Protein AF-A0A2N2YJN5-F1 (afdb_monomer)

Sequence (394 aa):
MKRFQKILDGLTHKSPIPLLLENGYTPSRIKYEIIETFTPYFQNPTNLEKYAINYLVADWINFLRISIKYPGIEADIKTVLSAYSQAKERNHLVTMNVLSTLIPIHLEAGNKFWTFLNLEINKKDLELYEFVKASMDDISNIIEGISKSVYVENVLINKIKRGKVIDLEKTLSNKLGNLIQDLIDNSDYSTLFIVPSESLKLSDWRNISAHHTYRIQDDKIICEVGESNNKFAFEIERTELFERVNYCIRTAEILNIVHKLFSFDNLPEISSRLKKDKINSRPEIGFLMFSSALMSQGFEIQNIEYNNEFASLELADLTNENPKDRAIHSSQLLNQLWLLTNSKNLEIKYFTKDKMLYLTSSIKSDIFEQMTKDESKGIEYFAENVEFKIENGG

Structure (mmCIF, N/CA/C/O backbone):
data_AF-A0A2N2YJN5-F1
#
_entry.id   AF-A0A2N2YJN5-F1
#
loop_
_atom_site.group_PDB
_atom_site.id
_atom_site.type_symbol
_atom_site.label_atom_id
_atom_site.label_alt_id
_atom_site.label_comp_id
_atom_site.label_asym_id
_atom_site.label_entity_id
_atom_site.label_seq_id
_atom_site.pdbx_PDB_ins_code
_atom_site.Cartn_x
_atom_site.Cartn_y
_atom_site.Cartn_z
_atom_site.occupancy
_atom_site.B_iso_or_equiv
_atom_site.auth_seq_id
_atom_site.auth_comp_id
_atom_site.auth_asym_id
_atom_site.auth_atom_id
_atom_site.pdbx_PDB_model_num
ATOM 1 N N . MET A 1 1 ? 14.916 -16.997 -2.752 1.00 61.03 1 MET A N 1
ATOM 2 C CA . MET A 1 1 ? 13.452 -17.261 -2.817 1.00 61.03 1 MET A CA 1
ATOM 3 C C . MET A 1 1 ? 12.664 -17.160 -1.505 1.00 61.03 1 MET A C 1
ATOM 5 O O . MET A 1 1 ? 11.800 -16.296 -1.460 1.00 61.03 1 MET A O 1
ATOM 9 N N . LYS A 1 2 ? 12.902 -17.967 -0.442 1.00 68.62 2 LYS A N 1
ATOM 10 C CA . LYS A 1 2 ? 11.974 -18.086 0.727 1.00 68.62 2 LYS A CA 1
ATOM 11 C C . LYS A 1 2 ? 11.422 -16.763 1.282 1.00 68.62 2 LYS A C 1
ATOM 13 O O . LYS A 1 2 ? 10.248 -16.692 1.623 1.00 68.62 2 LYS A O 1
ATOM 18 N N . ARG A 1 3 ? 12.255 -15.720 1.348 1.00 80.69 3 ARG A N 1
ATOM 19 C CA . ARG A 1 3 ? 11.866 -14.389 1.836 1.00 80.69 3 ARG A CA 1
ATOM 20 C C . ARG A 1 3 ? 10.737 -13.735 1.029 1.00 80.69 3 ARG A C 1
ATOM 22 O O . ARG A 1 3 ? 9.885 -13.084 1.618 1.00 80.69 3 ARG A O 1
ATOM 29 N N . PHE A 1 4 ? 10.742 -13.886 -0.293 1.00 89.38 4 PHE A N 1
ATOM 30 C CA . PHE A 1 4 ? 9.801 -13.214 -1.194 1.00 89.38 4 PHE A CA 1
ATOM 31 C C . PHE A 1 4 ? 8.691 -14.131 -1.707 1.00 89.38 4 PHE A C 1
ATOM 33 O O . PHE A 1 4 ? 7.807 -13.668 -2.420 1.00 89.38 4 PHE A O 1
ATOM 40 N N . GLN A 1 5 ? 8.696 -15.409 -1.315 1.00 87.50 5 GLN A N 1
ATOM 41 C CA . GLN A 1 5 ? 7.744 -16.399 -1.817 1.00 87.50 5 GLN A CA 1
ATOM 42 C C . GLN A 1 5 ? 6.288 -15.968 -1.598 1.00 87.50 5 GLN A C 1
ATOM 44 O O . GLN A 1 5 ? 5.504 -15.995 -2.533 1.00 87.50 5 GLN A O 1
ATOM 49 N N . LYS A 1 6 ? 5.954 -15.438 -0.411 1.00 86.75 6 LYS A N 1
ATOM 50 C CA . LYS A 1 6 ? 4.604 -14.920 -0.116 1.00 86.75 6 LYS A CA 1
ATOM 51 C C . LYS A 1 6 ? 4.152 -13.815 -1.084 1.00 86.75 6 LYS A C 1
ATOM 53 O O . LYS A 1 6 ? 2.959 -13.703 -1.351 1.00 86.75 6 LYS A O 1
ATOM 58 N N . ILE A 1 7 ? 5.081 -12.989 -1.576 1.00 91.00 7 ILE A N 1
ATOM 59 C CA . ILE A 1 7 ? 4.785 -11.927 -2.549 1.00 91.00 7 ILE A CA 1
ATOM 60 C C . ILE A 1 7 ? 4.511 -12.541 -3.916 1.00 91.00 7 ILE A C 1
ATOM 62 O O . ILE A 1 7 ? 3.496 -12.216 -4.524 1.00 91.00 7 ILE A O 1
ATOM 66 N N . LEU A 1 8 ? 5.387 -13.443 -4.364 1.00 91.75 8 LEU A N 1
ATOM 67 C CA . LEU A 1 8 ? 5.250 -14.124 -5.650 1.00 91.75 8 LEU A CA 1
ATOM 68 C C . LEU A 1 8 ? 3.952 -14.939 -5.708 1.00 91.75 8 LEU A C 1
ATOM 70 O O . LEU A 1 8 ? 3.143 -14.708 -6.598 1.00 91.75 8 LEU A O 1
ATOM 74 N N . ASP A 1 9 ? 3.679 -15.766 -4.696 1.00 89.44 9 ASP A N 1
ATOM 75 C CA . ASP A 1 9 ? 2.433 -16.539 -4.593 1.00 89.44 9 ASP A CA 1
ATOM 76 C C . ASP A 1 9 ? 1.200 -15.619 -4.585 1.00 89.44 9 ASP A C 1
ATOM 78 O O . ASP A 1 9 ? 0.169 -15.911 -5.192 1.00 89.44 9 ASP A O 1
ATOM 82 N N . GLY A 1 10 ? 1.298 -14.481 -3.887 1.00 87.62 10 GLY A N 1
ATOM 83 C CA . GLY A 1 10 ? 0.245 -13.473 -3.847 1.00 87.62 10 GLY A CA 1
ATOM 84 C C . GLY A 1 10 ? -0.026 -12.859 -5.218 1.00 87.62 10 GLY A C 1
ATOM 85 O O . GLY A 1 10 ? -1.185 -12.685 -5.584 1.00 87.62 10 GLY A O 1
ATOM 86 N N . LEU A 1 11 ? 1.014 -12.562 -5.991 1.00 88.69 11 LEU A N 1
ATOM 87 C CA . LEU A 1 11 ? 0.870 -12.030 -7.339 1.00 88.69 11 LEU A CA 1
ATOM 88 C C . LEU A 1 11 ? 0.324 -13.086 -8.305 1.00 88.69 11 LEU A C 1
ATOM 90 O O . LEU A 1 11 ? -0.642 -12.803 -9.002 1.00 88.69 11 LEU A O 1
ATOM 94 N N . THR A 1 12 ? 0.841 -14.312 -8.294 1.00 87.56 12 THR A N 1
ATOM 95 C CA . THR A 1 12 ? 0.376 -15.372 -9.203 1.00 87.56 12 THR A CA 1
ATOM 96 C C . THR A 1 12 ? -1.083 -15.765 -8.941 1.00 87.56 12 THR A C 1
ATOM 98 O O . THR A 1 12 ? -1.830 -16.003 -9.885 1.00 87.56 12 THR A O 1
ATOM 101 N N . HIS A 1 13 ? -1.529 -15.803 -7.678 1.00 87.38 13 HIS A N 1
ATOM 102 C CA . HIS A 1 13 ? -2.860 -16.327 -7.331 1.00 87.38 13 HIS A CA 1
ATOM 103 C C . HIS A 1 13 ? -3.907 -15.278 -6.948 1.00 87.38 13 HIS A C 1
ATOM 105 O O . HIS A 1 13 ? -5.094 -15.600 -6.901 1.00 87.38 13 HIS A O 1
ATOM 111 N N . LYS A 1 14 ? -3.501 -14.049 -6.608 1.00 86.19 14 LYS A N 1
ATOM 112 C CA . LYS A 1 14 ? -4.422 -12.992 -6.146 1.00 86.19 14 LYS A CA 1
ATOM 113 C C . LYS A 1 14 ? -4.369 -11.723 -6.994 1.00 86.19 14 LYS A C 1
ATOM 115 O O . LYS A 1 14 ? -5.207 -10.846 -6.784 1.00 86.19 14 LYS A O 1
ATOM 120 N N . SER A 1 15 ? -3.419 -11.598 -7.922 1.00 91.69 15 SER A N 1
ATOM 121 C CA . SER A 1 15 ? -3.437 -10.521 -8.914 1.00 91.69 15 SER A CA 1
ATOM 122 C C . SER A 1 15 ? -4.435 -10.850 -10.027 1.00 91.69 15 SER A C 1
ATOM 124 O O . SER A 1 15 ? -4.468 -11.990 -10.487 1.00 91.69 15 SER A O 1
ATOM 126 N N . PRO A 1 16 ? -5.205 -9.871 -10.531 1.00 93.12 16 PRO A N 1
ATOM 127 C CA . PRO A 1 16 ? -5.997 -10.056 -11.743 1.00 93.12 16 PRO A CA 1
ATOM 128 C C . PRO A 1 16 ? -5.130 -10.119 -13.012 1.00 93.12 16 PRO A C 1
ATOM 130 O O . PRO A 1 16 ? -5.611 -10.562 -14.049 1.00 93.12 16 PRO A O 1
ATOM 133 N N . ILE A 1 17 ? -3.867 -9.675 -12.962 1.00 95.06 17 ILE A N 1
ATOM 134 C CA . ILE A 1 17 ? -3.033 -9.486 -14.159 1.00 95.06 17 ILE A CA 1
ATOM 135 C C . ILE A 1 17 ? -2.802 -10.778 -14.958 1.00 95.06 17 ILE A C 1
ATOM 137 O O . ILE A 1 17 ? -3.027 -10.729 -16.167 1.00 95.06 17 ILE A O 1
ATOM 141 N N . PRO A 1 18 ? -2.404 -11.921 -14.358 1.00 93.00 18 PRO A N 1
ATOM 142 C CA . PRO A 1 18 ? -2.218 -13.156 -15.121 1.00 93.00 18 PRO A CA 1
ATOM 143 C C . PRO A 1 18 ? -3.480 -13.550 -15.895 1.00 93.00 18 PRO A C 1
ATOM 145 O O . PRO A 1 18 ? -3.413 -13.803 -17.095 1.00 93.00 18 PRO A O 1
ATOM 148 N N . LEU A 1 19 ? -4.647 -13.469 -15.246 1.00 92.94 19 LEU A N 1
ATOM 149 C CA . LEU A 1 19 ? -5.934 -13.752 -15.878 1.00 92.94 19 LEU A CA 1
ATOM 150 C C . LEU A 1 19 ? -6.253 -12.760 -17.007 1.00 92.94 19 LEU A C 1
ATOM 152 O O . LEU A 1 19 ? -6.744 -13.165 -18.058 1.00 92.94 19 LEU A O 1
ATOM 156 N N . LEU A 1 20 ? -5.975 -11.465 -16.828 1.00 94.69 20 LEU A N 1
ATOM 157 C CA . LEU A 1 20 ? -6.173 -10.467 -17.885 1.00 94.69 20 LEU A CA 1
ATOM 158 C C . LEU A 1 20 ? -5.314 -10.788 -19.117 1.00 94.69 20 LEU A C 1
ATOM 160 O O . LEU A 1 20 ? -5.825 -10.764 -20.238 1.00 94.69 20 LEU A O 1
ATOM 164 N N . LEU A 1 21 ? -4.038 -11.128 -18.916 1.00 93.88 21 LEU A N 1
ATOM 165 C CA . LEU A 1 21 ? -3.115 -11.506 -19.992 1.00 93.88 21 LEU A CA 1
ATOM 166 C C . LEU A 1 21 ? -3.580 -12.780 -20.716 1.00 93.88 21 LEU A C 1
ATOM 168 O O . LEU A 1 21 ? -3.579 -12.824 -21.946 1.00 93.88 21 LEU A O 1
ATOM 172 N N . GLU A 1 22 ? -4.044 -13.792 -19.976 1.00 91.56 22 GLU A N 1
ATOM 173 C CA . GLU A 1 22 ? -4.643 -15.010 -20.545 1.00 91.56 22 GLU A CA 1
ATOM 174 C C . GLU A 1 22 ? -5.881 -14.714 -21.402 1.00 91.56 22 GLU A C 1
ATOM 176 O O . GLU A 1 22 ? -6.105 -15.373 -22.416 1.00 91.56 22 GLU A O 1
ATOM 181 N N . ASN A 1 23 ? -6.651 -13.685 -21.039 1.00 93.06 23 ASN A N 1
ATOM 182 C CA . ASN A 1 23 ? -7.834 -13.228 -21.772 1.00 93.06 23 ASN A CA 1
ATOM 183 C C . ASN A 1 23 ? -7.515 -12.178 -22.857 1.00 93.06 23 ASN A C 1
ATOM 185 O O . ASN A 1 23 ? -8.415 -11.500 -23.353 1.00 93.06 23 ASN A O 1
ATOM 189 N N . GLY A 1 24 ? -6.246 -12.046 -23.255 1.00 92.38 24 GLY A N 1
ATOM 190 C CA . GLY A 1 24 ? -5.833 -11.236 -24.402 1.00 92.38 24 GLY A CA 1
ATOM 191 C C . GLY A 1 24 ? -5.545 -9.765 -24.100 1.00 92.38 24 GLY A C 1
ATOM 192 O O . GLY A 1 24 ? -5.355 -8.988 -25.038 1.00 92.38 24 GLY A O 1
ATOM 193 N N . TYR A 1 25 ? -5.478 -9.355 -22.828 1.00 95.12 25 TYR A N 1
ATOM 194 C CA . TYR A 1 25 ? -4.948 -8.032 -22.496 1.00 95.12 25 TYR A CA 1
ATOM 195 C C . TYR A 1 25 ? -3.458 -7.972 -22.835 1.00 95.12 25 TYR A C 1
ATOM 197 O O . TYR A 1 25 ? -2.702 -8.906 -22.578 1.00 95.12 25 TYR A O 1
ATOM 205 N N . THR A 1 26 ? -3.026 -6.836 -23.372 1.00 94.56 26 THR A N 1
ATOM 206 C CA . THR A 1 26 ? -1.607 -6.534 -23.573 1.00 94.56 26 THR A CA 1
ATOM 207 C C . THR A 1 26 ? -1.064 -5.719 -22.395 1.00 94.56 26 THR A C 1
ATOM 209 O O . THR A 1 26 ? -1.838 -5.029 -21.719 1.00 94.56 26 THR A O 1
ATOM 212 N N . PRO A 1 27 ? 0.262 -5.699 -22.171 1.00 94.38 27 PRO A N 1
ATOM 213 C CA . PRO A 1 27 ? 0.892 -4.788 -21.212 1.00 94.38 27 PRO A CA 1
ATOM 214 C C . PRO A 1 27 ? 0.463 -3.322 -21.372 1.00 94.38 27 PRO A C 1
ATOM 216 O O . PRO A 1 27 ? 0.180 -2.628 -20.395 1.00 94.38 27 PRO A O 1
ATOM 219 N N . SER A 1 28 ? 0.341 -2.847 -22.615 1.00 95.12 28 SER A N 1
ATOM 220 C CA . SER A 1 28 ? -0.131 -1.490 -22.907 1.00 95.12 28 SER A CA 1
ATOM 221 C C . SER A 1 28 ? -1.585 -1.278 -22.487 1.00 95.12 28 SER A C 1
ATOM 223 O O . SER A 1 28 ? -1.913 -0.209 -21.972 1.00 95.12 28 SER A O 1
ATOM 225 N N . ARG A 1 29 ? -2.453 -2.288 -22.657 1.00 96.75 29 ARG A N 1
ATOM 226 C CA . ARG A 1 29 ? -3.835 -2.213 -22.171 1.00 96.75 29 ARG A CA 1
ATOM 227 C C . ARG A 1 29 ? -3.874 -2.172 -20.647 1.00 96.75 29 ARG A C 1
ATOM 229 O O . ARG A 1 29 ? -4.583 -1.335 -20.111 1.00 96.75 29 ARG A O 1
ATOM 236 N N . ILE A 1 30 ? -3.073 -2.982 -19.952 1.00 97.19 30 ILE A N 1
ATOM 237 C CA . ILE A 1 30 ? -2.976 -2.934 -18.482 1.00 97.19 30 ILE A CA 1
ATOM 238 C C . ILE A 1 30 ? -2.531 -1.542 -18.010 1.00 97.19 30 ILE A C 1
ATOM 240 O O . ILE A 1 30 ? -3.157 -0.973 -17.118 1.00 97.19 30 ILE A O 1
ATOM 244 N N . LYS A 1 31 ? -1.504 -0.948 -18.641 1.00 97.75 31 LYS A N 1
ATOM 245 C CA . LYS A 1 31 ? -1.082 0.434 -18.345 1.00 97.75 31 LYS A CA 1
ATOM 246 C C . LYS A 1 31 ? -2.244 1.419 -18.492 1.00 97.75 31 LYS A C 1
ATOM 248 O O . LYS A 1 31 ? -2.433 2.274 -17.631 1.00 97.75 31 LYS A O 1
ATOM 253 N N . TYR A 1 32 ? -2.996 1.303 -19.586 1.00 98.00 32 TYR A N 1
ATOM 254 C CA . TYR A 1 32 ? -4.145 2.159 -19.861 1.00 98.00 32 TYR A CA 1
ATOM 255 C C . TYR A 1 32 ? -5.226 2.029 -18.780 1.00 98.00 32 TYR A C 1
ATOM 257 O O . TYR A 1 32 ? -5.669 3.050 -18.270 1.00 98.00 32 TYR A O 1
ATOM 265 N N . GLU A 1 33 ? -5.575 0.809 -18.362 1.00 97.88 33 GLU A N 1
ATOM 266 C CA . GLU A 1 33 ? -6.557 0.569 -17.290 1.00 97.88 33 GLU A CA 1
ATOM 267 C C . GLU A 1 33 ? -6.117 1.187 -15.955 1.00 97.88 33 GLU A C 1
ATOM 269 O O . GLU A 1 33 ? -6.930 1.781 -15.249 1.00 97.88 33 GLU A O 1
ATOM 274 N N . ILE A 1 34 ? -4.826 1.097 -15.608 1.00 98.06 34 ILE A N 1
ATOM 275 C CA . ILE A 1 34 ? -4.279 1.732 -14.396 1.00 98.06 34 ILE A CA 1
ATOM 276 C C . ILE A 1 34 ? -4.452 3.254 -14.470 1.00 98.06 34 ILE A C 1
ATOM 278 O O . ILE A 1 34 ? -4.911 3.875 -13.510 1.00 98.06 34 ILE A O 1
ATOM 282 N N . ILE A 1 35 ? -4.096 3.858 -15.609 1.00 98.50 35 ILE A N 1
ATOM 283 C CA . ILE A 1 35 ? -4.232 5.303 -15.825 1.00 98.50 35 ILE A CA 1
ATOM 284 C C . ILE A 1 35 ? -5.704 5.710 -15.774 1.00 98.50 35 ILE A C 1
ATOM 286 O O . ILE A 1 35 ? -6.046 6.655 -15.070 1.00 98.50 35 ILE A O 1
ATOM 290 N N . GLU A 1 36 ? -6.590 5.002 -16.469 1.00 98.25 36 GLU A N 1
ATOM 291 C CA . GLU A 1 36 ? -8.026 5.285 -16.473 1.00 98.25 36 GLU A CA 1
ATOM 292 C C . GLU A 1 36 ? -8.613 5.190 -15.058 1.00 98.25 36 GLU A C 1
ATOM 294 O O . GLU A 1 36 ? -9.272 6.124 -14.599 1.00 98.25 36 GLU A O 1
ATOM 299 N N . THR A 1 37 ? -8.278 4.121 -14.327 1.00 97.38 37 THR A N 1
ATOM 300 C CA . THR A 1 37 ? -8.721 3.896 -12.942 1.00 97.38 37 THR A CA 1
ATOM 301 C C . THR A 1 37 ? -8.305 5.047 -12.029 1.00 97.38 37 THR A C 1
ATOM 303 O O . THR A 1 37 ? -9.104 5.514 -11.217 1.00 97.38 37 THR A O 1
ATOM 306 N N . PHE A 1 38 ? -7.061 5.525 -12.149 1.00 98.19 38 PHE A N 1
ATOM 307 C CA . PHE A 1 38 ? -6.523 6.545 -11.249 1.00 98.19 38 PHE A CA 1
ATOM 308 C C . PHE A 1 38 ? -6.677 7.992 -11.726 1.00 98.19 38 PHE A C 1
ATOM 310 O O . PHE A 1 38 ? -6.496 8.905 -10.921 1.00 98.19 38 PHE A O 1
ATOM 317 N N . THR A 1 39 ? -7.099 8.228 -12.970 1.00 98.06 39 THR A N 1
ATOM 318 C CA . THR A 1 39 ? -7.340 9.577 -13.518 1.00 98.06 39 THR A CA 1
ATOM 319 C C . THR A 1 39 ? -8.219 10.452 -12.609 1.00 98.06 39 THR A C 1
ATOM 321 O O . THR A 1 39 ? -7.853 11.605 -12.384 1.00 98.06 39 THR A O 1
ATOM 324 N N . PRO A 1 40 ? -9.320 9.956 -12.001 1.00 96.94 40 PRO A N 1
ATOM 325 C CA . PRO A 1 40 ? -10.156 10.770 -11.111 1.00 96.94 40 PRO A CA 1
ATOM 326 C C . PRO A 1 40 ? -9.487 11.202 -9.794 1.00 96.94 40 PRO A C 1
ATOM 328 O O . PRO A 1 40 ? -10.092 11.965 -9.041 1.00 96.94 40 PRO A O 1
ATOM 331 N N . TYR A 1 41 ? -8.295 10.685 -9.484 1.00 97.38 41 TYR A N 1
ATOM 332 C CA . TYR A 1 41 ? -7.604 10.857 -8.203 1.00 97.38 41 TYR A CA 1
ATOM 333 C C . TYR A 1 41 ? -6.247 11.569 -8.328 1.00 97.38 41 TYR A C 1
ATOM 335 O O . TYR A 1 41 ? -5.576 11.774 -7.319 1.00 97.38 41 TYR A O 1
ATOM 343 N N . PHE A 1 42 ? -5.836 11.952 -9.538 1.00 97.44 42 PHE A N 1
ATOM 344 C CA . PHE A 1 42 ? -4.594 12.686 -9.791 1.00 97.44 42 PHE A CA 1
ATOM 345 C C . PHE A 1 42 ? -4.902 14.087 -10.321 1.00 97.44 42 PHE A C 1
ATOM 347 O O . PHE A 1 42 ? -5.758 14.254 -11.188 1.00 97.44 42 PHE A O 1
ATOM 354 N N . GLN A 1 43 ? -4.181 15.098 -9.831 1.00 96.12 43 GLN A N 1
ATOM 355 C CA . GLN A 1 43 ? -4.225 16.447 -10.402 1.00 96.12 43 GLN A CA 1
ATOM 356 C C . GLN A 1 43 ? -3.175 16.622 -11.508 1.00 96.12 43 GLN A C 1
ATOM 358 O O . GLN A 1 43 ? -3.361 17.436 -12.411 1.00 96.12 43 GLN A O 1
ATOM 363 N N . ASN A 1 44 ? -2.074 15.866 -11.453 1.00 96.56 44 ASN A N 1
ATOM 364 C CA . ASN A 1 44 ? -0.986 15.896 -12.418 1.00 96.56 44 ASN A CA 1
ATOM 365 C C . ASN A 1 44 ? -0.997 14.626 -13.299 1.00 96.56 44 ASN A C 1
ATOM 367 O O . ASN A 1 44 ? -0.431 13.594 -12.915 1.00 96.56 44 ASN A O 1
ATOM 371 N N . PRO A 1 45 ? -1.584 14.686 -14.512 1.00 96.25 45 PRO A N 1
ATOM 372 C CA . PRO A 1 45 ? -1.663 13.529 -15.405 1.00 96.25 45 PRO A CA 1
ATOM 373 C C . PRO A 1 45 ? -0.283 13.030 -15.857 1.00 96.25 45 PRO A C 1
ATOM 375 O O . PRO A 1 45 ? -0.097 11.831 -16.048 1.00 96.25 45 PRO A O 1
ATOM 378 N N . THR A 1 46 ? 0.712 13.918 -15.951 1.00 97.81 46 THR A N 1
ATOM 379 C CA . THR A 1 46 ? 2.092 13.543 -16.291 1.00 97.81 46 THR A CA 1
ATOM 380 C C . THR A 1 46 ? 2.703 12.643 -15.218 1.00 97.81 46 THR A C 1
ATOM 382 O O . THR A 1 46 ? 3.393 11.676 -15.538 1.00 97.81 46 THR A O 1
ATOM 385 N N . ASN A 1 47 ? 2.440 12.926 -13.938 1.00 97.50 47 ASN A N 1
ATOM 386 C CA . ASN A 1 47 ? 2.909 12.076 -12.844 1.00 97.50 47 ASN A CA 1
ATOM 387 C C . ASN A 1 47 ? 2.193 10.723 -12.845 1.00 97.50 47 ASN A C 1
ATOM 389 O O . ASN A 1 47 ? 2.854 9.696 -12.690 1.00 97.50 47 ASN A O 1
ATOM 393 N N . LEU A 1 48 ? 0.879 10.701 -13.084 1.00 98.00 48 LEU A N 1
ATOM 394 C CA . LEU A 1 48 ? 0.131 9.451 -13.219 1.00 98.00 48 LEU A CA 1
ATOM 395 C C . LEU A 1 48 ? 0.725 8.562 -14.321 1.00 98.00 48 LEU A C 1
ATOM 397 O O . LEU A 1 48 ? 1.050 7.402 -14.071 1.00 98.00 48 LEU A O 1
ATOM 401 N N . GLU A 1 49 ? 0.942 9.111 -15.516 1.00 97.31 49 GLU A N 1
ATOM 402 C CA . GLU A 1 49 ? 1.506 8.350 -16.631 1.00 97.31 49 GLU A CA 1
ATOM 403 C C . GLU A 1 49 ? 2.928 7.848 -16.340 1.00 97.31 49 GLU A C 1
ATOM 405 O O . GLU A 1 49 ? 3.260 6.696 -16.641 1.00 97.31 49 GLU A O 1
ATOM 410 N N . LYS A 1 50 ? 3.755 8.694 -15.715 1.00 96.19 50 LYS A N 1
ATOM 411 C CA . LYS A 1 50 ? 5.134 8.368 -15.335 1.00 96.19 50 LYS A CA 1
ATOM 412 C C . LYS A 1 50 ? 5.209 7.234 -14.309 1.00 96.19 50 LYS A C 1
ATOM 414 O O . LYS A 1 50 ? 6.130 6.419 -14.368 1.00 96.19 50 LYS A O 1
ATOM 419 N N . TYR A 1 51 ? 4.277 7.191 -13.358 1.00 96.31 51 TYR A N 1
ATOM 420 C CA . TYR A 1 51 ? 4.330 6.281 -12.210 1.00 96.31 51 TYR A CA 1
ATOM 421 C C . TYR A 1 51 ? 3.413 5.052 -12.331 1.00 96.31 51 TYR A C 1
ATOM 423 O O . TYR A 1 51 ? 3.554 4.124 -11.531 1.00 96.31 51 TYR A O 1
ATOM 431 N N . ALA A 1 52 ? 2.546 4.997 -13.351 1.00 96.94 52 ALA A N 1
ATOM 432 C CA . ALA A 1 52 ? 1.561 3.932 -13.572 1.00 96.94 52 ALA A CA 1
ATOM 433 C C . ALA A 1 52 ? 2.131 2.510 -13.425 1.00 96.94 52 ALA A C 1
ATOM 435 O O . ALA A 1 52 ? 1.585 1.703 -12.680 1.00 96.94 52 ALA A O 1
ATOM 436 N N . ILE A 1 53 ? 3.250 2.216 -14.095 1.00 95.12 53 ILE A N 1
ATOM 437 C CA . ILE A 1 53 ? 3.842 0.867 -14.103 1.00 95.12 53 ILE A CA 1
ATOM 438 C C . ILE A 1 53 ? 4.787 0.644 -12.924 1.00 95.12 53 ILE A C 1
ATOM 440 O O . ILE A 1 53 ? 4.667 -0.341 -12.203 1.00 95.12 53 ILE A O 1
ATOM 444 N N . ASN A 1 54 ? 5.720 1.565 -12.695 1.00 90.44 54 ASN A N 1
ATOM 445 C CA . ASN A 1 54 ? 6.810 1.324 -11.746 1.00 90.44 54 ASN A CA 1
ATOM 446 C C . ASN A 1 54 ? 6.385 1.447 -10.274 1.00 90.44 54 ASN A C 1
ATOM 448 O O . ASN A 1 54 ? 7.079 0.937 -9.398 1.00 90.44 54 ASN A O 1
ATOM 452 N N . TYR A 1 55 ? 5.273 2.134 -9.993 1.00 92.31 55 TYR A N 1
ATOM 453 C CA . TYR A 1 55 ? 4.868 2.455 -8.623 1.00 92.31 55 TYR A CA 1
ATOM 454 C C . TYR A 1 55 ? 3.416 2.091 -8.310 1.00 92.31 55 TYR A C 1
ATOM 456 O O . TYR A 1 55 ? 3.143 1.640 -7.201 1.00 92.31 55 TYR A O 1
ATOM 464 N N . LEU A 1 56 ? 2.493 2.249 -9.265 1.00 96.62 56 LEU A N 1
ATOM 465 C CA . LEU A 1 56 ? 1.054 2.182 -8.986 1.00 96.62 56 LEU A CA 1
ATOM 466 C C . LEU A 1 56 ? 0.409 0.810 -9.224 1.00 96.62 56 LEU A C 1
ATOM 468 O O . LEU A 1 56 ? -0.736 0.626 -8.827 1.00 96.62 56 LEU A O 1
ATOM 472 N N . VAL A 1 57 ? 1.099 -0.175 -9.811 1.00 96.75 57 VAL A N 1
ATOM 473 C CA . VAL A 1 57 ? 0.487 -1.487 -10.118 1.00 96.75 57 VAL A CA 1
ATOM 474 C C . VAL A 1 57 ? -0.001 -2.202 -8.858 1.00 96.75 57 VAL A C 1
ATOM 476 O O . VAL A 1 57 ? -1.137 -2.668 -8.813 1.00 96.75 57 VAL A O 1
ATOM 479 N N . ALA A 1 58 ? 0.832 -2.278 -7.816 1.00 94.19 58 ALA A N 1
ATOM 480 C CA . ALA A 1 58 ? 0.448 -2.927 -6.562 1.00 94.19 58 ALA A CA 1
ATOM 481 C C . ALA A 1 58 ? -0.748 -2.215 -5.902 1.00 94.19 58 ALA A C 1
ATOM 483 O O . ALA A 1 58 ? -1.641 -2.863 -5.354 1.00 94.19 58 ALA A O 1
ATOM 484 N N . ASP A 1 59 ? -0.784 -0.884 -5.995 1.00 95.19 59 ASP A N 1
ATOM 485 C CA . ASP A 1 59 ? -1.883 -0.071 -5.478 1.00 95.19 59 ASP A CA 1
ATOM 486 C C . ASP A 1 59 ? -3.154 -0.223 -6.313 1.00 95.19 59 ASP A C 1
ATOM 488 O O . ASP A 1 59 ? -4.238 -0.256 -5.742 1.00 95.19 59 ASP A O 1
ATOM 492 N N . TRP A 1 60 ? -3.040 -0.397 -7.630 1.00 96.88 60 TRP A N 1
ATOM 493 C CA . TRP A 1 60 ? -4.160 -0.690 -8.523 1.00 96.88 60 TRP A CA 1
ATOM 494 C C . TRP A 1 60 ? -4.776 -2.058 -8.227 1.00 96.88 60 TRP A C 1
ATOM 496 O O . TRP A 1 60 ? -5.987 -2.159 -8.048 1.00 96.88 60 TRP A O 1
ATOM 506 N N . ILE A 1 61 ? -3.954 -3.100 -8.062 1.00 94.69 61 ILE A N 1
ATOM 507 C CA . ILE A 1 61 ? -4.425 -4.431 -7.643 1.00 94.69 61 ILE A CA 1
ATOM 508 C C . ILE A 1 61 ? -5.163 -4.331 -6.301 1.00 94.69 61 ILE A C 1
ATOM 510 O O . ILE A 1 61 ? -6.243 -4.901 -6.126 1.00 94.69 61 ILE A O 1
ATOM 514 N N . ASN A 1 62 ? -4.593 -3.587 -5.348 1.00 92.38 62 ASN A N 1
ATOM 515 C CA . ASN A 1 62 ? -5.218 -3.368 -4.051 1.00 92.38 62 ASN A CA 1
ATOM 516 C C . ASN A 1 62 ? -6.542 -2.602 -4.177 1.00 92.38 62 ASN A C 1
ATOM 518 O O . ASN A 1 62 ? -7.524 -3.014 -3.568 1.00 92.38 62 ASN A O 1
ATOM 522 N N . PHE A 1 63 ? -6.579 -1.542 -4.988 1.00 95.19 63 PHE A N 1
ATOM 523 C CA . PHE A 1 63 ? -7.766 -0.735 -5.274 1.00 95.19 63 PHE A CA 1
ATOM 524 C C . PHE A 1 63 ? -8.907 -1.593 -5.829 1.00 95.19 63 PHE A C 1
ATOM 526 O O . PHE A 1 63 ? -9.999 -1.599 -5.272 1.00 95.19 63 PHE A O 1
ATOM 533 N N . LEU A 1 64 ? -8.639 -2.401 -6.859 1.00 93.75 64 LEU A N 1
ATOM 534 C CA . LEU A 1 64 ? -9.643 -3.294 -7.437 1.0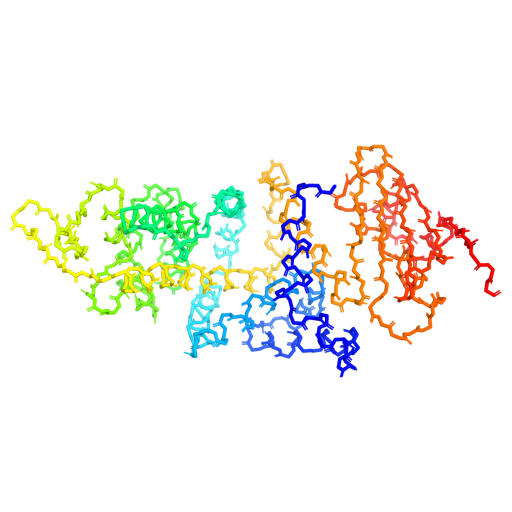0 93.75 64 LEU A CA 1
ATOM 535 C C . LEU A 1 64 ? -10.201 -4.267 -6.393 1.00 93.75 64 LEU A C 1
ATOM 537 O O . LEU A 1 64 ? -11.415 -4.447 -6.290 1.00 93.75 64 LEU A O 1
ATOM 541 N N . ARG A 1 65 ? -9.326 -4.862 -5.570 1.00 91.44 65 ARG A N 1
ATOM 542 C CA . ARG A 1 65 ? -9.743 -5.782 -4.503 1.00 91.44 65 ARG A CA 1
ATOM 543 C C . ARG A 1 65 ? -10.676 -5.104 -3.500 1.00 91.44 65 ARG A C 1
ATOM 545 O O . ARG A 1 65 ? -11.691 -5.693 -3.127 1.00 91.44 65 ARG A O 1
ATOM 552 N N . ILE A 1 66 ? -10.326 -3.905 -3.033 1.00 91.19 66 ILE A N 1
ATOM 553 C CA . ILE A 1 66 ? -11.123 -3.202 -2.021 1.00 91.19 66 ILE A CA 1
ATOM 554 C C . ILE A 1 66 ? -12.437 -2.674 -2.600 1.00 91.19 66 ILE A C 1
ATOM 556 O O . ILE A 1 66 ? -13.447 -2.764 -1.912 1.00 91.19 66 ILE A O 1
ATOM 560 N N . SER A 1 67 ? -12.458 -2.221 -3.856 1.00 92.12 67 SER A N 1
ATOM 561 C CA . SER A 1 67 ? -13.676 -1.779 -4.547 1.00 92.12 67 SER A CA 1
ATOM 562 C C . SER A 1 67 ? -14.681 -2.910 -4.743 1.00 92.12 67 SER A C 1
ATOM 564 O O . SER A 1 67 ? -15.873 -2.723 -4.515 1.00 92.12 67 SER A O 1
ATOM 566 N N . ILE A 1 68 ? -14.210 -4.114 -5.088 1.00 91.25 68 ILE A N 1
ATOM 567 C CA . ILE A 1 68 ? -15.074 -5.302 -5.184 1.00 91.25 68 ILE A CA 1
ATOM 568 C C . ILE A 1 68 ? -15.637 -5.675 -3.808 1.00 91.25 68 ILE A C 1
ATOM 570 O O . ILE A 1 68 ? -16.808 -6.030 -3.686 1.00 91.25 68 ILE A O 1
ATOM 574 N N . LYS A 1 69 ? -14.801 -5.616 -2.765 1.00 90.56 69 LYS A N 1
ATOM 575 C CA . LYS A 1 69 ? -15.188 -6.021 -1.409 1.00 90.56 69 LYS A CA 1
ATOM 576 C C . LYS A 1 69 ? -16.108 -5.005 -0.722 1.00 90.56 69 LYS A C 1
ATOM 578 O O . LYS A 1 69 ? -16.962 -5.406 0.065 1.00 90.56 69 LYS A O 1
ATOM 583 N N . TYR A 1 70 ? -15.926 -3.714 -0.992 1.00 90.75 70 TYR A N 1
ATOM 584 C CA . TYR A 1 70 ? -16.612 -2.615 -0.317 1.00 90.75 70 TYR A CA 1
ATOM 585 C C . TYR A 1 70 ? -17.208 -1.637 -1.342 1.00 90.75 70 TYR A C 1
ATOM 587 O O . TYR A 1 70 ? -16.571 -0.640 -1.690 1.00 90.75 70 TYR A O 1
ATOM 595 N N . PRO A 1 71 ? -18.442 -1.886 -1.815 1.00 88.44 71 PRO A N 1
ATOM 596 C CA . PRO A 1 71 ? -19.112 -0.989 -2.749 1.00 88.44 71 PRO A CA 1
ATOM 597 C C . PRO A 1 71 ? -19.197 0.447 -2.211 1.00 88.44 71 PRO A C 1
ATOM 599 O O . PRO A 1 71 ? -19.617 0.665 -1.074 1.00 88.44 71 PRO A O 1
ATOM 602 N N . GLY A 1 72 ? -18.817 1.427 -3.034 1.00 88.06 72 GLY A N 1
ATOM 603 C CA . GLY A 1 72 ? -18.866 2.852 -2.686 1.00 88.06 72 GLY A CA 1
ATOM 604 C C . GLY A 1 72 ? -17.603 3.400 -2.016 1.00 88.06 72 GLY A C 1
ATOM 605 O O . GLY A 1 72 ? -17.557 4.594 -1.712 1.00 88.06 72 GLY A O 1
ATOM 606 N N . ILE A 1 73 ? -16.562 2.580 -1.831 1.00 93.62 73 ILE A N 1
ATOM 607 C CA . ILE A 1 73 ? -15.275 3.003 -1.254 1.00 93.62 73 ILE A CA 1
ATOM 608 C C . ILE A 1 73 ? -14.620 4.159 -2.025 1.00 93.62 73 ILE A C 1
ATOM 610 O O . ILE A 1 73 ? -13.873 4.956 -1.458 1.00 93.62 73 ILE A O 1
ATOM 614 N N . GLU A 1 74 ? -14.929 4.308 -3.312 1.00 95.06 74 GLU A N 1
ATOM 615 C CA . GLU A 1 74 ? -14.440 5.387 -4.162 1.00 95.06 74 GLU A CA 1
ATOM 616 C C . GLU A 1 74 ? -14.874 6.767 -3.656 1.00 95.06 74 GLU A C 1
ATOM 618 O O . GLU A 1 74 ? -14.119 7.732 -3.798 1.00 95.06 74 GLU A O 1
ATOM 623 N N . ALA A 1 75 ? -16.073 6.873 -3.073 1.00 95.88 75 ALA A N 1
ATOM 624 C CA . ALA A 1 75 ? -16.577 8.119 -2.504 1.00 95.88 75 ALA A CA 1
ATOM 625 C C . ALA A 1 75 ? -15.803 8.502 -1.235 1.00 95.88 75 ALA A C 1
ATOM 627 O O . ALA A 1 75 ? -15.439 9.669 -1.065 1.00 95.88 75 ALA A O 1
ATOM 628 N N . ASP A 1 76 ? -15.475 7.519 -0.392 1.00 96.50 76 ASP A N 1
ATOM 629 C CA . ASP A 1 76 ? -14.641 7.729 0.793 1.00 96.50 76 ASP A CA 1
ATOM 630 C C . ASP A 1 76 ? -13.232 8.180 0.392 1.00 96.50 76 ASP A C 1
ATOM 632 O O . ASP A 1 76 ? -12.737 9.192 0.891 1.00 96.50 76 ASP A O 1
ATOM 636 N N . ILE A 1 77 ? -12.612 7.491 -0.575 1.00 97.56 77 ILE A N 1
ATOM 637 C CA . ILE A 1 77 ? -11.287 7.844 -1.107 1.00 97.56 77 ILE A CA 1
ATOM 638 C C . ILE A 1 77 ? -11.290 9.284 -1.635 1.00 97.56 77 ILE A C 1
ATOM 640 O O . ILE A 1 77 ? -10.403 10.063 -1.285 1.00 97.56 77 ILE A O 1
ATOM 644 N N . LYS A 1 78 ? -12.299 9.677 -2.426 1.00 97.62 78 LYS A N 1
ATOM 645 C CA . LYS A 1 78 ? -12.426 11.054 -2.937 1.00 97.62 78 LYS A CA 1
ATOM 646 C C . LYS A 1 78 ? -12.590 12.080 -1.818 1.00 97.62 78 LYS A C 1
ATOM 648 O O . LYS A 1 78 ? -11.994 13.153 -1.890 1.00 97.62 78 LYS A O 1
ATOM 653 N N . THR A 1 79 ? -13.366 11.757 -0.786 1.00 98.00 79 THR A N 1
ATOM 654 C CA . THR A 1 79 ? -13.617 12.659 0.347 1.00 98.00 79 THR A CA 1
ATOM 655 C C . THR A 1 79 ? -12.335 12.919 1.134 1.00 98.00 79 THR A C 1
ATOM 657 O O . THR A 1 79 ? -11.987 14.074 1.387 1.00 98.00 79 THR A O 1
ATOM 660 N N . VAL A 1 80 ? -11.581 11.864 1.457 1.00 98.44 80 VAL A N 1
ATOM 661 C CA . VAL A 1 80 ? -10.294 12.002 2.153 1.00 98.44 80 VAL A CA 1
ATOM 662 C C . VAL A 1 80 ? -9.283 12.726 1.259 1.00 98.44 80 VAL A C 1
ATOM 664 O O . VAL A 1 80 ? -8.642 13.670 1.714 1.00 98.44 80 VAL A O 1
ATOM 667 N N . LEU A 1 81 ? -9.172 12.362 -0.023 1.00 98.38 81 LEU A N 1
ATOM 668 C CA . LEU A 1 81 ? -8.243 13.000 -0.964 1.00 98.38 81 LEU A CA 1
ATOM 669 C C . LEU A 1 81 ? -8.528 14.500 -1.134 1.00 98.38 81 LEU A C 1
ATOM 671 O O . LEU A 1 81 ? -7.599 15.307 -1.158 1.00 98.38 81 LEU A O 1
ATOM 675 N N . SER A 1 82 ? -9.805 14.897 -1.158 1.00 98.25 82 SER A N 1
ATOM 676 C CA . SER A 1 82 ? -10.202 16.308 -1.196 1.00 98.25 82 SER A CA 1
ATOM 677 C C . SER A 1 82 ? -9.648 17.097 -0.006 1.00 98.25 82 SER A C 1
ATOM 679 O O . SER A 1 82 ? -9.261 18.255 -0.166 1.00 98.25 82 SER A O 1
ATOM 681 N N . ALA A 1 83 ? -9.530 16.485 1.178 1.00 98.56 83 ALA A N 1
ATOM 682 C CA .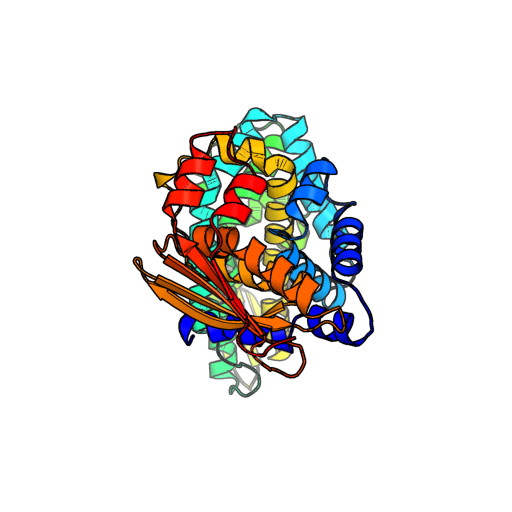 ALA A 1 83 ? -8.925 17.148 2.329 1.00 98.56 83 ALA A CA 1
ATOM 683 C C . ALA A 1 83 ? -7.435 17.463 2.111 1.00 98.56 83 ALA A C 1
ATOM 685 O O . ALA A 1 83 ? -6.984 18.534 2.519 1.00 98.56 83 ALA A O 1
ATOM 686 N N . TYR A 1 84 ? -6.693 16.590 1.420 1.00 98.62 84 TYR A N 1
ATOM 687 C CA . TYR A 1 84 ? -5.294 16.840 1.052 1.00 98.62 84 TYR A CA 1
ATOM 688 C C . TYR A 1 84 ? -5.186 17.968 0.025 1.00 98.62 84 TYR A C 1
ATOM 690 O O . TYR A 1 84 ? -4.380 18.882 0.209 1.00 98.62 84 TYR A O 1
ATOM 698 N N . SER A 1 85 ? -6.025 17.954 -1.017 1.00 98.12 85 SER A N 1
ATOM 699 C CA . SER A 1 85 ? -6.075 19.031 -2.015 1.00 98.12 85 SER A CA 1
ATOM 700 C C . SER A 1 85 ? -6.375 20.385 -1.366 1.00 98.12 85 SER A C 1
ATOM 702 O O . SER A 1 85 ? -5.626 21.337 -1.567 1.00 98.12 85 SER A O 1
ATOM 704 N N . GLN A 1 86 ? -7.390 20.456 -0.502 1.00 98.50 86 GLN A N 1
ATOM 705 C CA . GLN A 1 86 ? -7.753 21.685 0.210 1.00 98.50 86 GLN A CA 1
ATOM 706 C C . GLN A 1 86 ? -6.659 22.142 1.191 1.00 98.50 86 GLN A C 1
ATOM 708 O O . GLN A 1 86 ? -6.411 23.340 1.330 1.00 98.50 86 GLN A O 1
ATOM 713 N N . ALA A 1 87 ? -5.973 21.216 1.869 1.00 98.69 87 ALA A N 1
ATOM 714 C CA . ALA A 1 87 ? -4.831 21.552 2.720 1.00 98.69 87 ALA A CA 1
ATOM 715 C C . ALA A 1 87 ? -3.671 22.143 1.904 1.00 98.69 87 ALA A C 1
ATOM 717 O O . ALA A 1 87 ? -3.114 23.173 2.290 1.00 98.69 87 ALA A O 1
ATOM 718 N N . LYS A 1 88 ? -3.354 21.542 0.751 1.00 98.38 88 LYS A N 1
ATOM 719 C CA . LYS A 1 88 ? -2.328 22.036 -0.175 1.00 98.38 88 LYS A CA 1
ATOM 720 C C . LYS A 1 88 ? -2.681 23.417 -0.728 1.00 98.38 88 LYS A C 1
ATOM 722 O O . LYS A 1 88 ? -1.830 24.299 -0.707 1.00 98.38 88 LYS A O 1
ATOM 727 N N . GLU A 1 89 ? -3.923 23.635 -1.153 1.00 98.19 89 GLU A N 1
ATOM 728 C CA . GLU A 1 89 ? -4.408 24.950 -1.601 1.00 98.19 89 GLU A CA 1
ATOM 729 C C . GLU A 1 89 ? -4.311 26.001 -0.491 1.00 98.19 89 GLU A C 1
ATOM 731 O O . GLU A 1 89 ? -3.903 27.138 -0.728 1.00 98.19 89 GLU A O 1
ATOM 736 N N . ARG A 1 90 ? -4.642 25.618 0.747 1.00 98.25 90 ARG A N 1
ATOM 737 C CA . ARG A 1 90 ? -4.594 26.516 1.902 1.00 98.25 90 ARG A CA 1
ATOM 738 C C . ARG A 1 90 ? -3.168 26.866 2.316 1.00 98.25 90 ARG A C 1
ATOM 740 O O . ARG A 1 90 ? -2.899 28.016 2.663 1.00 98.25 90 ARG A O 1
ATOM 747 N N . ASN A 1 91 ? -2.276 25.880 2.358 1.00 98.19 91 ASN A N 1
ATOM 748 C CA . ASN A 1 91 ? -0.866 26.069 2.673 1.00 98.19 91 ASN A CA 1
ATOM 749 C C . ASN A 1 91 ? -0.009 24.958 2.055 1.00 98.19 91 ASN A C 1
ATOM 751 O O . ASN A 1 91 ? 0.264 23.921 2.672 1.00 98.19 91 ASN A O 1
ATOM 755 N N . HIS A 1 92 ? 0.454 25.220 0.837 1.00 97.69 92 HIS A N 1
ATOM 756 C CA . HIS A 1 92 ? 1.246 24.287 0.041 1.00 97.69 92 HIS A CA 1
ATOM 757 C C . HIS A 1 92 ? 2.529 23.857 0.755 1.00 97.69 92 HIS A C 1
ATOM 759 O O . HIS A 1 92 ? 2.778 22.665 0.929 1.00 97.69 92 HIS A O 1
ATOM 765 N N . LEU A 1 93 ? 3.316 24.825 1.239 1.00 96.88 93 LEU A N 1
ATOM 766 C CA . LEU A 1 93 ? 4.610 24.562 1.870 1.00 96.88 93 LEU A CA 1
ATOM 767 C C . LEU A 1 93 ? 4.466 23.688 3.119 1.00 96.88 93 LEU A C 1
ATOM 769 O O . LEU A 1 93 ? 5.194 22.709 3.272 1.00 96.88 93 LEU A O 1
ATOM 773 N N . VAL A 1 94 ? 3.525 24.026 4.003 1.00 97.38 94 VAL A N 1
ATOM 774 C CA . VAL A 1 94 ? 3.308 23.264 5.239 1.00 97.38 94 VAL A CA 1
ATOM 775 C C . VAL A 1 94 ? 2.794 21.859 4.927 1.00 97.38 94 VAL A C 1
ATOM 777 O O . VAL A 1 94 ? 3.259 20.905 5.546 1.00 97.38 94 VAL A O 1
ATOM 780 N N . THR A 1 95 ? 1.915 21.709 3.934 1.00 98.06 95 THR A N 1
ATOM 781 C CA . THR A 1 95 ? 1.409 20.395 3.506 1.00 98.06 95 THR A CA 1
ATOM 782 C C . THR A 1 95 ? 2.540 19.503 2.997 1.00 98.06 95 THR A C 1
ATOM 784 O O . THR A 1 95 ? 2.715 18.395 3.499 1.00 98.06 95 THR A O 1
ATOM 787 N N . MET A 1 96 ? 3.370 19.998 2.073 1.00 97.19 96 MET A N 1
ATOM 788 C CA . MET A 1 96 ? 4.511 19.234 1.553 1.00 97.19 96 MET A CA 1
ATOM 789 C C . MET A 1 96 ? 5.514 18.874 2.655 1.00 97.19 96 MET A C 1
ATOM 791 O O . MET A 1 96 ? 6.027 17.757 2.671 1.00 97.19 96 MET A O 1
ATOM 795 N N . ASN A 1 97 ? 5.756 19.787 3.604 1.00 95.44 97 ASN A N 1
ATOM 796 C CA . ASN A 1 97 ? 6.653 19.541 4.732 1.00 95.44 97 ASN A CA 1
ATOM 797 C C . ASN A 1 97 ? 6.126 18.454 5.680 1.00 95.44 97 ASN A C 1
ATOM 799 O O . ASN A 1 97 ? 6.923 17.658 6.180 1.00 95.44 97 ASN A O 1
ATOM 803 N N . VAL A 1 98 ? 4.812 18.397 5.933 1.00 96.56 98 VAL A N 1
ATOM 804 C CA . VAL A 1 98 ? 4.202 17.318 6.729 1.00 96.56 98 VAL A CA 1
ATOM 805 C C . VAL A 1 98 ? 4.448 15.972 6.057 1.00 96.56 98 VAL A C 1
ATOM 807 O O . VAL A 1 98 ? 5.032 15.090 6.685 1.00 96.56 98 VAL A O 1
ATOM 810 N N . LEU A 1 99 ? 4.097 15.850 4.775 1.00 95.94 99 LEU A N 1
ATOM 811 C CA . LEU A 1 99 ? 4.243 14.600 4.026 1.00 95.94 99 LEU A CA 1
ATOM 812 C C . LEU A 1 99 ? 5.704 14.142 3.981 1.00 95.94 99 LEU A C 1
ATOM 814 O O . LEU A 1 99 ? 6.013 13.007 4.335 1.00 95.94 99 LEU A O 1
ATOM 818 N N . SER A 1 100 ? 6.637 15.039 3.641 1.00 94.62 100 SER A N 1
ATOM 819 C CA . SER A 1 100 ? 8.059 14.684 3.588 1.00 94.62 100 SER A CA 1
ATOM 820 C C . SER A 1 100 ? 8.618 14.280 4.954 1.00 94.62 100 SER A C 1
ATOM 822 O O . SER A 1 100 ? 9.469 13.398 5.037 1.00 94.62 100 SER A O 1
ATOM 824 N N . THR A 1 101 ? 8.158 14.908 6.040 1.00 93.62 101 THR A N 1
ATOM 825 C CA . THR A 1 101 ? 8.673 14.610 7.386 1.00 93.62 101 THR A CA 1
ATOM 826 C C . THR A 1 101 ? 8.128 13.293 7.935 1.00 93.62 101 THR A C 1
ATOM 828 O O . THR A 1 101 ? 8.831 12.611 8.681 1.00 93.62 101 THR A O 1
ATOM 831 N N . LEU A 1 102 ? 6.904 12.910 7.560 1.00 95.00 102 LEU A N 1
ATOM 832 C CA . LEU A 1 102 ? 6.267 11.682 8.036 1.00 95.00 102 LEU A CA 1
ATOM 833 C C . LEU A 1 102 ? 6.696 10.420 7.274 1.00 95.00 102 LEU A C 1
ATOM 835 O O . LEU A 1 102 ? 6.506 9.324 7.798 1.00 95.00 102 LEU A O 1
ATOM 839 N N . ILE A 1 103 ? 7.329 10.528 6.100 1.00 93.75 103 ILE A N 1
ATOM 840 C CA . ILE A 1 103 ? 7.756 9.361 5.301 1.00 93.75 103 ILE A CA 1
ATOM 841 C C . ILE A 1 103 ? 8.524 8.299 6.105 1.00 93.75 103 ILE A C 1
ATOM 843 O O . ILE A 1 103 ? 8.125 7.137 6.042 1.00 93.75 103 ILE A O 1
ATOM 847 N N . PRO A 1 104 ? 9.562 8.623 6.906 1.00 92.44 104 PRO A N 1
ATOM 848 C CA . PRO A 1 104 ? 10.251 7.612 7.713 1.00 92.44 104 PRO A CA 1
ATOM 849 C C . PRO A 1 104 ? 9.320 6.867 8.682 1.00 92.44 104 PRO A C 1
ATOM 851 O O . PRO A 1 104 ? 9.500 5.679 8.936 1.00 92.44 104 PRO A O 1
ATOM 854 N N . ILE A 1 105 ? 8.292 7.548 9.193 1.00 93.25 105 ILE A N 1
ATOM 855 C CA . ILE A 1 105 ? 7.302 6.981 10.115 1.00 93.25 105 ILE A CA 1
ATOM 856 C C . ILE A 1 105 ? 6.333 6.060 9.361 1.00 93.25 105 ILE A C 1
ATOM 858 O O . ILE A 1 105 ? 5.988 4.989 9.862 1.00 93.25 105 ILE A O 1
ATOM 862 N N . HIS A 1 106 ? 5.929 6.428 8.142 1.00 94.56 106 HIS A N 1
ATOM 863 C CA . HIS A 1 106 ? 5.131 5.558 7.273 1.00 94.56 106 HIS A CA 1
ATOM 864 C C . HIS A 1 106 ? 5.908 4.322 6.816 1.00 94.56 106 HIS A C 1
ATOM 866 O O . HIS A 1 106 ? 5.352 3.225 6.809 1.00 94.56 106 HIS A O 1
ATOM 872 N N . LEU A 1 107 ? 7.199 4.461 6.504 1.00 92.81 107 LEU A N 1
ATOM 873 C CA . LEU A 1 107 ? 8.061 3.323 6.177 1.00 92.81 107 LEU A CA 1
ATOM 874 C C . LEU A 1 107 ? 8.169 2.350 7.350 1.00 92.81 107 LEU A C 1
ATOM 876 O O . LEU A 1 107 ? 8.046 1.144 7.153 1.00 92.81 107 LEU A O 1
ATOM 880 N N . GLU A 1 108 ? 8.309 2.857 8.574 1.00 93.12 108 GLU A N 1
ATOM 881 C CA . GLU A 1 108 ? 8.327 2.008 9.764 1.00 93.12 108 GLU A CA 1
ATOM 882 C C . GLU A 1 108 ? 6.980 1.307 10.009 1.00 93.12 108 GLU A C 1
ATOM 884 O O . GLU A 1 108 ? 6.945 0.126 10.362 1.00 93.12 108 GLU A O 1
ATOM 889 N N . ALA A 1 109 ? 5.855 1.979 9.751 1.00 93.88 109 ALA A N 1
ATOM 890 C CA . ALA A 1 109 ? 4.544 1.328 9.754 1.00 93.88 109 ALA A CA 1
ATOM 891 C C . ALA A 1 109 ? 4.454 0.218 8.686 1.00 93.88 109 ALA A C 1
ATOM 893 O O . ALA A 1 109 ? 3.953 -0.872 8.967 1.00 93.88 109 ALA A O 1
ATOM 894 N N . GLY A 1 110 ? 5.014 0.445 7.494 1.00 93.44 110 GLY A N 1
ATOM 895 C CA . GLY A 1 110 ? 5.153 -0.571 6.448 1.00 93.44 110 GLY A CA 1
ATOM 896 C C . GLY A 1 110 ? 6.035 -1.753 6.871 1.00 93.44 110 GLY A C 1
ATOM 897 O O . GLY A 1 110 ? 5.701 -2.908 6.603 1.00 93.44 110 GLY A O 1
ATOM 898 N N . ASN A 1 111 ? 7.128 -1.500 7.595 1.00 93.81 111 ASN A N 1
ATOM 899 C CA . ASN A 1 111 ? 7.995 -2.551 8.132 1.00 93.81 111 ASN A CA 1
ATOM 900 C C . ASN A 1 111 ? 7.237 -3.452 9.119 1.00 93.81 111 ASN A C 1
ATOM 902 O O . ASN A 1 111 ? 7.362 -4.681 9.058 1.00 93.81 111 ASN A O 1
ATOM 906 N N . LYS A 1 112 ? 6.423 -2.847 9.994 1.00 93.56 112 LYS A N 1
ATOM 907 C CA . LYS A 1 112 ? 5.552 -3.559 10.942 1.00 93.56 112 LYS A CA 1
ATOM 908 C C . LYS A 1 112 ? 4.459 -4.346 10.235 1.00 93.56 112 LYS A C 1
ATOM 910 O O . LYS A 1 112 ? 4.256 -5.507 10.577 1.00 93.56 112 LYS A O 1
ATOM 915 N N . PHE A 1 113 ? 3.829 -3.767 9.212 1.00 92.69 113 PHE A N 1
ATOM 916 C CA . PHE A 1 113 ? 2.858 -4.471 8.374 1.00 92.69 113 PHE A CA 1
ATOM 917 C C . PHE A 1 113 ? 3.432 -5.786 7.832 1.00 92.69 113 PHE A C 1
ATOM 919 O O . PHE A 1 113 ? 2.799 -6.828 7.966 1.00 92.69 113 PHE A O 1
ATOM 926 N N . TRP A 1 114 ? 4.662 -5.776 7.306 1.00 91.56 114 TRP A N 1
ATOM 927 C CA . TRP A 1 114 ? 5.309 -7.003 6.829 1.00 91.56 114 TRP A CA 1
ATOM 928 C C . TRP A 1 114 ? 5.598 -8.011 7.937 1.00 91.56 114 TRP A C 1
ATOM 930 O O . TRP A 1 114 ? 5.537 -9.213 7.693 1.00 91.56 114 TRP A O 1
ATOM 940 N N . THR A 1 115 ? 5.917 -7.561 9.150 1.00 91.38 115 THR A N 1
ATOM 941 C CA . THR A 1 115 ? 6.041 -8.468 10.299 1.00 91.38 115 THR A CA 1
ATOM 942 C C . THR A 1 115 ? 4.701 -9.132 10.604 1.00 91.38 115 THR A C 1
ATOM 944 O O . THR A 1 115 ? 4.650 -10.355 10.697 1.00 91.38 115 THR A O 1
ATOM 947 N N . PHE A 1 116 ? 3.618 -8.357 10.677 1.00 90.00 116 PHE A N 1
ATOM 948 C CA . PHE A 1 116 ? 2.281 -8.884 10.947 1.00 90.00 116 PHE A CA 1
ATOM 949 C C . PHE A 1 116 ? 1.810 -9.840 9.849 1.00 90.00 116 PHE A C 1
ATOM 951 O O . PHE A 1 116 ? 1.449 -10.971 10.144 1.00 90.00 116 PHE A O 1
ATOM 958 N N . LEU A 1 117 ? 1.945 -9.463 8.576 1.00 88.44 117 LEU A N 1
ATOM 959 C CA . LEU A 1 117 ? 1.601 -10.324 7.441 1.00 88.44 117 LEU A CA 1
ATOM 960 C C . LEU A 1 117 ? 2.418 -11.628 7.416 1.00 88.44 117 LEU A C 1
ATOM 962 O O . LEU A 1 117 ? 1.940 -12.682 6.989 1.00 88.44 117 LEU A O 1
ATOM 966 N N . ASN A 1 118 ? 3.676 -11.578 7.857 1.00 87.38 118 ASN A N 1
ATOM 967 C CA . ASN A 1 118 ? 4.512 -12.769 7.910 1.00 87.38 118 ASN A CA 1
ATOM 968 C C . ASN A 1 118 ? 4.114 -13.731 9.033 1.00 87.38 118 ASN A C 1
ATOM 970 O O . ASN A 1 118 ? 4.286 -14.936 8.841 1.00 87.38 118 ASN A O 1
ATOM 974 N N . LEU A 1 119 ? 3.570 -13.211 10.133 1.00 89.56 119 LEU A N 1
ATOM 975 C CA . LEU A 1 119 ? 3.103 -13.970 11.296 1.00 89.56 119 LEU A CA 1
ATOM 976 C C . LEU A 1 119 ? 1.612 -14.331 11.235 1.00 89.56 119 LEU A C 1
ATOM 978 O O . LEU A 1 119 ? 1.143 -15.090 12.077 1.00 89.56 119 LEU A O 1
ATOM 982 N N . GLU A 1 120 ? 0.885 -13.805 10.250 1.00 88.62 120 GLU A N 1
ATOM 983 C CA . GLU A 1 120 ? -0.550 -14.017 10.100 1.00 88.62 120 GLU A CA 1
ATOM 984 C C . GLU A 1 120 ? -0.902 -15.500 9.925 1.00 88.62 120 GLU A C 1
ATOM 986 O O . GLU A 1 120 ? -0.301 -16.215 9.114 1.00 88.62 120 GLU A O 1
ATOM 991 N N . ILE A 1 121 ? -1.911 -15.942 10.677 1.00 89.06 121 ILE A N 1
ATOM 992 C CA . ILE A 1 121 ? -2.432 -17.312 10.668 1.00 89.06 121 ILE A CA 1
ATOM 993 C C . ILE A 1 121 ? -3.788 -17.374 9.967 1.00 89.06 121 ILE A C 1
ATOM 995 O O . ILE A 1 121 ? -4.571 -16.427 10.008 1.00 89.06 121 ILE A O 1
ATOM 999 N N . ASN A 1 122 ? -4.106 -18.513 9.349 1.00 89.38 122 ASN A N 1
ATOM 1000 C CA . ASN A 1 122 ? -5.441 -18.724 8.798 1.00 89.38 122 ASN A CA 1
ATOM 1001 C C . ASN A 1 122 ? -6.463 -18.869 9.938 1.00 89.38 122 ASN A C 1
ATOM 1003 O O . ASN A 1 122 ? -6.457 -19.862 10.660 1.00 89.38 122 ASN A O 1
ATOM 1007 N N . LYS A 1 123 ? -7.357 -17.884 10.067 1.00 92.69 123 LYS A N 1
ATOM 1008 C CA . LYS A 1 123 ? -8.373 -17.826 11.127 1.00 92.69 123 LYS A CA 1
ATOM 1009 C C . LYS A 1 123 ? -9.611 -18.692 10.866 1.00 92.69 123 LYS A C 1
ATOM 1011 O O . LYS A 1 123 ? -10.439 -18.838 11.762 1.00 92.69 123 LYS A O 1
ATOM 1016 N N . LYS A 1 124 ? -9.771 -19.248 9.657 1.00 89.94 124 LYS A N 1
ATOM 1017 C CA . LYS A 1 124 ? -10.993 -19.961 9.244 1.00 89.94 124 LYS A CA 1
ATOM 1018 C C . LYS A 1 124 ? -11.319 -21.133 10.170 1.00 89.94 124 LYS A C 1
ATOM 1020 O O . LYS A 1 124 ? -12.459 -21.246 10.610 1.00 89.94 124 LYS A O 1
ATOM 1025 N N . ASP A 1 125 ? -10.302 -21.915 10.510 1.00 91.06 125 ASP A N 1
ATOM 1026 C CA . ASP A 1 125 ? -10.451 -23.198 11.202 1.00 91.06 125 ASP A CA 1
ATOM 1027 C C . ASP A 1 125 ? -10.047 -23.122 12.688 1.00 91.06 125 ASP A C 1
ATOM 1029 O O . ASP A 1 125 ? -9.865 -24.144 13.338 1.00 91.06 125 ASP A O 1
ATOM 1033 N N . LEU A 1 126 ? -9.876 -21.909 13.233 1.00 95.44 126 LEU A N 1
ATOM 1034 C CA . LEU A 1 126 ? -9.571 -21.720 14.653 1.00 95.44 126 LEU A CA 1
ATOM 1035 C C . LEU A 1 126 ? -10.809 -21.950 15.522 1.00 95.44 126 LEU A C 1
ATOM 1037 O O . LEU A 1 126 ? -11.889 -21.452 15.193 1.00 95.44 126 LEU A O 1
ATOM 1041 N N . GLU A 1 127 ? -10.628 -22.596 16.669 1.00 95.75 127 GLU A N 1
ATOM 1042 C CA . GLU A 1 127 ? -11.618 -22.638 17.750 1.00 95.75 127 GLU A CA 1
ATOM 1043 C C . GLU A 1 127 ? -11.935 -21.223 18.272 1.00 95.75 127 GLU A C 1
ATOM 1045 O O . GLU A 1 127 ? -11.206 -20.263 18.001 1.00 95.75 127 GLU A O 1
ATOM 1050 N N . LEU A 1 128 ? -13.068 -21.048 18.964 1.00 96.44 128 LEU A N 1
ATOM 1051 C CA . LEU A 1 128 ? -13.585 -19.713 19.304 1.00 96.44 128 LEU A CA 1
ATOM 1052 C C . LEU A 1 128 ? -12.595 -18.876 20.135 1.00 96.44 128 LEU A C 1
ATOM 1054 O O . LEU A 1 128 ? -12.428 -17.690 19.859 1.00 96.44 128 LEU A O 1
ATOM 1058 N N . TYR A 1 129 ? -11.909 -19.477 21.110 1.00 96.50 129 TYR A N 1
ATOM 1059 C CA . TYR A 1 129 ? -10.950 -18.774 21.971 1.00 96.50 129 TYR A CA 1
ATOM 1060 C C . TYR A 1 129 ? -9.739 -18.256 21.185 1.00 96.50 129 TYR A C 1
ATOM 1062 O O . TYR A 1 129 ? -9.395 -17.073 21.274 1.00 96.50 129 TYR A O 1
ATOM 1070 N N . GLU A 1 130 ? -9.127 -19.113 20.371 1.00 96.62 130 GLU A N 1
ATOM 1071 C CA . GLU A 1 130 ? -7.996 -18.784 19.505 1.00 96.62 130 GLU A CA 1
ATOM 1072 C C . GLU A 1 130 ? -8.400 -17.766 18.439 1.00 96.62 130 GLU A C 1
ATOM 1074 O O . GLU A 1 130 ? -7.653 -16.822 18.174 1.00 96.62 130 GLU A O 1
ATOM 1079 N N . PHE A 1 131 ? -9.596 -17.919 17.863 1.00 97.31 131 PHE A N 1
ATOM 1080 C CA . PHE A 1 131 ? -10.157 -16.972 16.909 1.00 97.31 131 PHE A CA 1
ATOM 1081 C C . PHE A 1 131 ? -10.303 -15.582 17.530 1.00 97.31 131 PHE A C 1
ATOM 1083 O O . PHE A 1 131 ? -9.794 -14.613 16.970 1.00 97.31 131 PHE A O 1
ATOM 1090 N N . VAL A 1 132 ? -10.943 -15.475 18.700 1.00 97.44 132 VAL A N 1
ATOM 1091 C CA . VAL A 1 132 ? -11.148 -14.188 19.381 1.00 97.44 132 VAL A CA 1
ATOM 1092 C C . VAL A 1 132 ? -9.813 -13.540 19.712 1.00 97.44 132 VAL A C 1
ATOM 1094 O O . VAL A 1 132 ? -9.623 -12.358 19.425 1.00 97.44 132 VAL A O 1
ATOM 1097 N N . LYS A 1 133 ? -8.863 -14.306 20.260 1.00 96.44 133 LYS A N 1
ATOM 1098 C CA . LYS A 1 133 ? -7.532 -13.788 20.584 1.00 96.44 133 LYS A CA 1
ATOM 1099 C C . LYS A 1 133 ? -6.815 -13.266 19.337 1.00 96.44 133 LYS A C 1
ATOM 1101 O O . LYS A 1 133 ? -6.343 -12.131 19.348 1.00 96.44 133 LYS A O 1
ATOM 1106 N N . ALA A 1 134 ? -6.782 -14.053 18.261 1.00 96.56 134 ALA A N 1
ATOM 1107 C CA . ALA A 1 134 ? -6.125 -13.670 17.015 1.00 96.56 134 ALA A CA 1
ATOM 1108 C C . ALA A 1 134 ? -6.796 -12.452 16.355 1.00 96.56 134 ALA A C 1
ATOM 1110 O O . ALA A 1 134 ? -6.112 -11.535 15.914 1.00 96.56 134 ALA A O 1
ATOM 1111 N N . SER A 1 135 ? -8.129 -12.397 16.320 1.00 97.19 135 SER A N 1
ATOM 1112 C CA . SER A 1 135 ? -8.877 -11.261 15.767 1.00 97.19 135 SER A CA 1
ATOM 1113 C C . SER A 1 135 ? -8.719 -9.982 16.590 1.00 97.19 135 SER A C 1
ATOM 1115 O O . SER A 1 135 ? -8.611 -8.897 16.021 1.00 97.19 135 SER A O 1
ATOM 1117 N N . MET A 1 136 ? -8.668 -10.076 17.920 1.00 97.25 136 MET A N 1
ATOM 1118 C CA . MET A 1 136 ? -8.398 -8.914 18.768 1.00 97.25 136 MET A CA 1
ATOM 1119 C C . MET A 1 136 ? -6.968 -8.402 18.561 1.00 97.25 136 MET A C 1
ATOM 1121 O O . MET A 1 136 ? -6.759 -7.189 18.464 1.00 97.25 136 MET A O 1
ATOM 1125 N N . ASP A 1 137 ? -5.986 -9.297 18.439 1.00 95.50 137 ASP A N 1
ATOM 1126 C CA . ASP A 1 137 ? -4.601 -8.910 18.155 1.00 95.50 137 ASP A CA 1
ATOM 1127 C C . ASP A 1 137 ? -4.481 -8.203 16.797 1.00 95.50 137 ASP A C 1
ATOM 1129 O O . ASP A 1 137 ? -3.837 -7.155 16.715 1.00 95.50 137 ASP A O 1
ATOM 1133 N N . ASP A 1 138 ? -5.171 -8.696 15.763 1.00 95.94 138 ASP A N 1
ATOM 1134 C CA . ASP A 1 138 ? -5.283 -8.008 14.473 1.00 95.94 138 ASP A CA 1
ATOM 1135 C C . ASP A 1 138 ? -5.834 -6.589 14.634 1.00 95.94 138 ASP A C 1
ATOM 1137 O O . ASP A 1 138 ? -5.219 -5.642 14.147 1.00 95.94 138 ASP A O 1
ATOM 1141 N N . ILE A 1 139 ? -6.961 -6.416 15.337 1.00 96.81 139 ILE A N 1
ATOM 1142 C CA . ILE A 1 139 ? -7.583 -5.100 15.563 1.00 96.81 139 ILE A CA 1
ATOM 1143 C C . ILE A 1 139 ? -6.574 -4.126 16.185 1.00 96.81 139 ILE A C 1
ATOM 1145 O O . ILE A 1 139 ? -6.401 -3.009 15.691 1.00 96.81 139 ILE A O 1
ATOM 1149 N N . SER A 1 140 ? -5.863 -4.546 17.233 1.00 95.75 140 SER A N 1
ATOM 1150 C CA . SER A 1 140 ? -4.859 -3.704 17.897 1.00 95.75 140 SER A CA 1
ATOM 1151 C C . SER A 1 140 ? -3.698 -3.351 16.958 1.00 95.75 140 SER A C 1
ATOM 1153 O O . SER A 1 140 ? -3.335 -2.177 16.810 1.00 95.75 140 SER A O 1
ATOM 1155 N N . ASN A 1 141 ? -3.161 -4.349 16.252 1.00 95.38 141 ASN A N 1
ATOM 1156 C CA . ASN A 1 141 ? -2.039 -4.184 15.331 1.00 95.38 141 ASN A CA 1
ATOM 1157 C C . ASN A 1 141 ? -2.396 -3.310 14.121 1.00 95.38 141 ASN A C 1
ATOM 1159 O O . ASN A 1 141 ? -1.592 -2.472 13.713 1.00 95.38 141 ASN A O 1
ATOM 1163 N N . ILE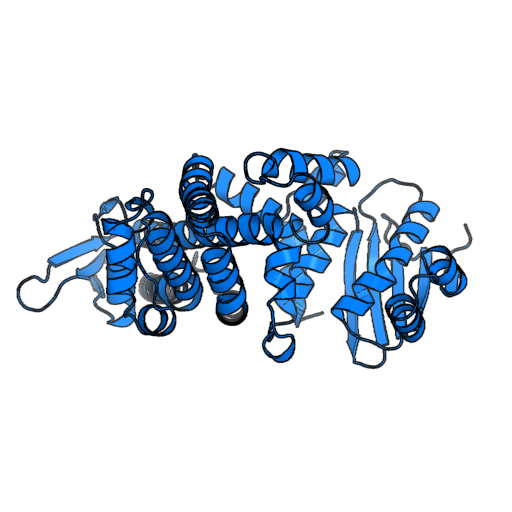 A 1 142 ? -3.597 -3.453 13.564 1.00 96.50 142 ILE A N 1
ATOM 1164 C CA . ILE A 1 142 ? -4.075 -2.645 12.439 1.00 96.50 142 ILE A CA 1
ATOM 1165 C C . ILE A 1 142 ? -4.268 -1.199 12.881 1.00 96.50 142 ILE A C 1
ATOM 1167 O O . ILE A 1 142 ? -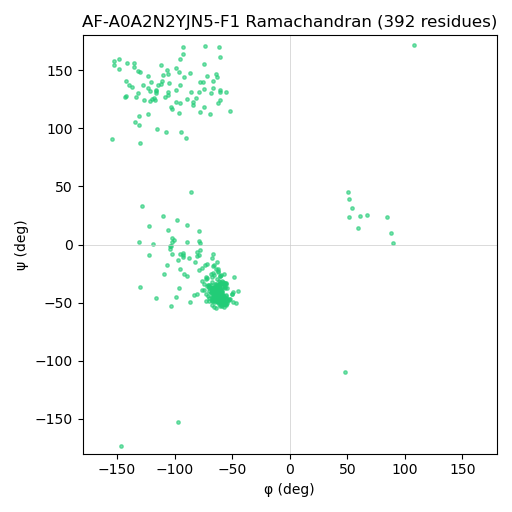3.728 -0.290 12.247 1.00 96.50 142 ILE A O 1
ATOM 1171 N N . ILE A 1 143 ? -5.011 -0.967 13.965 1.00 97.31 143 ILE A N 1
ATOM 1172 C CA . ILE A 1 143 ? -5.386 0.388 14.373 1.00 97.31 143 ILE A CA 1
ATOM 1173 C C . ILE A 1 143 ? -4.167 1.157 14.886 1.00 97.31 143 ILE A C 1
ATOM 1175 O O . ILE A 1 143 ? -3.934 2.289 14.463 1.00 97.31 143 ILE A O 1
ATOM 1179 N N . GLU A 1 144 ? -3.374 0.576 15.785 1.00 94.25 144 GLU A N 1
ATOM 1180 C CA . GLU A 1 144 ? -2.249 1.289 16.390 1.00 94.25 144 GLU A CA 1
ATOM 1181 C C . GLU A 1 144 ? -0.905 0.962 15.744 1.00 94.25 144 GLU A C 1
ATOM 1183 O O . GLU A 1 144 ? -0.117 1.872 15.479 1.00 94.25 144 GLU A O 1
ATOM 1188 N N . GLY A 1 145 ? -0.638 -0.319 15.490 1.00 91.38 145 GLY A N 1
ATOM 1189 C CA . GLY A 1 145 ? 0.650 -0.773 14.965 1.00 91.38 145 GLY A CA 1
ATOM 1190 C C . GLY A 1 145 ? 0.937 -0.275 13.546 1.00 91.38 145 GLY A C 1
ATOM 1191 O O . GLY A 1 145 ? 2.067 0.128 13.265 1.00 91.38 145 GLY A O 1
ATOM 1192 N N . ILE A 1 146 ? -0.081 -0.278 12.680 1.00 94.00 146 ILE A N 1
ATOM 1193 C CA . ILE A 1 146 ? 0.015 0.110 11.266 1.00 94.00 146 ILE A CA 1
ATOM 1194 C C . ILE A 1 146 ? -0.555 1.517 11.039 1.00 94.00 146 ILE A C 1
ATOM 1196 O O . ILE A 1 146 ? 0.121 2.377 10.477 1.00 94.00 146 ILE A O 1
ATOM 1200 N N . SER A 1 147 ? -1.787 1.781 11.484 1.00 97.00 147 SER A N 1
ATOM 1201 C CA . SER A 1 147 ? -2.556 2.941 10.998 1.00 97.00 147 SER A CA 1
ATOM 1202 C C . SER A 1 147 ? -2.321 4.242 11.767 1.00 97.00 147 SER A C 1
ATOM 1204 O O . SER A 1 147 ? -2.696 5.317 11.301 1.00 97.00 147 SER A O 1
ATOM 1206 N N . LYS A 1 148 ? -1.662 4.205 12.932 1.00 96.62 148 LYS A N 1
ATOM 1207 C CA . LYS A 1 148 ? -1.460 5.417 13.745 1.00 96.62 148 LYS A CA 1
ATOM 1208 C C . LYS A 1 148 ? -0.711 6.525 12.996 1.00 96.62 148 LYS A C 1
ATOM 1210 O O . LYS A 1 148 ? -1.036 7.697 13.179 1.00 96.62 148 LYS A O 1
ATOM 1215 N N . SER A 1 149 ? 0.257 6.173 12.147 1.00 96.12 149 SER A N 1
ATOM 1216 C CA . SER A 1 149 ? 1.012 7.148 11.346 1.00 96.12 149 SER A CA 1
ATOM 1217 C C . SER A 1 149 ? 0.103 7.911 10.378 1.00 96.12 149 SER A C 1
ATOM 1219 O O . SER A 1 149 ? 0.160 9.138 10.325 1.00 96.12 149 SER A O 1
ATOM 1221 N N . VAL A 1 150 ? -0.800 7.212 9.684 1.00 97.19 150 VAL A N 1
ATOM 1222 C CA . VAL A 1 150 ? -1.765 7.842 8.771 1.00 97.19 150 VAL A CA 1
ATOM 1223 C C . VAL A 1 150 ? -2.856 8.610 9.519 1.00 97.19 150 VAL A C 1
ATOM 1225 O O . VAL A 1 150 ? -3.321 9.626 9.012 1.00 97.19 150 VAL A O 1
ATOM 1228 N N . TYR A 1 151 ? -3.221 8.228 10.748 1.00 98.44 151 TYR A N 1
ATOM 1229 C CA . TYR A 1 151 ? -4.105 9.057 11.582 1.00 98.44 151 TYR A CA 1
ATOM 1230 C C . TYR A 1 151 ? -3.447 10.385 11.967 1.00 98.44 151 TYR A C 1
ATOM 1232 O O . TYR A 1 151 ? -4.084 11.431 11.870 1.00 98.44 151 TYR A O 1
ATOM 1240 N N . VAL A 1 152 ? -2.166 10.366 12.360 1.00 98.50 152 VAL A N 1
ATOM 1241 C CA . VAL A 1 152 ? -1.397 11.593 12.633 1.00 98.50 152 VAL A CA 1
ATOM 1242 C C . VAL A 1 152 ? -1.347 12.487 11.397 1.00 98.50 152 VAL A C 1
ATOM 1244 O O . VAL A 1 152 ? -1.640 13.679 11.507 1.00 98.50 152 VAL A O 1
ATOM 1247 N N . GLU A 1 153 ? -1.020 11.919 10.233 1.00 98.50 153 GLU A N 1
ATOM 1248 C CA . GLU A 1 153 ? -1.005 12.656 8.967 1.00 98.50 153 GLU A CA 1
ATOM 1249 C C . GLU A 1 153 ? -2.359 13.325 8.708 1.00 98.50 153 GLU A C 1
ATOM 1251 O O . GLU A 1 153 ? -2.429 14.541 8.544 1.00 98.50 153 GLU A O 1
ATOM 1256 N N . ASN A 1 154 ? -3.454 12.568 8.787 1.00 98.56 154 ASN A N 1
ATOM 1257 C CA . ASN A 1 154 ? -4.795 13.088 8.532 1.00 98.56 154 ASN A CA 1
ATOM 1258 C C . ASN A 1 154 ? -5.231 14.165 9.545 1.00 98.56 154 ASN A C 1
ATOM 1260 O O . ASN A 1 154 ? -5.918 15.113 9.163 1.00 98.56 154 ASN A O 1
ATOM 1264 N N . VAL A 1 155 ? -4.817 14.087 10.816 1.00 98.69 155 VAL A N 1
ATOM 1265 C CA . VAL A 1 155 ? -5.064 15.165 11.796 1.00 98.69 155 VAL A CA 1
ATOM 1266 C C . VAL A 1 155 ? -4.349 16.448 11.370 1.00 98.69 155 VAL A C 1
ATOM 1268 O O . VAL A 1 155 ? -4.929 17.535 11.420 1.00 98.69 155 VAL A O 1
ATOM 1271 N N . LEU A 1 156 ? -3.092 16.344 10.935 1.00 98.69 156 LEU A N 1
ATOM 1272 C CA . LEU A 1 156 ? -2.308 17.495 10.483 1.00 98.69 156 LEU A CA 1
ATOM 1273 C C . LEU A 1 156 ? -2.891 18.094 9.200 1.00 98.69 156 LEU A C 1
ATOM 1275 O O . LEU A 1 156 ? -3.078 19.308 9.139 1.00 98.69 156 LEU A O 1
ATOM 1279 N N . ILE A 1 157 ? -3.254 17.258 8.226 1.00 98.56 157 ILE A N 1
ATOM 1280 C CA . ILE A 1 157 ? -3.908 17.677 6.981 1.00 98.56 157 ILE A CA 1
ATOM 1281 C C . ILE A 1 157 ? -5.218 18.418 7.274 1.00 98.56 157 ILE A C 1
ATOM 1283 O O . ILE A 1 157 ? -5.404 19.538 6.795 1.00 98.56 157 ILE A O 1
ATOM 1287 N N . ASN A 1 158 ? -6.089 17.882 8.139 1.00 98.31 158 ASN A N 1
ATOM 1288 C CA . ASN A 1 158 ? -7.332 18.568 8.513 1.00 98.31 158 ASN A CA 1
ATOM 1289 C C . ASN A 1 158 ? -7.083 19.896 9.242 1.00 98.31 158 ASN A C 1
ATOM 1291 O O . ASN A 1 158 ? -7.791 20.877 9.002 1.00 98.31 158 ASN A O 1
ATOM 1295 N N . LYS A 1 159 ? -6.063 19.976 10.106 1.00 98.44 159 LYS A N 1
ATOM 1296 C CA . LYS A 1 159 ? -5.675 21.241 10.753 1.00 98.44 159 LYS A CA 1
ATOM 1297 C C . LYS A 1 159 ? -5.226 22.282 9.730 1.00 98.44 159 LYS A C 1
ATOM 1299 O O . LYS A 1 159 ? -5.692 23.420 9.806 1.00 98.44 159 LYS A O 1
ATOM 1304 N N . ILE A 1 160 ? -4.395 21.899 8.758 1.00 98.62 160 ILE A N 1
ATOM 1305 C CA . ILE A 1 160 ? -3.940 22.797 7.687 1.00 98.62 160 ILE A CA 1
ATOM 1306 C C . ILE A 1 160 ? -5.125 23.275 6.850 1.00 98.62 160 ILE A C 1
ATOM 1308 O O . ILE A 1 160 ? -5.291 24.483 6.686 1.00 98.62 160 ILE A O 1
ATOM 1312 N N . LYS A 1 161 ? -5.986 22.355 6.391 1.00 98.31 161 LYS A N 1
ATOM 1313 C CA . LYS A 1 161 ? -7.222 22.664 5.651 1.00 98.31 161 LYS A CA 1
ATOM 1314 C C . LYS A 1 161 ? -8.071 23.716 6.374 1.00 98.31 161 LYS A C 1
ATOM 1316 O O . LYS A 1 161 ? -8.544 24.669 5.764 1.00 98.31 161 LYS A O 1
ATOM 1321 N N . ARG A 1 162 ? -8.206 23.600 7.698 1.00 97.56 162 ARG A N 1
ATOM 1322 C CA . ARG A 1 162 ? -8.956 24.540 8.554 1.00 97.56 162 ARG A CA 1
ATOM 1323 C C . ARG A 1 162 ? -8.200 25.833 8.889 1.00 97.56 162 ARG A C 1
ATOM 1325 O O . ARG A 1 162 ? -8.689 26.639 9.681 1.00 97.56 162 ARG A O 1
ATOM 1332 N N . GLY A 1 163 ? -6.999 26.034 8.348 1.00 97.38 163 GLY A N 1
ATOM 1333 C CA . GLY A 1 163 ? -6.154 27.195 8.623 1.00 97.38 163 GLY A CA 1
ATOM 1334 C C . GLY A 1 163 ? -5.628 27.257 10.059 1.00 97.38 163 GLY A C 1
ATOM 1335 O O . GLY A 1 163 ? -5.361 28.348 10.561 1.00 97.38 163 GLY A O 1
ATOM 1336 N N . LYS A 1 164 ? -5.518 26.116 10.745 1.00 97.31 164 LYS A N 1
ATOM 1337 C CA . LYS A 1 164 ? -4.952 26.028 12.094 1.00 97.31 164 LYS A CA 1
ATOM 1338 C C . LYS A 1 164 ? -3.437 25.859 12.025 1.00 97.31 164 LYS A C 1
ATOM 1340 O O . LYS A 1 164 ? -2.906 25.220 11.121 1.00 97.31 164 LYS A O 1
ATOM 1345 N N . VAL A 1 165 ? -2.750 26.408 13.025 1.00 94.56 165 VAL A N 1
ATOM 1346 C CA . VAL A 1 165 ? -1.320 26.156 13.230 1.00 94.56 165 VAL A CA 1
ATOM 1347 C C . VAL A 1 165 ? -1.133 24.688 13.603 1.00 94.56 165 VAL A C 1
ATOM 1349 O O . VAL A 1 165 ? -1.879 24.153 14.429 1.00 94.56 165 VAL A O 1
ATOM 1352 N N . ILE A 1 166 ? -0.147 24.044 12.985 1.00 97.00 166 ILE A N 1
ATOM 1353 C CA . ILE A 1 166 ? 0.214 22.663 13.286 1.00 97.00 166 ILE A CA 1
ATOM 1354 C C . ILE A 1 166 ? 1.418 22.597 14.218 1.00 97.00 166 ILE A C 1
ATOM 1356 O O . ILE A 1 166 ? 2.291 23.459 14.195 1.00 97.00 166 ILE A O 1
ATOM 1360 N N . ASP A 1 167 ? 1.465 21.524 14.995 1.00 95.44 167 ASP A N 1
ATOM 1361 C CA . ASP A 1 167 ? 2.615 21.128 15.796 1.00 95.44 167 ASP A CA 1
ATOM 1362 C C . ASP A 1 167 ? 2.807 19.624 15.583 1.00 95.44 167 ASP A C 1
ATOM 1364 O O . ASP A 1 167 ? 1.990 18.805 16.023 1.00 95.44 167 ASP A O 1
ATOM 1368 N N . LEU A 1 168 ? 3.835 19.280 14.808 1.00 93.75 168 LEU A N 1
ATOM 1369 C CA . LEU A 1 168 ? 4.100 17.910 14.386 1.00 93.75 168 LEU A CA 1
ATOM 1370 C C . LEU A 1 168 ? 4.506 17.030 15.573 1.00 93.75 168 LEU A C 1
ATOM 1372 O O . LEU A 1 168 ? 3.947 15.948 15.742 1.00 93.75 168 LEU A O 1
ATOM 1376 N N . GLU A 1 169 ? 5.430 17.498 16.413 1.00 93.56 169 GLU A N 1
ATOM 1377 C CA . GLU A 1 169 ? 5.951 16.735 17.555 1.00 93.56 169 GLU A CA 1
ATOM 1378 C C . GLU A 1 169 ? 4.860 16.491 18.601 1.00 93.56 169 GLU A C 1
ATOM 1380 O O . GLU A 1 169 ? 4.669 15.366 19.082 1.00 93.56 169 GLU A O 1
ATOM 1385 N N . LYS A 1 170 ? 4.056 17.519 18.889 1.00 96.06 170 LYS A N 1
ATOM 1386 C CA . LYS A 1 170 ? 2.895 17.372 19.766 1.00 96.06 170 LYS A CA 1
ATOM 1387 C C . LYS A 1 170 ? 1.861 16.414 19.182 1.00 96.06 170 LYS A C 1
ATOM 1389 O O . LYS A 1 170 ? 1.293 15.609 19.912 1.00 96.06 170 LYS A O 1
ATOM 1394 N N . THR A 1 171 ? 1.608 16.464 17.874 1.00 96.94 171 THR A N 1
ATOM 1395 C CA . THR A 1 171 ? 0.616 15.565 17.263 1.00 96.94 171 THR A CA 1
ATOM 1396 C C . THR A 1 171 ? 1.106 14.115 17.244 1.00 96.94 171 THR A C 1
ATOM 1398 O O . THR A 1 171 ? 0.320 13.213 17.522 1.00 96.94 171 THR A O 1
ATOM 1401 N N . LEU A 1 172 ? 2.399 13.877 17.012 1.00 94.00 172 LEU A N 1
ATOM 1402 C CA . LEU A 1 172 ? 3.011 12.545 17.079 1.00 94.00 172 LEU A CA 1
ATOM 1403 C C . LEU A 1 172 ? 2.952 11.922 18.482 1.00 94.00 172 LEU A C 1
ATOM 1405 O O . LEU A 1 172 ? 2.777 10.709 18.608 1.00 94.00 172 LEU A O 1
ATOM 1409 N N . SER A 1 173 ? 3.070 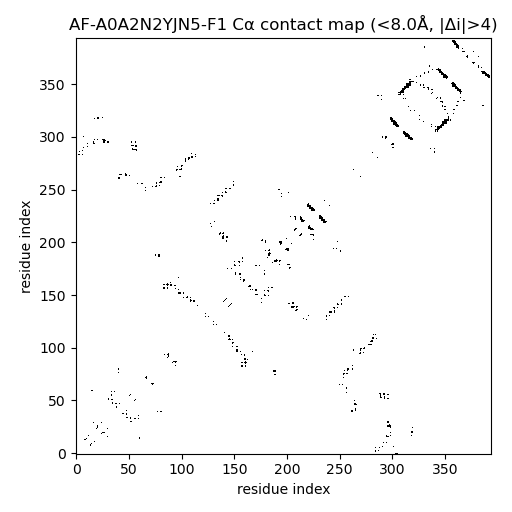12.738 19.533 1.00 94.44 173 SER A N 1
ATOM 1410 C CA . SER A 1 173 ? 3.004 12.279 20.929 1.00 94.44 173 SER A CA 1
ATOM 1411 C C . SER A 1 173 ? 1.577 12.070 21.454 1.00 94.44 173 SER A C 1
ATOM 1413 O O . SER A 1 173 ? 1.398 11.529 22.548 1.00 94.44 173 SER A O 1
ATOM 1415 N N . ASN A 1 174 ? 0.543 12.428 20.684 1.00 96.31 174 ASN A N 1
ATOM 1416 C CA . ASN A 1 174 ? -0.840 12.224 21.101 1.00 96.31 174 ASN A CA 1
ATOM 1417 C C . ASN A 1 174 ? -1.187 10.735 21.281 1.00 96.31 174 ASN A C 1
ATOM 1419 O O . ASN A 1 174 ? -0.780 9.844 20.523 1.00 96.31 174 ASN A O 1
ATOM 1423 N N . LYS A 1 175 ? -2.033 10.473 22.285 1.00 95.81 175 LYS A N 1
ATOM 1424 C CA . LYS A 1 175 ? -2.687 9.173 22.467 1.00 95.81 175 LYS A CA 1
ATOM 1425 C C . LYS A 1 175 ? -3.619 8.890 21.285 1.00 95.81 175 LYS A C 1
ATOM 1427 O O . LYS A 1 175 ? -4.251 9.808 20.767 1.00 95.81 175 LYS A O 1
ATOM 1432 N N . LEU A 1 176 ? -3.751 7.614 20.913 1.00 96.38 176 LEU A N 1
ATOM 1433 C CA . LEU A 1 176 ? -4.599 7.178 19.797 1.00 96.38 176 LEU A CA 1
ATOM 1434 C C . LEU A 1 176 ? -6.038 7.706 19.915 1.00 96.38 176 LEU A C 1
ATOM 1436 O O . LEU A 1 176 ? -6.551 8.259 18.950 1.00 96.38 176 LEU A O 1
ATOM 1440 N N . GLY A 1 177 ? -6.654 7.599 21.097 1.00 96.38 177 GLY A N 1
ATOM 1441 C CA . GLY A 1 177 ? -8.014 8.102 21.329 1.00 96.38 177 GLY A CA 1
ATOM 1442 C C . GLY A 1 177 ? -8.176 9.589 21.001 1.00 96.38 177 GLY A C 1
ATOM 1443 O O . GLY A 1 177 ? -9.170 9.969 20.395 1.00 96.38 177 GLY A O 1
ATOM 1444 N N . ASN A 1 178 ? -7.167 10.417 21.294 1.00 97.69 178 ASN A N 1
ATOM 1445 C CA . ASN A 1 178 ? -7.203 11.848 20.980 1.00 97.69 178 ASN A CA 1
ATOM 1446 C C . ASN A 1 178 ? -7.097 12.106 19.471 1.00 97.69 178 ASN A C 1
ATOM 1448 O O . ASN A 1 178 ? -7.735 13.024 18.968 1.00 97.69 178 ASN A O 1
ATOM 1452 N N . LEU A 1 179 ? -6.296 11.312 18.752 1.00 98.31 179 LEU A N 1
ATOM 1453 C CA . LEU A 1 179 ? -6.180 11.415 17.293 1.00 98.31 179 LEU A CA 1
ATOM 1454 C C . LEU A 1 179 ? -7.499 11.038 16.615 1.00 98.31 179 LEU A C 1
ATOM 1456 O O . LEU A 1 179 ? -7.983 11.776 15.764 1.00 98.31 179 LEU A O 1
ATOM 1460 N N . ILE A 1 180 ? -8.090 9.915 17.029 1.00 98.31 180 ILE A N 1
ATOM 1461 C CA . ILE A 1 180 ? -9.371 9.438 16.502 1.00 98.31 180 ILE A CA 1
ATOM 1462 C C . ILE A 1 180 ? -10.491 10.438 16.807 1.00 98.31 180 ILE A C 1
ATOM 1464 O O . ILE A 1 180 ? -11.276 10.754 15.920 1.00 98.31 180 ILE A O 1
ATOM 1468 N N . GLN A 1 181 ? -10.529 10.996 18.020 1.00 98.25 181 GLN A N 1
ATOM 1469 C CA . GLN A 1 181 ? -11.513 12.016 18.377 1.00 98.25 181 GLN A CA 1
ATOM 1470 C C . GLN A 1 181 ? -11.364 13.296 17.538 1.00 98.25 181 GLN A C 1
ATOM 1472 O O . GLN A 1 181 ? -12.360 13.796 17.030 1.00 98.25 181 GLN A O 1
ATOM 1477 N N . ASP A 1 182 ? -10.138 13.800 17.335 1.00 98.31 182 ASP A N 1
ATOM 1478 C CA . ASP A 1 182 ? -9.891 14.986 16.492 1.00 98.31 182 ASP A CA 1
ATOM 1479 C C . ASP A 1 182 ? -10.404 14.750 15.060 1.00 98.31 182 ASP A C 1
ATOM 1481 O O . ASP A 1 182 ? -11.100 15.603 14.509 1.00 98.31 182 ASP A O 1
ATOM 1485 N N . LEU A 1 183 ? -10.154 13.564 14.494 1.00 98.44 183 LEU A N 1
ATOM 1486 C CA . LEU A 1 183 ? -10.646 13.192 13.165 1.00 98.44 183 LEU A CA 1
ATOM 1487 C C . LEU A 1 183 ? -12.175 13.098 13.106 1.00 98.44 183 LEU A C 1
ATOM 1489 O O . LEU A 1 183 ? -12.767 13.578 12.142 1.00 98.44 183 LEU A O 1
ATOM 1493 N N . ILE A 1 184 ? -12.823 12.532 14.125 1.00 98.38 184 ILE A N 1
ATOM 1494 C CA . ILE A 1 184 ? -14.290 12.468 14.193 1.00 98.38 184 ILE A CA 1
ATOM 1495 C C . ILE A 1 184 ? -14.897 13.874 14.256 1.00 98.38 184 ILE A C 1
ATOM 1497 O O . ILE A 1 184 ? -15.840 14.168 13.529 1.00 98.38 184 ILE A O 1
ATOM 1501 N N . ASP A 1 185 ? -14.338 14.750 15.087 1.00 98.12 185 ASP A N 1
ATOM 1502 C CA . ASP A 1 185 ? -14.925 16.066 15.348 1.00 98.12 185 ASP A CA 1
ATOM 1503 C C . ASP A 1 185 ? -14.645 17.086 14.239 1.00 98.12 185 ASP A C 1
ATOM 1505 O O . ASP A 1 185 ? -15.336 18.101 14.143 1.00 98.12 185 ASP A O 1
ATOM 1509 N N . ASN A 1 186 ? -13.595 16.876 13.437 1.00 97.69 186 ASN A N 1
ATOM 1510 C CA . ASN A 1 186 ? -13.062 17.927 12.570 1.00 97.69 186 ASN A CA 1
ATOM 1511 C C . ASN A 1 186 ? -12.825 17.534 11.105 1.00 97.69 186 ASN A C 1
ATOM 1513 O O . ASN A 1 186 ? -12.313 18.376 10.360 1.00 97.69 186 ASN A O 1
ATOM 1517 N N . SER A 1 187 ? -13.142 16.305 10.690 1.00 97.44 187 SER A N 1
ATOM 1518 C CA . SER A 1 187 ? -13.005 15.867 9.294 1.00 97.44 187 SER A CA 1
ATOM 1519 C C . SER A 1 187 ? -14.360 15.615 8.630 1.00 97.44 187 SER A C 1
ATOM 1521 O O . SER A 1 187 ? -15.331 15.254 9.291 1.00 97.44 187 SER A O 1
ATOM 1523 N N . ASP A 1 188 ? -14.402 15.734 7.301 1.00 96.88 188 ASP A N 1
ATOM 1524 C CA . ASP A 1 188 ? -15.604 15.441 6.496 1.00 96.88 188 ASP A CA 1
ATOM 1525 C C . ASP A 1 188 ? -15.827 13.929 6.291 1.00 96.88 188 ASP A C 1
ATOM 1527 O O . ASP A 1 188 ? -16.751 13.512 5.603 1.00 96.88 188 ASP A O 1
ATOM 1531 N N . TYR A 1 189 ? -14.960 13.101 6.871 1.00 97.06 189 TYR A N 1
ATOM 1532 C CA . TYR A 1 189 ? -14.941 11.643 6.752 1.00 97.06 189 TYR A CA 1
ATOM 1533 C C . TYR A 1 189 ? -14.910 10.984 8.138 1.00 97.06 189 TYR A C 1
ATOM 1535 O O . TYR A 1 189 ? -14.320 9.922 8.340 1.00 97.06 189 TYR A O 1
ATOM 1543 N N . SER A 1 190 ? -15.565 11.628 9.109 1.00 96.81 190 SER A N 1
ATOM 1544 C CA . SER A 1 190 ? -15.659 11.190 10.505 1.00 96.81 190 SER A CA 1
ATOM 1545 C C . SER A 1 190 ? -16.224 9.775 10.661 1.00 96.81 190 SER A C 1
ATOM 1547 O O . SER A 1 190 ? -15.792 9.023 11.537 1.00 96.81 190 SER A O 1
ATOM 1549 N N . THR A 1 191 ? -17.133 9.378 9.769 1.00 95.44 191 THR A N 1
ATOM 1550 C CA . THR A 1 191 ? -17.773 8.056 9.749 1.00 95.44 191 THR A CA 1
ATOM 1551 C C . THR A 1 191 ? -16.776 6.910 9.575 1.00 95.44 191 THR A C 1
ATOM 1553 O O . THR A 1 191 ? -17.008 5.828 10.106 1.00 95.44 191 THR A O 1
ATOM 1556 N N . LEU A 1 192 ? -15.621 7.136 8.934 1.00 96.50 192 LEU A N 1
ATOM 1557 C CA . LEU A 1 192 ? -14.574 6.114 8.779 1.00 96.50 192 LEU A CA 1
ATOM 1558 C C . LEU A 1 192 ? -13.984 5.645 10.116 1.00 96.50 192 LEU A C 1
ATOM 1560 O O . LEU A 1 192 ? -13.404 4.559 10.194 1.00 96.50 192 LEU A O 1
ATOM 1564 N N . PHE A 1 193 ? -14.121 6.454 11.166 1.00 97.69 193 PHE A N 1
ATOM 1565 C CA . PHE A 1 193 ? -13.521 6.211 12.476 1.00 97.69 193 PHE A CA 1
ATOM 1566 C C . PHE A 1 193 ? -14.509 5.668 13.515 1.00 97.69 193 PHE A C 1
ATOM 1568 O O . PHE A 1 193 ? -14.121 5.456 14.667 1.00 97.69 193 PHE A O 1
ATOM 1575 N N . ILE A 1 194 ? -15.760 5.431 13.110 1.00 96.69 194 ILE A N 1
ATOM 1576 C CA . ILE A 1 194 ? -16.840 4.907 13.947 1.00 96.69 194 ILE A CA 1
ATOM 1577 C C . ILE A 1 194 ? -17.346 3.614 13.307 1.00 96.69 194 ILE A C 1
ATOM 1579 O O . ILE A 1 194 ? -17.746 3.612 12.147 1.00 96.69 194 ILE A O 1
ATOM 1583 N N . VAL A 1 195 ? -17.321 2.511 14.053 1.00 93.69 195 VAL A N 1
ATOM 1584 C CA . VAL A 1 195 ? -17.907 1.233 13.637 1.00 93.69 195 VAL A CA 1
ATOM 1585 C C . VAL A 1 195 ? -19.432 1.354 13.743 1.00 93.69 195 VAL A C 1
ATOM 1587 O O . VAL A 1 195 ? -19.923 1.602 14.847 1.00 93.69 195 VAL A O 1
ATOM 1590 N N . PRO A 1 196 ? -20.192 1.212 12.638 1.00 86.25 196 PRO A N 1
ATOM 1591 C CA . PRO A 1 196 ? -21.610 1.575 12.620 1.00 86.25 196 PRO A CA 1
ATOM 1592 C C . PRO A 1 196 ? -22.490 0.773 13.585 1.00 86.25 196 PRO A C 1
ATOM 1594 O O . PRO A 1 196 ? -23.344 1.364 14.239 1.00 86.25 196 PRO A O 1
ATOM 1597 N N . SER A 1 197 ? -22.280 -0.544 13.690 1.00 86.31 197 SER A N 1
ATOM 1598 C CA . SER A 1 197 ? -23.188 -1.449 14.410 1.00 86.31 197 SER A CA 1
ATOM 1599 C C . SER A 1 197 ? -23.320 -1.100 15.896 1.00 86.31 197 SER A C 1
ATOM 1601 O O . SER A 1 197 ? -24.429 -1.047 16.418 1.00 86.31 197 SER A O 1
ATOM 1603 N N . GLU A 1 198 ? -22.207 -0.795 16.565 1.00 89.06 198 GLU A N 1
ATOM 1604 C CA . GLU A 1 198 ? -22.178 -0.417 17.984 1.00 89.06 198 GLU A CA 1
ATOM 1605 C C . GLU A 1 198 ? -21.985 1.088 18.204 1.00 89.06 198 GLU A C 1
ATOM 1607 O O . GLU A 1 198 ? -21.982 1.552 19.342 1.00 89.06 198 GLU A O 1
ATOM 1612 N N . SER A 1 199 ? -21.783 1.863 17.131 1.00 91.75 199 SER A N 1
ATOM 1613 C CA . SER A 1 199 ? -21.391 3.280 17.199 1.00 91.75 199 SER A CA 1
ATOM 1614 C C . SER A 1 199 ? -20.128 3.524 18.044 1.00 91.75 199 SER A C 1
ATOM 1616 O O . SER A 1 199 ? -19.964 4.575 18.666 1.00 91.75 199 SER A O 1
ATOM 1618 N N . LEU A 1 200 ? -19.214 2.549 18.055 1.00 94.94 200 LEU A N 1
ATOM 1619 C CA . LEU A 1 200 ? -17.947 2.597 18.786 1.00 94.94 200 LEU A CA 1
ATOM 1620 C C . LEU A 1 200 ? -16.820 3.155 17.925 1.00 94.94 200 LEU A C 1
ATOM 1622 O O . LEU A 1 200 ? -16.723 2.857 16.735 1.00 94.94 200 LEU A O 1
ATOM 1626 N N . LYS A 1 201 ? -15.908 3.919 18.526 1.00 96.50 201 LYS A N 1
ATOM 1627 C CA . LYS A 1 201 ? -14.750 4.458 17.805 1.00 96.50 201 LYS A CA 1
ATOM 1628 C C . LYS A 1 201 ? -13.735 3.351 17.552 1.00 96.50 201 LYS A C 1
ATOM 1630 O O . LYS A 1 201 ? -13.604 2.419 18.346 1.00 96.50 201 LYS A O 1
ATOM 1635 N N . LEU A 1 202 ? -12.903 3.501 16.522 1.00 96.94 202 LEU A N 1
ATOM 1636 C CA . LEU A 1 202 ? -11.757 2.601 16.318 1.00 96.94 202 LEU A CA 1
ATOM 1637 C C . LEU A 1 202 ? -10.849 2.533 17.561 1.00 96.94 202 LEU A C 1
ATOM 1639 O O . LEU A 1 202 ? -10.364 1.467 17.933 1.00 96.94 202 LEU A O 1
ATOM 1643 N N . SER A 1 203 ? -10.655 3.652 18.264 1.00 96.56 203 SER A N 1
ATOM 1644 C CA . SER A 1 203 ? -9.886 3.654 19.512 1.00 96.56 203 SER A CA 1
ATOM 1645 C C . SER A 1 203 ? -10.501 2.780 20.607 1.00 96.56 203 SER A C 1
ATOM 1647 O O . SER A 1 203 ? -9.750 2.224 21.404 1.00 96.56 203 SER A O 1
ATOM 1649 N N . ASP A 1 204 ? -11.827 2.636 20.641 1.00 96.12 204 ASP A N 1
ATOM 1650 C CA . ASP A 1 204 ? -12.523 1.822 21.641 1.00 96.12 204 ASP A CA 1
ATOM 1651 C C . ASP A 1 204 ? -12.299 0.333 21.360 1.00 96.12 204 ASP A C 1
ATOM 1653 O O . ASP A 1 204 ? -11.927 -0.411 22.263 1.00 96.12 204 ASP A O 1
ATOM 1657 N N . TRP A 1 205 ? -12.374 -0.081 20.092 1.00 96.81 205 TRP A N 1
ATOM 1658 C CA . TRP A 1 205 ? -12.015 -1.438 19.658 1.00 96.81 205 TRP A CA 1
ATOM 1659 C C . TRP A 1 205 ? -10.558 -1.792 19.951 1.00 96.81 205 TRP A C 1
ATOM 1661 O O . TRP A 1 205 ? -10.259 -2.867 20.476 1.00 96.81 205 TRP A O 1
ATOM 1671 N N . ARG A 1 206 ? -9.637 -0.858 19.688 1.00 96.31 206 ARG A N 1
ATOM 1672 C CA . ARG A 1 206 ? -8.235 -1.017 20.088 1.00 96.31 206 ARG A CA 1
ATOM 1673 C C . ARG A 1 206 ? -8.109 -1.165 21.606 1.00 96.31 206 ARG A C 1
ATOM 1675 O O . ARG A 1 206 ? -7.323 -1.992 22.058 1.00 96.31 206 ARG A O 1
ATOM 1682 N N . ASN A 1 207 ? -8.855 -0.390 22.395 1.00 95.56 207 ASN A N 1
ATOM 1683 C CA . ASN A 1 207 ? -8.819 -0.475 23.857 1.00 95.56 207 ASN A CA 1
ATOM 1684 C C . ASN A 1 207 ? -9.364 -1.812 24.374 1.00 95.56 207 ASN A C 1
ATOM 1686 O O . ASN A 1 207 ? -8.740 -2.378 25.269 1.00 95.56 207 ASN A O 1
ATOM 1690 N N . ILE A 1 208 ? -10.448 -2.341 23.787 1.00 96.00 208 ILE A N 1
ATOM 1691 C CA . ILE A 1 208 ? -10.980 -3.671 24.131 1.00 96.00 208 ILE A CA 1
ATOM 1692 C C . ILE A 1 208 ? -9.891 -4.732 23.991 1.00 96.00 208 ILE A C 1
ATOM 1694 O O . ILE A 1 208 ? -9.641 -5.511 24.913 1.00 96.00 208 ILE A O 1
ATOM 1698 N N . SER A 1 209 ? -9.209 -4.728 22.845 1.00 96.00 209 SER A N 1
ATOM 1699 C CA . SER A 1 209 ? -8.131 -5.670 22.563 1.00 96.00 209 SER A CA 1
ATOM 1700 C C . SER A 1 209 ? -6.941 -5.488 23.512 1.00 96.00 209 SER A C 1
ATOM 1702 O O . SER A 1 209 ? -6.549 -6.430 24.202 1.00 96.00 209 SER A O 1
ATOM 1704 N N . ALA A 1 210 ? -6.398 -4.269 23.604 1.00 93.00 210 ALA A N 1
ATOM 1705 C CA . ALA A 1 210 ? -5.168 -3.985 24.345 1.00 93.00 210 ALA A CA 1
ATOM 1706 C C . ALA A 1 210 ? -5.307 -4.143 25.869 1.00 93.00 210 ALA A C 1
ATOM 1708 O O . ALA A 1 210 ? -4.321 -4.424 26.549 1.00 93.00 210 ALA A O 1
ATOM 1709 N N . HIS A 1 211 ? -6.511 -3.951 26.413 1.00 93.50 211 HIS A N 1
ATOM 1710 C CA . HIS A 1 211 ? -6.795 -4.121 27.839 1.00 93.50 211 HIS A CA 1
ATOM 1711 C C . HIS A 1 211 ? -7.467 -5.457 28.165 1.00 93.50 211 HIS A C 1
ATOM 1713 O O . HIS A 1 211 ? -7.801 -5.689 29.325 1.00 93.50 211 HIS A O 1
ATOM 1719 N N . HIS A 1 212 ? -7.645 -6.333 27.169 1.00 94.50 212 HIS A N 1
ATOM 1720 C CA . HIS A 1 212 ? -8.313 -7.626 27.316 1.00 94.50 212 HIS A CA 1
ATOM 1721 C C . HIS A 1 212 ? -9.690 -7.518 27.989 1.00 94.50 212 HIS A C 1
ATOM 1723 O O . HIS A 1 212 ? -10.066 -8.368 28.793 1.00 94.50 212 HIS A O 1
ATOM 1729 N N . THR A 1 213 ? -10.462 -6.475 27.666 1.00 95.50 213 THR A N 1
ATOM 1730 C CA . THR A 1 213 ? -11.814 -6.276 28.216 1.00 95.50 213 THR A CA 1
ATOM 1731 C C . THR A 1 213 ? -12.860 -7.029 27.396 1.00 95.50 213 THR A C 1
ATOM 1733 O O . THR A 1 213 ? -13.912 -6.502 27.042 1.00 95.50 213 THR A O 1
ATOM 1736 N N . TYR A 1 214 ? -12.550 -8.283 27.068 1.00 96.25 214 TYR A N 1
ATOM 1737 C CA . TYR A 1 214 ? -13.444 -9.224 26.409 1.00 96.25 214 TYR A CA 1
ATOM 1738 C C . TYR A 1 214 ? -13.372 -10.590 27.092 1.00 96.25 214 TYR A C 1
ATOM 1740 O O . TYR A 1 214 ? -12.349 -10.961 27.669 1.00 96.25 214 TYR A O 1
ATOM 1748 N N . ARG A 1 215 ? -14.454 -11.362 27.014 1.00 96.19 215 ARG A N 1
ATOM 1749 C CA . ARG A 1 215 ? -14.528 -12.737 27.524 1.00 96.19 215 ARG A CA 1
ATOM 1750 C C . ARG A 1 215 ? -15.466 -13.579 26.670 1.00 96.19 215 ARG A C 1
ATOM 1752 O O . ARG A 1 215 ? -16.318 -13.036 25.976 1.00 96.19 215 ARG A O 1
ATOM 1759 N N . ILE A 1 216 ? -15.315 -14.895 26.749 1.00 97.06 216 ILE A N 1
ATOM 1760 C CA . ILE A 1 216 ? -16.226 -15.847 26.107 1.00 97.06 216 ILE A CA 1
ATOM 1761 C C . ILE A 1 216 ? -17.100 -16.471 27.188 1.00 97.06 216 ILE A C 1
ATOM 1763 O O . ILE A 1 216 ? -16.583 -16.950 28.200 1.00 97.06 216 ILE A O 1
ATOM 1767 N N . GLN A 1 217 ? -18.411 -16.438 26.976 1.00 94.38 217 GLN A N 1
ATOM 1768 C CA . GLN A 1 217 ? -19.405 -17.033 27.859 1.00 94.38 217 GLN A CA 1
ATOM 1769 C C . GLN A 1 217 ? -20.514 -17.635 26.993 1.00 94.38 217 GLN A C 1
ATOM 1771 O O . GLN A 1 217 ? -21.036 -16.940 26.131 1.00 94.38 217 GLN A O 1
ATOM 1776 N N . ASP A 1 218 ? -20.851 -18.909 27.208 1.00 89.88 218 ASP A N 1
ATOM 1777 C CA . ASP A 1 218 ? -21.926 -19.610 26.485 1.00 89.88 218 ASP A CA 1
ATOM 1778 C C . ASP A 1 218 ? -21.817 -19.476 24.946 1.00 89.88 218 ASP A C 1
ATOM 1780 O O . ASP A 1 218 ? -22.786 -19.157 24.261 1.00 89.88 218 ASP A O 1
ATOM 1784 N N . ASP A 1 219 ? -20.601 -19.656 24.409 1.00 89.31 219 ASP A N 1
ATOM 1785 C CA . ASP A 1 219 ? -20.239 -19.478 22.988 1.00 89.31 219 ASP A CA 1
ATOM 1786 C C . ASP A 1 219 ? -20.483 -18.069 22.407 1.00 89.31 219 ASP A C 1
ATOM 1788 O O . ASP A 1 219 ? -20.414 -17.855 21.193 1.00 89.31 219 ASP A O 1
ATOM 1792 N N . LYS A 1 220 ? -20.707 -17.073 23.270 1.00 93.44 220 LYS A N 1
ATOM 1793 C CA . LYS A 1 220 ? -20.825 -15.655 22.916 1.00 93.44 220 LYS A CA 1
ATOM 1794 C C . LYS A 1 220 ? -19.582 -14.879 23.325 1.00 93.44 220 LYS A C 1
ATOM 1796 O O . LYS A 1 220 ? -18.944 -15.169 24.340 1.00 93.44 220 LYS A O 1
ATOM 1801 N N . ILE A 1 221 ? -19.242 -13.866 22.532 1.00 97.56 221 ILE A N 1
ATOM 1802 C CA . ILE A 1 221 ? -18.125 -12.963 22.803 1.00 97.56 221 ILE A CA 1
ATOM 1803 C C . ILE A 1 221 ? -18.703 -11.729 23.490 1.00 97.56 221 ILE A C 1
ATOM 1805 O O . ILE A 1 221 ? -19.453 -10.970 22.884 1.00 97.56 221 ILE A O 1
ATOM 1809 N N . ILE A 1 222 ? -18.358 -11.525 24.756 1.00 97.12 222 ILE A N 1
ATOM 1810 C CA . ILE A 1 222 ? -18.780 -10.362 25.536 1.00 97.12 222 ILE A CA 1
ATOM 1811 C C . ILE A 1 222 ? -17.640 -9.350 25.528 1.00 97.12 222 ILE A C 1
ATOM 1813 O O . ILE A 1 222 ? -16.539 -9.666 25.980 1.00 97.12 222 ILE A O 1
ATOM 1817 N N . CYS A 1 223 ? -17.902 -8.135 25.057 1.00 96.94 223 CYS A N 1
ATOM 1818 C CA . CYS A 1 223 ? -16.961 -7.018 25.067 1.00 96.94 223 CYS A CA 1
ATOM 1819 C C . CYS A 1 223 ? -17.417 -5.941 26.055 1.00 96.94 223 CYS A C 1
ATOM 1821 O O . CYS A 1 223 ? -18.602 -5.629 26.135 1.00 96.94 223 CYS A O 1
ATOM 1823 N N . GLU A 1 224 ? -16.475 -5.345 26.785 1.00 94.94 224 GLU A N 1
ATOM 1824 C CA . GLU A 1 224 ? -16.718 -4.238 27.712 1.00 94.94 224 GLU A CA 1
ATOM 1825 C C . GLU A 1 224 ? -15.988 -2.972 27.258 1.00 94.94 224 GLU A C 1
ATOM 1827 O O . GLU A 1 224 ? -14.785 -3.001 26.972 1.00 94.94 224 GLU A O 1
ATOM 1832 N N . VAL A 1 225 ? -16.701 -1.843 27.263 1.00 91.44 225 VAL A N 1
ATOM 1833 C CA . VAL A 1 225 ? -16.173 -0.513 26.923 1.00 91.44 225 VAL A CA 1
ATOM 1834 C C . VAL A 1 225 ? -16.558 0.492 28.002 1.00 91.44 225 VAL A C 1
ATOM 1836 O O . VAL A 1 225 ? -17.616 0.390 28.618 1.00 91.44 225 VAL A O 1
ATOM 1839 N N . GLY A 1 226 ? -15.697 1.486 28.215 1.00 84.44 226 GLY A N 1
ATOM 1840 C CA . GLY A 1 226 ? -15.908 2.573 29.168 1.00 84.44 226 GLY A CA 1
ATOM 1841 C C . GLY A 1 226 ? -15.014 2.472 30.401 1.00 84.44 226 GLY A C 1
ATOM 1842 O O . GLY A 1 226 ? -14.300 1.492 30.618 1.00 84.44 226 GLY A O 1
ATOM 1843 N N . GLU A 1 227 ? -15.047 3.524 31.214 1.00 79.62 227 GLU A N 1
ATOM 1844 C CA . GLU A 1 227 ? -14.259 3.633 32.441 1.00 79.62 227 GLU A CA 1
ATOM 1845 C C . GLU A 1 227 ? -15.171 3.599 33.670 1.00 79.62 227 GLU A C 1
ATOM 1847 O O . GLU A 1 227 ? -16.222 4.246 33.707 1.00 79.62 227 GLU A O 1
ATOM 1852 N N . SER A 1 228 ? -14.734 2.871 34.700 1.00 76.00 228 SER A N 1
ATOM 1853 C CA . SER A 1 228 ? -15.341 2.854 36.036 1.00 76.00 228 SER A CA 1
ATOM 1854 C C . SER A 1 228 ? -16.871 2.682 36.012 1.00 76.00 228 SER A C 1
ATOM 1856 O O . SER A 1 228 ? -17.360 1.610 35.663 1.00 76.00 228 SER A O 1
ATOM 1858 N N . ASN A 1 229 ? -17.625 3.730 36.365 1.00 71.81 229 ASN A N 1
ATOM 1859 C CA . ASN A 1 229 ? -19.079 3.691 36.540 1.00 71.81 229 ASN A CA 1
ATOM 1860 C C . ASN A 1 229 ? -19.876 3.742 35.224 1.00 71.81 229 ASN A C 1
ATOM 1862 O O . ASN A 1 229 ? -21.083 3.534 35.259 1.00 71.81 229 ASN A O 1
ATOM 1866 N N . ASN A 1 230 ? -19.227 4.006 34.083 1.00 77.75 230 ASN A N 1
ATOM 1867 C CA . ASN A 1 230 ? -19.869 4.085 32.763 1.00 77.75 230 ASN A CA 1
ATOM 1868 C C . ASN A 1 230 ? -19.475 2.909 31.859 1.00 77.75 230 ASN A C 1
ATOM 1870 O O . ASN A 1 230 ? -19.489 3.031 30.633 1.00 77.75 230 ASN A O 1
ATOM 1874 N N . LYS A 1 231 ? -19.075 1.781 32.455 1.00 85.88 231 LYS A N 1
ATOM 1875 C CA . LYS A 1 231 ? -18.838 0.556 31.700 1.00 85.88 231 LYS A CA 1
ATOM 1876 C C . LYS A 1 231 ? -20.153 0.012 31.157 1.00 85.88 231 LYS A C 1
ATOM 1878 O O . LYS A 1 231 ? -21.104 -0.170 31.915 1.00 85.88 231 LYS A O 1
ATOM 1883 N N . PHE A 1 232 ? -20.176 -0.304 29.871 1.00 89.94 232 PHE A N 1
ATOM 1884 C CA . PHE A 1 232 ? -21.245 -1.088 29.271 1.00 89.94 232 PHE A CA 1
ATOM 1885 C C . PHE A 1 232 ? -20.655 -2.323 28.592 1.00 89.94 232 PHE A C 1
ATOM 1887 O O . PHE A 1 232 ? -19.541 -2.286 28.064 1.00 89.94 232 PHE A O 1
ATOM 1894 N N . ALA A 1 233 ? -21.405 -3.419 28.650 1.00 92.88 233 ALA A N 1
ATOM 1895 C CA . ALA A 1 233 ? -21.064 -4.672 28.000 1.00 92.88 233 ALA A CA 1
ATOM 1896 C C . ALA A 1 233 ? -22.029 -4.925 26.843 1.00 92.88 233 ALA A C 1
ATOM 1898 O O . ALA A 1 233 ? -23.208 -4.579 26.933 1.00 92.88 233 ALA A O 1
ATOM 1899 N N . PHE A 1 234 ? -21.529 -5.531 25.777 1.00 94.69 234 PHE A N 1
ATOM 1900 C CA . PHE A 1 234 ? -22.331 -5.962 24.640 1.00 94.69 234 PHE A CA 1
ATOM 1901 C C . PHE A 1 234 ? -21.822 -7.304 24.123 1.00 94.69 234 PHE A C 1
ATOM 1903 O O . PHE A 1 234 ? -20.671 -7.685 24.354 1.00 94.69 234 PHE A O 1
ATOM 1910 N N . GLU A 1 235 ? -22.708 -8.026 23.453 1.00 95.62 235 GLU A N 1
ATOM 1911 C CA . GLU A 1 235 ? -22.436 -9.350 22.909 1.00 95.62 235 GLU A CA 1
ATOM 1912 C C . GLU A 1 235 ? -22.255 -9.260 21.402 1.00 95.62 235 GLU A C 1
ATOM 1914 O O . GLU A 1 235 ? -22.995 -8.540 20.732 1.00 95.62 235 GLU A O 1
ATOM 1919 N N . ILE A 1 236 ? -21.281 -10.006 20.888 1.00 95.81 236 ILE A N 1
ATOM 1920 C CA . ILE A 1 236 ? -21.069 -10.204 19.457 1.00 95.81 236 ILE A CA 1
ATOM 1921 C C . ILE A 1 236 ? -20.803 -11.678 19.153 1.00 95.81 236 ILE A C 1
ATOM 1923 O O . ILE A 1 236 ? -20.335 -12.455 19.994 1.00 95.81 236 ILE A O 1
ATOM 1927 N N . GLU A 1 237 ? -21.077 -12.062 17.917 1.00 95.38 237 GLU A N 1
ATOM 1928 C CA . GLU A 1 237 ? -20.762 -13.377 17.375 1.00 95.38 237 GLU A CA 1
ATOM 1929 C C . GLU A 1 237 ? -19.403 -13.410 16.663 1.00 95.38 237 GLU A C 1
ATOM 1931 O O . GLU A 1 237 ? -18.758 -12.394 16.387 1.00 95.38 237 GLU A O 1
ATOM 1936 N N . ARG A 1 238 ? -18.953 -14.622 16.324 1.00 95.38 238 ARG A N 1
ATOM 1937 C CA . ARG A 1 238 ? -17.700 -14.853 15.590 1.00 95.38 238 ARG A CA 1
ATOM 1938 C C . ARG A 1 238 ? -17.644 -14.066 14.274 1.00 95.38 238 ARG A C 1
ATOM 1940 O O . ARG A 1 238 ? -16.624 -13.453 13.957 1.00 95.38 238 ARG A O 1
ATOM 1947 N N . THR A 1 239 ? -18.725 -14.108 13.498 1.00 94.75 239 THR A N 1
ATOM 1948 C CA . THR A 1 239 ? -18.856 -13.411 12.208 1.00 94.75 239 THR A CA 1
ATOM 1949 C C . THR A 1 239 ? -18.785 -11.902 12.392 1.00 94.75 239 THR A C 1
ATOM 1951 O O . THR A 1 239 ? -18.058 -11.226 11.670 1.00 94.75 239 THR A O 1
ATOM 1954 N N . GLU A 1 240 ? -19.450 -11.392 13.421 1.00 95.88 240 GLU A N 1
ATOM 1955 C CA . GLU A 1 240 ? -19.455 -9.982 13.779 1.00 95.88 240 GLU A CA 1
ATOM 1956 C C . GLU A 1 240 ? -18.069 -9.479 14.189 1.00 95.88 240 GLU A C 1
ATOM 1958 O O . GLU A 1 240 ? -17.611 -8.457 13.682 1.00 95.88 240 GLU A O 1
ATOM 1963 N N . LEU A 1 241 ? -17.328 -10.220 15.019 1.00 96.62 241 LEU A N 1
ATOM 1964 C CA . LEU A 1 241 ? -15.942 -9.856 15.331 1.00 96.62 241 LEU A CA 1
ATOM 1965 C C . LEU A 1 241 ? -15.074 -9.812 14.061 1.00 96.62 241 LEU A C 1
ATOM 1967 O O . LEU A 1 241 ? -14.247 -8.911 13.898 1.00 96.62 241 LEU A O 1
ATOM 1971 N N . PHE A 1 242 ? -15.285 -10.736 13.120 1.00 95.31 242 PHE A N 1
ATOM 1972 C CA . PHE A 1 242 ? -14.573 -10.708 11.842 1.00 95.31 242 PHE A CA 1
ATOM 1973 C C . PHE A 1 242 ? -14.933 -9.483 10.989 1.00 95.31 242 PHE A C 1
ATOM 1975 O O . PHE A 1 242 ? -14.067 -8.899 10.336 1.00 95.31 242 PHE A O 1
ATOM 1982 N N . GLU A 1 243 ? -16.192 -9.050 10.994 1.00 95.06 243 GLU A N 1
ATOM 1983 C CA . GLU A 1 243 ? -16.612 -7.808 10.335 1.00 95.06 243 GLU A CA 1
ATOM 1984 C C . GLU A 1 243 ? -15.912 -6.585 10.933 1.00 95.06 243 GLU A C 1
ATOM 1986 O O . GLU A 1 243 ? -15.502 -5.693 10.191 1.00 95.06 243 GLU A O 1
ATOM 1991 N N . ARG A 1 244 ? -15.694 -6.562 12.253 1.00 96.06 244 ARG A N 1
ATOM 1992 C CA . ARG A 1 244 ? -14.999 -5.470 12.952 1.00 96.06 244 ARG A CA 1
ATOM 1993 C C . ARG A 1 244 ? -13.519 -5.435 12.559 1.00 96.06 244 ARG A C 1
ATOM 1995 O O . ARG A 1 244 ? -12.997 -4.361 12.256 1.00 96.06 244 ARG A O 1
ATOM 2002 N N . VAL A 1 245 ? -12.865 -6.599 12.445 1.00 95.31 245 VAL A N 1
ATOM 2003 C CA . VAL A 1 245 ? -11.513 -6.714 11.857 1.00 95.31 245 VAL A CA 1
ATOM 2004 C C . VAL A 1 245 ? -11.501 -6.136 10.437 1.00 95.31 245 VAL A C 1
ATOM 2006 O O . VAL A 1 245 ? -10.687 -5.268 10.124 1.00 95.31 245 VAL A O 1
ATOM 2009 N N . ASN A 1 246 ? -12.437 -6.561 9.582 1.00 94.38 246 ASN A N 1
ATOM 2010 C CA . ASN A 1 246 ? -12.533 -6.087 8.199 1.00 94.38 246 ASN A CA 1
ATOM 2011 C C . ASN A 1 246 ? -12.781 -4.576 8.103 1.00 94.38 246 ASN A C 1
ATOM 2013 O O . ASN A 1 246 ? -12.215 -3.931 7.221 1.00 94.38 246 ASN A O 1
ATOM 2017 N N . TYR A 1 247 ? -13.570 -4.006 9.014 1.00 95.50 247 TYR A N 1
ATOM 2018 C CA . TYR A 1 247 ? -13.796 -2.565 9.092 1.00 95.50 247 TYR A CA 1
ATOM 2019 C C . TYR A 1 247 ? -12.498 -1.813 9.408 1.00 95.50 247 TYR A C 1
ATOM 2021 O O . TYR A 1 247 ? -12.167 -0.839 8.734 1.00 95.50 247 TYR A O 1
ATOM 2029 N N . CYS A 1 248 ? -11.712 -2.308 10.369 1.00 95.88 248 CYS A N 1
ATOM 2030 C CA . CYS A 1 248 ? -10.409 -1.731 10.704 1.00 95.88 248 CYS A CA 1
ATOM 2031 C C . CYS A 1 248 ? -9.443 -1.782 9.511 1.00 95.88 248 CYS A C 1
ATOM 2033 O O . CYS A 1 248 ? -8.775 -0.790 9.217 1.00 95.88 248 CYS A O 1
ATOM 2035 N N . ILE A 1 249 ? -9.402 -2.918 8.798 1.00 94.44 249 ILE A N 1
ATOM 2036 C CA . ILE A 1 249 ? -8.607 -3.078 7.571 1.00 94.44 249 ILE A CA 1
ATOM 2037 C C . ILE A 1 249 ? -9.065 -2.077 6.509 1.00 94.44 249 ILE A C 1
ATOM 2039 O O . ILE A 1 249 ? -8.233 -1.362 5.959 1.00 94.44 249 ILE A O 1
ATOM 2043 N N . ARG A 1 250 ? -10.377 -1.975 6.258 1.00 95.12 250 ARG A N 1
ATOM 2044 C CA . ARG A 1 250 ? -10.949 -1.056 5.265 1.00 95.12 250 ARG A CA 1
ATOM 2045 C C . ARG A 1 250 ? -10.538 0.388 5.541 1.00 95.12 250 ARG A C 1
ATOM 2047 O O . ARG A 1 250 ? -10.073 1.065 4.628 1.00 95.12 250 ARG A O 1
ATOM 2054 N N . THR A 1 251 ? -10.687 0.865 6.777 1.00 96.00 251 THR A N 1
ATOM 2055 C CA . THR A 1 251 ? -10.302 2.241 7.122 1.00 96.00 251 THR A CA 1
ATOM 2056 C C . THR A 1 251 ? -8.807 2.470 6.892 1.00 96.00 251 THR A C 1
ATOM 2058 O O . THR A 1 251 ? -8.427 3.483 6.306 1.00 96.00 251 THR A O 1
ATOM 2061 N N . ALA A 1 252 ? -7.956 1.516 7.281 1.00 95.00 252 ALA A N 1
ATOM 2062 C CA . ALA A 1 252 ? -6.519 1.589 7.025 1.00 95.00 252 ALA A CA 1
ATOM 2063 C C . ALA A 1 252 ? -6.194 1.626 5.519 1.00 95.00 252 ALA A C 1
ATOM 2065 O O . ALA A 1 252 ? -5.365 2.426 5.085 1.00 95.00 252 ALA A O 1
ATOM 2066 N N . GLU A 1 253 ? -6.865 0.796 4.715 1.00 94.38 253 GLU A N 1
ATOM 2067 C CA . GLU A 1 253 ? -6.697 0.730 3.261 1.00 94.38 253 GLU A CA 1
ATOM 2068 C C . GLU A 1 253 ? -7.090 2.047 2.575 1.00 94.38 253 GLU A C 1
ATOM 2070 O O . GLU A 1 253 ? -6.319 2.532 1.748 1.00 94.38 253 GLU A O 1
ATOM 2075 N N . ILE A 1 254 ? -8.222 2.659 2.955 1.00 96.69 254 ILE A N 1
ATOM 2076 C CA . ILE A 1 254 ? -8.681 3.954 2.414 1.00 96.69 254 ILE A CA 1
ATOM 2077 C C . ILE A 1 254 ? -7.652 5.053 2.690 1.00 96.69 254 ILE A C 1
ATOM 2079 O O . ILE A 1 254 ? -7.247 5.780 1.784 1.00 96.69 254 ILE A O 1
ATOM 2083 N N . LEU A 1 255 ? -7.200 5.187 3.939 1.00 97.38 255 LEU A N 1
ATOM 2084 C CA . LEU A 1 255 ? -6.256 6.250 4.287 1.00 97.38 255 LEU A CA 1
ATOM 2085 C C . LEU A 1 255 ? -4.894 6.036 3.621 1.00 97.38 255 LEU A C 1
ATOM 2087 O O . LEU A 1 255 ? -4.283 6.993 3.149 1.00 97.38 255 LEU A O 1
ATOM 2091 N N . ASN A 1 256 ? -4.431 4.786 3.548 1.00 95.56 256 ASN A N 1
ATOM 2092 C CA . ASN A 1 256 ? -3.153 4.453 2.932 1.00 95.56 256 ASN A CA 1
ATOM 2093 C C . ASN A 1 256 ? -3.170 4.665 1.411 1.00 95.56 256 ASN A C 1
ATOM 2095 O O . ASN A 1 256 ? -2.203 5.189 0.865 1.00 95.56 256 ASN A O 1
ATOM 2099 N N . ILE A 1 257 ? -4.253 4.298 0.715 1.00 96.06 257 ILE A N 1
ATOM 2100 C CA . ILE A 1 257 ? -4.330 4.531 -0.731 1.00 96.06 257 ILE A CA 1
ATOM 2101 C C . ILE A 1 257 ? -4.382 6.024 -1.044 1.00 96.06 257 ILE A C 1
ATOM 2103 O O . ILE A 1 257 ? -3.680 6.476 -1.941 1.00 96.06 257 ILE A O 1
ATOM 2107 N N . VAL A 1 258 ? -5.112 6.815 -0.254 1.00 97.69 258 VAL A N 1
ATOM 2108 C CA . VAL A 1 258 ? -5.160 8.274 -0.421 1.00 97.69 258 VAL A CA 1
ATOM 2109 C C . VAL A 1 258 ? -3.789 8.908 -0.191 1.00 97.69 258 VAL A C 1
ATOM 2111 O O . VAL A 1 258 ? -3.347 9.700 -1.024 1.00 97.69 258 VAL A O 1
ATOM 2114 N N . HIS A 1 259 ? -3.087 8.512 0.878 1.00 96.94 259 HIS A N 1
ATOM 2115 C CA . HIS A 1 259 ? -1.710 8.941 1.143 1.00 96.94 259 HIS A CA 1
ATOM 2116 C C . HIS A 1 259 ? -0.797 8.683 -0.063 1.00 96.94 259 HIS A C 1
ATOM 2118 O O . HIS A 1 259 ? -0.062 9.574 -0.493 1.00 96.94 259 HIS A O 1
ATOM 2124 N N . LYS A 1 260 ? -0.859 7.476 -0.640 1.00 96.12 260 LYS A N 1
ATOM 2125 C CA . LYS A 1 260 ? -0.036 7.091 -1.791 1.00 96.12 260 LYS A CA 1
ATOM 2126 C C . LYS A 1 260 ? -0.407 7.848 -3.059 1.00 96.12 260 LYS A C 1
ATOM 2128 O O . LYS A 1 260 ? 0.488 8.392 -3.694 1.00 96.12 260 LYS A O 1
ATOM 2133 N N . LEU A 1 261 ? -1.692 7.918 -3.412 1.00 97.50 261 LEU A N 1
ATOM 2134 C CA . LEU A 1 261 ? -2.159 8.633 -4.606 1.00 97.50 261 LEU A CA 1
ATOM 2135 C C . LEU A 1 261 ? -1.721 10.100 -4.556 1.00 97.50 261 LEU A C 1
ATOM 2137 O O . LEU A 1 261 ? -1.067 10.579 -5.480 1.00 97.50 261 LEU A O 1
ATOM 2141 N N . PHE A 1 262 ? -1.965 10.780 -3.431 1.00 98.19 262 PHE A N 1
ATOM 2142 C CA . PHE A 1 262 ? -1.545 12.168 -3.257 1.00 98.19 262 PHE A CA 1
ATOM 2143 C C . PHE A 1 262 ? -0.017 12.319 -3.275 1.00 98.19 262 PHE A C 1
ATOM 2145 O O . PHE A 1 262 ? 0.516 13.265 -3.860 1.00 98.19 262 PHE A O 1
ATOM 2152 N N . SER A 1 263 ? 0.708 11.383 -2.659 1.00 96.56 263 SER A N 1
ATOM 2153 C CA . SER A 1 263 ? 2.171 11.404 -2.629 1.00 96.56 263 SER A CA 1
ATOM 2154 C C . SER A 1 263 ? 2.785 11.169 -4.011 1.00 96.56 263 SER A C 1
ATOM 2156 O O . SER A 1 263 ? 3.736 11.862 -4.357 1.00 96.56 263 SER A O 1
ATOM 2158 N N . PHE A 1 264 ? 2.243 10.266 -4.834 1.00 96.94 264 PHE A N 1
ATOM 2159 C CA . PHE A 1 264 ? 2.699 10.053 -6.213 1.00 96.94 264 PHE A CA 1
ATOM 2160 C C . PHE A 1 264 ? 2.367 11.234 -7.125 1.00 96.94 264 PHE A C 1
ATOM 2162 O O . PHE A 1 264 ? 3.198 11.626 -7.945 1.00 96.94 264 PHE A O 1
ATOM 2169 N N . ASP A 1 265 ? 1.213 11.868 -6.923 1.00 97.56 265 ASP A N 1
ATOM 2170 C CA . ASP A 1 265 ? 0.830 13.091 -7.630 1.00 97.56 265 ASP A CA 1
ATOM 2171 C C . ASP A 1 265 ? 1.785 14.268 -7.333 1.00 97.56 265 ASP A C 1
ATOM 2173 O O . ASP A 1 265 ? 1.953 15.168 -8.156 1.00 97.56 265 ASP A O 1
ATOM 2177 N N . ASN A 1 266 ? 2.488 14.231 -6.193 1.00 97.31 266 ASN A N 1
ATOM 2178 C CA . ASN A 1 266 ? 3.403 15.280 -5.722 1.00 97.31 266 ASN A CA 1
ATOM 2179 C C . ASN A 1 266 ? 4.847 14.782 -5.488 1.00 97.31 266 ASN A C 1
ATOM 2181 O O . ASN A 1 266 ? 5.653 15.465 -4.847 1.00 97.31 266 ASN A O 1
ATOM 2185 N N . LEU A 1 267 ? 5.208 13.606 -6.017 1.00 95.12 267 LEU A N 1
ATOM 2186 C CA . LEU A 1 267 ? 6.445 12.909 -5.650 1.00 95.12 267 LEU A CA 1
ATOM 2187 C C . LEU A 1 267 ? 7.729 13.715 -5.904 1.00 95.12 267 LEU A C 1
ATOM 2189 O O . LEU A 1 267 ? 8.594 13.702 -5.023 1.00 95.12 267 LEU A O 1
ATOM 2193 N N . PRO A 1 268 ? 7.902 14.433 -7.037 1.00 94.44 268 PRO A N 1
ATOM 2194 C CA . PRO A 1 268 ? 9.115 15.223 -7.272 1.00 94.44 268 PRO A CA 1
ATOM 2195 C C . PRO A 1 268 ? 9.374 16.250 -6.166 1.00 94.44 268 PRO A C 1
ATOM 2197 O O . PRO A 1 268 ? 10.510 16.489 -5.764 1.00 94.44 268 PRO A O 1
ATOM 2200 N N . GLU A 1 269 ? 8.302 16.832 -5.637 1.00 94.94 269 GLU A N 1
ATOM 2201 C CA . GLU A 1 269 ? 8.377 17.862 -4.620 1.00 94.94 269 GLU A CA 1
ATOM 2202 C C . GLU A 1 269 ? 8.596 17.276 -3.216 1.00 94.94 269 GLU A C 1
ATOM 2204 O O . GLU A 1 269 ? 9.421 17.772 -2.446 1.00 94.94 269 GLU A O 1
ATOM 2209 N N . ILE A 1 270 ? 7.893 16.195 -2.883 1.00 94.00 270 ILE A N 1
ATOM 2210 C CA . ILE A 1 270 ? 8.055 15.513 -1.594 1.00 94.00 270 ILE A CA 1
ATOM 2211 C C . ILE A 1 270 ? 9.464 14.914 -1.486 1.00 94.00 270 ILE A C 1
ATOM 2213 O O . ILE A 1 270 ? 10.139 15.081 -0.469 1.00 94.00 270 ILE A O 1
ATOM 2217 N N . SER A 1 271 ? 9.938 14.261 -2.551 1.00 90.12 271 SER A N 1
ATOM 2218 C CA . SER A 1 271 ? 11.239 13.587 -2.568 1.00 90.12 271 SER A CA 1
ATOM 2219 C C . SER A 1 271 ? 12.430 14.540 -2.482 1.00 90.12 271 SER A C 1
ATOM 2221 O O . SER A 1 271 ? 13.419 14.197 -1.837 1.00 90.12 271 SER A O 1
ATOM 2223 N N . SER A 1 272 ? 12.337 15.757 -3.029 1.00 91.75 272 SER A N 1
ATOM 2224 C CA . SER A 1 272 ? 13.416 16.755 -2.931 1.00 91.75 272 SER A CA 1
ATOM 2225 C C . SER A 1 272 ? 13.652 17.270 -1.505 1.00 91.75 272 SER A C 1
ATOM 2227 O O . SER A 1 272 ? 14.725 17.792 -1.207 1.00 91.75 272 SER A O 1
ATOM 2229 N N . ARG A 1 273 ? 12.678 17.087 -0.602 1.00 90.75 273 ARG A N 1
ATOM 2230 C CA . ARG A 1 273 ? 12.768 17.451 0.825 1.00 90.75 273 ARG A CA 1
ATOM 2231 C C . ARG A 1 273 ? 13.247 16.308 1.717 1.00 90.75 273 ARG A C 1
ATOM 2233 O O . ARG A 1 273 ? 13.524 16.529 2.898 1.00 90.75 273 ARG A O 1
ATOM 2240 N N . LEU A 1 274 ? 13.324 15.086 1.191 1.00 85.06 274 LEU A N 1
ATOM 2241 C CA . LEU A 1 274 ? 13.715 13.916 1.967 1.00 85.06 274 LEU A CA 1
ATOM 2242 C C . LEU A 1 274 ? 15.223 13.857 2.159 1.00 85.06 274 LEU A C 1
ATOM 2244 O O . LEU A 1 274 ? 16.005 13.914 1.211 1.00 85.06 274 LEU A O 1
ATOM 2248 N N . LYS A 1 275 ? 15.634 13.641 3.408 1.00 77.38 275 LYS A N 1
ATOM 2249 C CA . LYS A 1 275 ? 17.018 13.287 3.710 1.00 77.38 275 LYS A CA 1
ATOM 2250 C C . LYS A 1 275 ? 17.196 11.776 3.522 1.00 77.38 275 LYS A C 1
ATOM 2252 O O . LYS A 1 275 ? 16.498 10.986 4.160 1.00 77.38 275 LYS A O 1
ATOM 2257 N N . LYS A 1 276 ? 18.093 11.379 2.610 1.00 70.00 276 LYS A N 1
ATOM 2258 C CA . LYS A 1 276 ? 18.286 9.975 2.183 1.00 70.00 276 LYS A CA 1
ATOM 2259 C C . LYS A 1 276 ? 18.708 9.037 3.324 1.00 70.00 276 LYS A C 1
ATOM 2261 O O . LYS A 1 276 ? 18.383 7.858 3.288 1.00 70.00 276 LYS A O 1
ATOM 2266 N N . ASP A 1 277 ? 19.374 9.561 4.347 1.00 67.12 277 ASP A N 1
ATOM 2267 C CA . ASP A 1 277 ? 19.837 8.846 5.545 1.00 67.12 277 ASP A CA 1
ATOM 2268 C C . ASP A 1 277 ? 18.702 8.348 6.458 1.00 67.12 277 ASP A C 1
ATOM 2270 O O . ASP A 1 277 ? 18.943 7.545 7.356 1.00 67.12 277 ASP A O 1
ATOM 2274 N N . LYS A 1 278 ? 17.458 8.792 6.233 1.00 65.62 278 LYS A N 1
ATOM 2275 C CA . LYS A 1 278 ? 16.293 8.425 7.055 1.00 65.62 278 LYS A CA 1
ATOM 2276 C C . LYS A 1 278 ? 15.377 7.370 6.430 1.00 65.62 278 LYS A C 1
ATOM 2278 O O . LYS A 1 278 ? 14.313 7.088 6.980 1.00 65.62 278 LYS A O 1
ATOM 2283 N N . ILE A 1 279 ? 15.756 6.796 5.291 1.00 76.62 279 ILE A N 1
ATOM 2284 C CA . ILE A 1 279 ? 14.946 5.807 4.574 1.00 76.62 279 ILE A CA 1
ATOM 2285 C C . ILE A 1 279 ? 15.397 4.407 5.000 1.00 76.62 279 ILE A C 1
ATOM 2287 O O . ILE A 1 279 ? 16.369 3.871 4.478 1.00 76.62 279 ILE A O 1
ATOM 2291 N N . ASN A 1 280 ? 14.681 3.810 5.955 1.00 83.50 280 ASN A N 1
ATOM 2292 C CA . ASN A 1 280 ? 14.863 2.410 6.335 1.00 83.50 280 ASN A CA 1
ATOM 2293 C C . ASN A 1 280 ? 13.592 1.621 6.009 1.00 83.50 280 ASN A C 1
ATOM 2295 O O . ASN A 1 280 ? 12.609 1.660 6.749 1.00 83.50 280 ASN A O 1
ATOM 2299 N N . SER A 1 281 ? 13.611 0.923 4.877 1.00 86.81 281 SER A N 1
ATOM 2300 C CA . SER A 1 281 ? 12.484 0.120 4.413 1.00 86.81 281 SER A CA 1
ATOM 2301 C C . SER A 1 281 ? 12.896 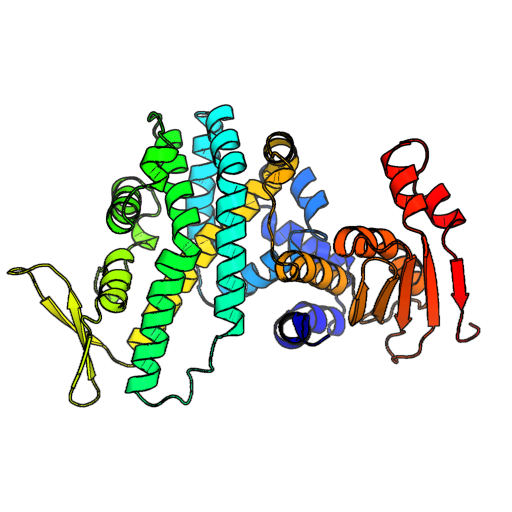-1.334 4.268 1.00 86.81 281 SER A C 1
ATOM 2303 O O . SER A 1 281 ? 13.991 -1.642 3.791 1.00 86.81 281 SER A O 1
ATOM 2305 N N . ARG A 1 282 ? 12.007 -2.239 4.668 1.00 89.88 282 ARG A N 1
ATOM 2306 C CA . ARG A 1 282 ? 12.164 -3.666 4.417 1.00 89.88 282 ARG A CA 1
ATOM 2307 C C . ARG A 1 282 ? 12.213 -3.928 2.903 1.00 89.88 282 ARG A C 1
ATOM 2309 O O . ARG A 1 282 ? 11.317 -3.469 2.196 1.00 89.88 282 ARG A O 1
ATOM 2316 N N . PRO A 1 283 ? 13.193 -4.706 2.407 1.00 89.00 283 PRO A N 1
ATOM 2317 C CA . PRO A 1 283 ? 13.287 -5.108 1.001 1.00 89.00 283 PRO A CA 1
ATOM 2318 C C . PRO A 1 283 ? 12.001 -5.670 0.386 1.00 89.00 283 PRO A C 1
ATOM 2320 O O . PRO A 1 283 ? 11.788 -5.520 -0.809 1.00 89.00 283 PRO A O 1
ATOM 2323 N N . GLU A 1 284 ? 11.119 -6.272 1.186 1.00 91.81 284 GLU A N 1
ATOM 2324 C CA . GLU A 1 284 ? 9.796 -6.739 0.763 1.00 91.81 284 GLU A CA 1
ATOM 2325 C C . GLU A 1 284 ? 8.932 -5.624 0.143 1.00 91.81 284 GLU A C 1
ATOM 2327 O O . GLU A 1 284 ? 8.192 -5.888 -0.801 1.00 91.81 284 GLU A O 1
ATOM 2332 N N . ILE A 1 285 ? 9.055 -4.376 0.616 1.00 89.94 285 ILE A N 1
ATOM 2333 C CA . ILE A 1 285 ? 8.320 -3.220 0.074 1.00 89.94 285 ILE A CA 1
ATOM 2334 C C . ILE A 1 285 ? 8.774 -2.936 -1.363 1.00 89.94 285 ILE A C 1
ATOM 2336 O O . ILE A 1 285 ? 7.950 -2.904 -2.276 1.00 89.94 285 ILE A O 1
ATOM 2340 N N . GLY A 1 286 ? 10.086 -2.780 -1.569 1.00 90.06 286 GLY A N 1
ATOM 2341 C CA . GLY A 1 286 ? 10.656 -2.545 -2.897 1.00 90.06 286 GLY A CA 1
ATOM 2342 C C . GLY A 1 286 ? 10.431 -3.728 -3.838 1.00 90.06 286 GLY A C 1
ATOM 2343 O O . GLY A 1 286 ? 10.073 -3.538 -4.998 1.00 90.06 286 GLY A O 1
ATOM 2344 N N . PHE A 1 287 ? 10.548 -4.956 -3.323 1.00 93.50 287 PHE A N 1
ATOM 2345 C CA . PHE A 1 287 ? 10.311 -6.162 -4.108 1.00 93.50 287 PHE A CA 1
ATOM 2346 C C . PHE A 1 287 ? 8.856 -6.289 -4.570 1.00 93.50 287 PHE A C 1
ATOM 2348 O O . PHE A 1 287 ? 8.624 -6.677 -5.711 1.00 93.50 287 PHE A O 1
ATOM 2355 N N . LEU A 1 288 ? 7.868 -5.943 -3.734 1.00 93.62 288 LEU A N 1
ATOM 2356 C CA . LEU A 1 288 ? 6.457 -5.944 -4.138 1.00 93.62 288 LEU A CA 1
ATOM 2357 C C . LEU A 1 288 ? 6.207 -4.980 -5.304 1.00 93.62 288 LEU A C 1
ATOM 2359 O O . LEU A 1 288 ? 5.524 -5.345 -6.259 1.00 93.62 288 LEU A O 1
ATOM 2363 N N . MET A 1 289 ? 6.773 -3.773 -5.248 1.00 91.62 289 MET A N 1
ATOM 2364 C CA . MET A 1 289 ? 6.643 -2.793 -6.332 1.00 91.62 289 MET A CA 1
ATOM 2365 C C . MET A 1 289 ? 7.309 -3.294 -7.615 1.00 91.62 289 MET A C 1
ATOM 2367 O O . MET A 1 289 ? 6.678 -3.306 -8.669 1.00 91.62 289 MET A O 1
ATOM 2371 N N . PHE A 1 290 ? 8.545 -3.785 -7.503 1.00 93.94 290 PHE A N 1
ATOM 2372 C CA . PHE A 1 290 ? 9.307 -4.351 -8.613 1.00 93.94 290 PHE A CA 1
ATOM 2373 C C . PHE A 1 290 ? 8.573 -5.521 -9.282 1.00 93.94 290 PHE A C 1
ATOM 2375 O O . PHE A 1 290 ? 8.310 -5.492 -10.480 1.00 93.94 290 PHE A O 1
ATOM 2382 N N . SER A 1 291 ? 8.177 -6.527 -8.504 1.00 95.44 291 SER A N 1
ATOM 2383 C CA . SER A 1 291 ? 7.492 -7.721 -9.016 1.00 95.44 291 SER A CA 1
ATOM 2384 C C . SER A 1 291 ? 6.123 -7.411 -9.624 1.00 95.44 291 SER A C 1
ATOM 2386 O O . SER A 1 291 ? 5.788 -7.958 -10.673 1.00 95.44 291 SER A O 1
ATOM 2388 N N . SER A 1 292 ? 5.362 -6.481 -9.039 1.00 95.50 292 SER A N 1
ATOM 2389 C CA . SER A 1 292 ? 4.088 -6.032 -9.616 1.00 95.50 292 SER A CA 1
ATOM 2390 C C . SER A 1 292 ? 4.302 -5.315 -10.953 1.00 95.50 292 SER A C 1
ATOM 2392 O O . SER A 1 292 ? 3.594 -5.594 -11.921 1.00 95.50 292 SER A O 1
ATOM 2394 N N . ALA A 1 293 ? 5.306 -4.434 -11.038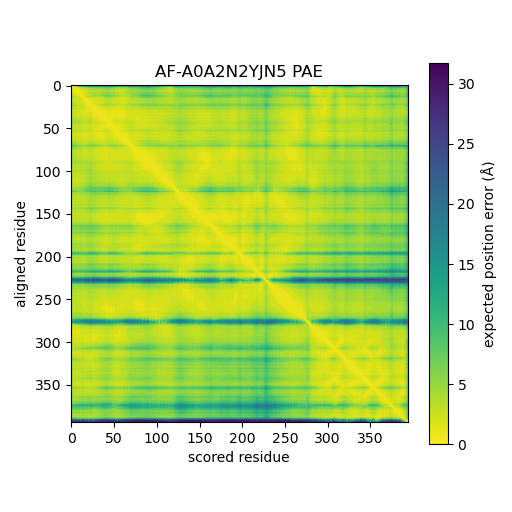 1.00 95.31 293 ALA A N 1
ATOM 2395 C CA . ALA A 1 293 ? 5.658 -3.735 -12.272 1.00 95.31 293 ALA A CA 1
ATOM 2396 C C . ALA A 1 293 ? 6.053 -4.714 -13.389 1.00 95.31 293 ALA A C 1
ATOM 2398 O O . ALA A 1 293 ? 5.593 -4.573 -14.523 1.00 95.31 293 ALA A O 1
ATOM 2399 N N . LEU A 1 294 ? 6.847 -5.741 -13.077 1.00 96.31 294 LEU A N 1
ATOM 2400 C CA . LEU A 1 294 ? 7.205 -6.792 -14.033 1.00 96.31 294 LEU A CA 1
ATOM 2401 C C . LEU A 1 294 ? 5.991 -7.596 -14.502 1.00 96.31 294 LEU A C 1
ATOM 2403 O O . LEU A 1 294 ? 5.803 -7.781 -15.705 1.00 96.31 294 LEU A O 1
ATOM 2407 N N . MET A 1 295 ? 5.120 -7.988 -13.572 1.00 96.06 295 MET A N 1
ATOM 2408 C CA . MET A 1 295 ? 3.905 -8.731 -13.899 1.00 96.06 295 MET A CA 1
ATOM 2409 C C . MET A 1 295 ? 2.980 -7.933 -14.823 1.00 96.06 295 MET A C 1
ATOM 2411 O O . MET A 1 295 ? 2.483 -8.482 -15.804 1.00 96.06 295 MET A O 1
ATOM 2415 N N . SER A 1 296 ? 2.809 -6.626 -14.588 1.00 95.81 296 SER A N 1
ATOM 2416 C CA . SER A 1 296 ? 2.029 -5.754 -15.487 1.00 95.81 296 SER A CA 1
ATOM 2417 C C . SER A 1 296 ? 2.611 -5.641 -16.897 1.00 95.81 296 SER A C 1
ATOM 2419 O O . SER A 1 296 ? 1.886 -5.354 -17.847 1.00 95.81 296 SER A O 1
ATOM 2421 N N . GLN A 1 297 ? 3.912 -5.902 -17.040 1.00 95.44 297 GLN A N 1
ATOM 2422 C CA . GLN A 1 297 ? 4.612 -5.931 -18.320 1.00 95.44 297 GLN A CA 1
ATOM 2423 C C . GLN A 1 297 ? 4.584 -7.313 -18.985 1.00 95.44 297 GLN A C 1
ATOM 2425 O O . GLN A 1 297 ? 5.132 -7.480 -20.076 1.00 95.44 297 GLN A O 1
ATOM 2430 N N . GLY A 1 298 ? 3.920 -8.295 -18.371 1.00 95.88 298 GLY A N 1
ATOM 2431 C CA . GLY A 1 298 ? 3.793 -9.654 -18.887 1.00 95.88 298 GLY A CA 1
ATOM 2432 C C . GLY A 1 298 ? 4.967 -10.567 -18.540 1.00 95.88 298 GLY A C 1
ATOM 2433 O O . GLY A 1 298 ? 5.197 -11.528 -19.266 1.00 95.88 298 GLY A O 1
ATOM 2434 N N . PHE A 1 299 ? 5.712 -10.275 -17.470 1.00 96.56 299 PHE A N 1
ATOM 2435 C CA . PHE A 1 299 ? 6.790 -11.135 -16.980 1.00 96.56 299 PHE A CA 1
ATOM 2436 C C . PHE A 1 299 ? 6.489 -11.669 -15.576 1.00 96.56 299 PHE A C 1
ATOM 2438 O O . PHE A 1 299 ? 6.181 -10.906 -14.661 1.00 96.56 299 PHE A O 1
ATOM 2445 N N . GLU A 1 300 ? 6.633 -12.975 -15.383 1.00 95.25 300 GLU A N 1
ATOM 2446 C CA . GLU A 1 300 ? 6.587 -13.630 -14.076 1.00 95.25 300 GLU A CA 1
ATOM 2447 C C . GLU A 1 300 ? 8.007 -13.891 -13.565 1.00 95.25 300 GLU A C 1
ATOM 2449 O O . GLU A 1 300 ? 8.849 -14.419 -14.289 1.00 95.25 300 GLU A O 1
ATOM 2454 N N . ILE A 1 301 ? 8.279 -13.551 -12.304 1.00 95.88 301 ILE A N 1
ATOM 2455 C CA . ILE A 1 301 ? 9.555 -13.886 -11.662 1.00 95.88 301 ILE A CA 1
ATOM 2456 C C . ILE A 1 301 ? 9.524 -15.358 -11.245 1.00 95.88 301 ILE A C 1
ATOM 2458 O O . ILE A 1 301 ? 8.791 -15.721 -10.326 1.00 95.88 301 ILE A O 1
ATOM 2462 N N . GLN A 1 302 ? 10.364 -16.186 -11.865 1.00 93.44 302 GLN A N 1
ATOM 2463 C CA . GLN A 1 302 ? 10.542 -17.591 -11.486 1.00 93.44 302 GLN A CA 1
ATOM 2464 C C . GLN A 1 302 ? 11.528 -17.743 -10.326 1.00 93.44 302 GLN A C 1
ATOM 2466 O O . GLN A 1 302 ? 11.273 -18.480 -9.372 1.00 93.44 302 GLN A O 1
ATOM 2471 N N . ASN A 1 303 ? 12.643 -17.014 -10.388 1.00 93.38 303 ASN A N 1
ATOM 2472 C CA . ASN A 1 303 ? 13.667 -17.011 -9.353 1.00 93.38 303 ASN A CA 1
ATOM 2473 C C . ASN A 1 303 ? 14.342 -15.637 -9.264 1.00 93.38 303 ASN A C 1
ATOM 2475 O O . ASN A 1 303 ? 14.449 -14.903 -10.246 1.00 93.38 303 ASN A O 1
ATOM 2479 N N . ILE A 1 304 ? 14.807 -15.302 -8.064 1.00 94.06 304 ILE A N 1
ATOM 2480 C CA . ILE A 1 304 ? 15.685 -14.165 -7.816 1.00 94.06 304 ILE A CA 1
ATOM 2481 C C . ILE A 1 304 ? 16.694 -14.534 -6.729 1.00 94.06 304 ILE A C 1
ATOM 2483 O O . ILE A 1 304 ? 16.337 -14.954 -5.616 1.00 94.06 304 ILE A O 1
ATOM 2487 N N . GLU A 1 305 ? 17.963 -14.329 -7.053 1.00 93.25 305 GLU A N 1
ATOM 2488 C CA . GLU A 1 305 ? 19.096 -14.554 -6.167 1.00 93.25 305 GLU A CA 1
ATOM 2489 C C . GLU A 1 305 ? 20.020 -13.355 -6.244 1.00 93.25 305 GLU A C 1
ATOM 2491 O O . GLU A 1 305 ? 20.407 -12.943 -7.333 1.00 93.25 305 GLU A O 1
ATOM 2496 N N . TYR A 1 306 ? 20.365 -12.770 -5.096 1.00 93.62 306 TYR A N 1
ATOM 2497 C CA . TYR A 1 306 ? 21.293 -11.651 -5.085 1.00 93.62 306 TYR A CA 1
ATOM 2498 C C . TYR A 1 306 ? 22.078 -11.517 -3.784 1.00 93.62 306 TYR A C 1
ATOM 2500 O O . TYR A 1 306 ? 21.644 -11.926 -2.704 1.00 93.62 306 TYR A O 1
ATOM 2508 N N . ASN A 1 307 ? 23.241 -10.894 -3.917 1.00 92.44 307 ASN A N 1
ATOM 2509 C CA . ASN A 1 307 ? 24.089 -10.363 -2.859 1.00 92.44 307 ASN A CA 1
ATOM 2510 C C . ASN A 1 307 ? 24.790 -9.094 -3.384 1.00 92.44 307 ASN A C 1
ATOM 2512 O O . ASN A 1 307 ? 24.511 -8.643 -4.489 1.00 92.44 307 ASN A O 1
ATOM 2516 N N . ASN A 1 308 ? 25.716 -8.507 -2.627 1.00 91.88 308 ASN A N 1
ATOM 2517 C CA . ASN A 1 308 ? 26.379 -7.265 -3.048 1.00 91.88 308 ASN A CA 1
ATOM 2518 C C . ASN A 1 308 ? 27.238 -7.412 -4.326 1.00 91.88 308 ASN A C 1
ATOM 2520 O O . ASN A 1 308 ? 27.522 -6.421 -4.990 1.00 91.88 308 ASN A O 1
ATOM 2524 N N . GLU A 1 309 ? 27.657 -8.625 -4.691 1.00 96.44 309 GLU A N 1
ATOM 2525 C CA . GLU A 1 309 ? 28.514 -8.880 -5.855 1.00 96.44 309 GLU A CA 1
ATOM 2526 C C . GLU A 1 309 ? 27.722 -9.282 -7.101 1.00 96.44 309 GLU A C 1
ATOM 2528 O O . GLU A 1 309 ? 28.084 -8.873 -8.204 1.00 96.44 309 GLU A O 1
ATOM 2533 N N . PHE A 1 310 ? 26.654 -10.063 -6.946 1.00 97.06 310 PHE A N 1
ATOM 2534 C CA . PHE A 1 310 ? 25.905 -10.636 -8.062 1.00 97.06 310 PHE A CA 1
ATOM 2535 C C . PHE A 1 310 ? 24.402 -10.665 -7.786 1.00 97.06 310 PHE A C 1
ATOM 2537 O O . PHE A 1 310 ? 23.994 -10.997 -6.673 1.00 97.06 310 PHE A O 1
ATOM 2544 N N . ALA A 1 311 ? 23.602 -10.369 -8.809 1.00 97.31 311 ALA A N 1
ATOM 2545 C CA . ALA A 1 311 ? 22.160 -10.575 -8.845 1.00 97.31 311 ALA A CA 1
ATOM 2546 C C . ALA A 1 311 ? 21.752 -11.270 -10.148 1.00 97.31 311 ALA A C 1
ATOM 2548 O O . ALA A 1 311 ? 22.104 -10.803 -11.229 1.00 97.31 311 ALA A O 1
ATOM 2549 N N . SER A 1 312 ? 20.964 -12.338 -10.038 1.00 97.38 312 SER A N 1
ATOM 2550 C CA . SER A 1 312 ? 20.342 -13.041 -11.162 1.00 97.38 312 SER A CA 1
ATOM 2551 C C . SER A 1 312 ? 18.831 -13.079 -10.982 1.00 97.38 312 SER A C 1
ATOM 2553 O O . SER A 1 312 ? 18.321 -13.342 -9.885 1.00 97.38 312 SER A O 1
ATOM 2555 N N . LEU A 1 313 ? 18.125 -12.787 -12.067 1.00 97.69 313 LEU A N 1
ATOM 2556 C CA . LEU A 1 313 ? 16.674 -12.764 -12.143 1.00 97.69 313 LEU A CA 1
ATOM 2557 C C . LEU A 1 313 ? 16.208 -13.649 -13.298 1.00 97.69 313 LEU A C 1
ATOM 2559 O O . LEU A 1 313 ? 16.589 -13.439 -14.446 1.00 97.69 313 LEU A O 1
ATOM 2563 N N . GLU A 1 314 ? 15.343 -14.608 -12.995 1.00 97.50 314 GLU A N 1
ATOM 2564 C CA . GLU A 1 314 ? 14.743 -15.501 -13.984 1.00 97.50 314 GLU A CA 1
ATOM 2565 C C . GLU A 1 314 ? 13.309 -15.047 -14.259 1.00 97.50 314 GLU A C 1
ATOM 2567 O O . GLU A 1 314 ? 12.481 -15.005 -13.344 1.00 97.50 314 GLU A O 1
ATOM 2572 N N . LEU A 1 315 ? 13.030 -14.674 -15.510 1.00 97.69 315 LEU A N 1
ATOM 2573 C CA . LEU A 1 315 ? 11.744 -14.138 -15.954 1.00 97.69 315 LEU A CA 1
ATOM 2574 C C . LEU A 1 315 ? 11.097 -15.066 -16.974 1.00 97.69 315 LEU A C 1
ATOM 2576 O O . LEU A 1 315 ? 11.686 -15.322 -18.019 1.00 97.69 315 LEU A O 1
ATOM 2580 N N . ALA A 1 316 ? 9.871 -15.505 -16.708 1.00 96.69 316 ALA A N 1
ATOM 2581 C CA . ALA A 1 316 ? 9.032 -16.183 -17.687 1.00 96.69 316 ALA A CA 1
ATOM 2582 C C . ALA A 1 316 ? 8.082 -15.204 -18.371 1.00 96.69 316 ALA A C 1
ATOM 2584 O O . ALA A 1 316 ? 7.469 -14.358 -17.719 1.00 96.69 316 ALA A O 1
ATOM 2585 N N . ASP A 1 317 ? 7.938 -15.336 -19.685 1.00 96.31 317 ASP A N 1
ATOM 2586 C CA . ASP A 1 317 ? 6.936 -14.593 -20.436 1.00 96.31 317 ASP A CA 1
ATOM 2587 C C . ASP A 1 317 ? 5.531 -15.146 -20.198 1.00 96.31 317 ASP A C 1
ATOM 2589 O O . ASP A 1 317 ? 5.293 -16.350 -20.282 1.00 96.31 317 ASP A O 1
ATOM 2593 N N . LEU A 1 318 ? 4.582 -14.251 -19.957 1.00 94.88 318 LEU A N 1
ATOM 2594 C CA . LEU A 1 318 ? 3.161 -14.582 -19.864 1.00 94.88 318 LEU A CA 1
ATOM 2595 C C . LEU A 1 318 ? 2.425 -14.318 -21.192 1.00 94.88 318 LEU A C 1
ATOM 2597 O O . LEU A 1 318 ? 1.296 -14.779 -21.394 1.00 94.88 318 LEU A O 1
ATOM 2601 N N . THR A 1 319 ? 3.059 -13.596 -22.118 1.00 93.12 319 THR A N 1
ATOM 2602 C CA . THR A 1 319 ? 2.467 -13.149 -23.384 1.00 93.12 319 THR A CA 1
ATOM 2603 C C . THR A 1 319 ? 2.731 -14.127 -24.536 1.00 93.12 319 THR A C 1
ATOM 2605 O O . THR A 1 319 ? 3.602 -14.989 -24.460 1.00 93.12 319 THR A O 1
ATOM 2608 N N . ASN A 1 320 ? 1.965 -13.991 -25.624 1.00 89.31 320 ASN A N 1
ATOM 2609 C CA . ASN A 1 320 ? 2.195 -14.708 -26.890 1.00 89.31 320 ASN A CA 1
ATOM 2610 C C . ASN A 1 320 ? 2.964 -13.838 -27.911 1.00 89.31 320 ASN A C 1
ATOM 2612 O O . ASN A 1 320 ? 2.837 -14.039 -29.118 1.00 89.31 320 ASN A O 1
ATOM 2616 N N . GLU A 1 321 ? 3.676 -12.808 -27.445 1.00 90.56 321 GLU A N 1
ATOM 2617 C CA . GLU A 1 321 ? 4.439 -11.893 -28.299 1.00 90.56 321 GLU A CA 1
ATOM 2618 C C . GLU A 1 321 ? 5.721 -12.561 -28.838 1.00 90.56 321 GLU A C 1
ATOM 2620 O O . GLU A 1 321 ? 6.091 -13.666 -28.440 1.00 90.56 321 GLU A O 1
ATOM 2625 N N . ASN A 1 322 ? 6.406 -11.900 -29.778 1.00 93.25 322 ASN A N 1
ATOM 2626 C CA . ASN A 1 322 ? 7.620 -12.435 -30.392 1.00 93.25 322 ASN A CA 1
ATOM 2627 C C . ASN A 1 322 ? 8.738 -12.640 -29.339 1.00 93.25 322 ASN A C 1
ATOM 2629 O O . ASN A 1 322 ? 9.175 -11.654 -28.740 1.00 93.25 322 ASN A O 1
ATOM 2633 N N . PRO A 1 323 ? 9.276 -13.865 -29.159 1.00 93.06 323 PRO A N 1
ATOM 2634 C CA . PRO A 1 323 ? 10.291 -14.145 -28.140 1.00 93.06 323 PRO A CA 1
ATOM 2635 C C . PRO A 1 323 ? 11.543 -13.272 -28.218 1.00 93.06 323 PRO A C 1
ATOM 2637 O O . PRO A 1 323 ? 12.112 -12.927 -27.188 1.00 93.06 323 PRO A O 1
ATOM 2640 N N . LYS A 1 324 ? 11.978 -12.879 -29.421 1.00 94.19 324 LYS A N 1
ATOM 2641 C CA . LYS A 1 324 ? 13.155 -12.023 -29.605 1.00 94.19 324 LYS A CA 1
ATOM 2642 C C . LYS A 1 324 ? 12.911 -10.622 -29.053 1.00 94.19 324 LYS A C 1
ATOM 2644 O O . LYS A 1 324 ? 13.740 -10.117 -28.299 1.00 94.19 324 LYS A O 1
ATOM 2649 N N . ASP A 1 325 ? 11.782 -10.015 -29.405 1.00 94.56 325 ASP A N 1
ATOM 2650 C CA . ASP A 1 325 ? 11.438 -8.661 -28.960 1.00 94.56 325 ASP A CA 1
ATOM 2651 C C . ASP A 1 325 ? 11.223 -8.631 -27.444 1.00 94.56 325 ASP A C 1
ATOM 2653 O O . ASP A 1 325 ? 11.690 -7.726 -26.752 1.00 94.56 325 ASP A O 1
ATOM 2657 N N . ARG A 1 326 ? 10.590 -9.678 -26.909 1.00 95.62 326 ARG A N 1
ATOM 2658 C CA . ARG A 1 326 ? 10.391 -9.871 -25.471 1.00 95.62 326 ARG A CA 1
ATOM 2659 C C . ARG A 1 326 ? 11.691 -10.083 -24.712 1.00 95.62 326 ARG A C 1
ATOM 2661 O O . ARG A 1 326 ? 11.868 -9.497 -23.646 1.00 95.62 326 ARG A O 1
ATOM 2668 N N . ALA A 1 327 ? 12.623 -10.847 -25.273 1.00 95.44 327 ALA A N 1
ATOM 2669 C CA . ALA A 1 327 ? 13.948 -11.033 -24.702 1.00 95.44 327 ALA A CA 1
ATOM 2670 C C . ALA A 1 327 ? 14.720 -9.703 -24.626 1.00 95.44 327 ALA A C 1
ATOM 2672 O O . ALA A 1 327 ? 15.274 -9.375 -23.577 1.00 95.44 327 ALA A O 1
ATOM 2673 N N . ILE A 1 328 ? 14.679 -8.892 -25.691 1.00 94.25 328 ILE A N 1
ATOM 2674 C CA . ILE A 1 328 ? 15.269 -7.541 -25.709 1.00 94.25 328 ILE A CA 1
ATOM 2675 C C . ILE A 1 328 ? 14.576 -6.626 -24.692 1.00 94.25 328 ILE A C 1
ATOM 2677 O O . ILE A 1 328 ? 15.236 -5.881 -23.974 1.00 94.25 328 ILE A O 1
ATOM 2681 N N . HIS A 1 329 ? 13.248 -6.681 -24.585 1.00 94.81 329 HIS A N 1
ATOM 2682 C CA . HIS A 1 329 ? 12.525 -5.916 -23.572 1.00 94.81 329 HIS A CA 1
ATOM 2683 C C . HIS A 1 329 ? 12.956 -6.328 -22.156 1.00 94.81 329 HIS A C 1
ATOM 2685 O O . HIS A 1 329 ? 13.236 -5.471 -21.319 1.00 94.81 329 HIS A O 1
ATOM 2691 N N . SER A 1 330 ? 13.100 -7.630 -21.899 1.00 96.50 330 SER A N 1
ATOM 2692 C CA . SER A 1 330 ? 13.517 -8.128 -20.589 1.00 96.50 330 SER A CA 1
ATOM 2693 C C . SER A 1 330 ? 14.906 -7.627 -20.177 1.00 96.50 330 SER A C 1
ATOM 2695 O O . SER A 1 330 ? 15.111 -7.304 -19.009 1.00 96.50 330 SER A O 1
ATOM 2697 N N . SER A 1 331 ? 15.842 -7.454 -21.121 1.00 95.56 331 SER A N 1
ATOM 2698 C CA . SER A 1 331 ? 17.187 -6.962 -20.802 1.00 95.56 331 SER A CA 1
ATOM 2699 C C . SER A 1 331 ? 17.189 -5.503 -20.345 1.00 95.56 331 SER A C 1
ATOM 2701 O O . SER A 1 331 ? 18.051 -5.097 -19.570 1.00 95.56 331 SER A O 1
ATOM 2703 N N . GLN A 1 332 ? 16.202 -4.699 -20.751 1.00 93.38 332 GLN A N 1
ATOM 2704 C CA . GLN A 1 332 ? 16.057 -3.309 -20.295 1.00 93.38 332 GLN A CA 1
ATOM 2705 C C . GLN A 1 332 ? 15.743 -3.218 -18.791 1.00 93.38 332 GLN A C 1
ATOM 2707 O O . GLN A 1 332 ? 15.952 -2.178 -18.163 1.00 93.38 332 GLN A O 1
ATOM 2712 N N . LEU A 1 333 ? 15.297 -4.320 -18.182 1.00 95.00 333 LEU A N 1
ATOM 2713 C CA . LEU A 1 333 ? 14.996 -4.407 -16.756 1.00 95.00 333 LEU A CA 1
ATOM 2714 C C . LEU A 1 333 ? 16.256 -4.558 -15.884 1.00 95.00 333 LEU A C 1
ATOM 2716 O O . LEU A 1 333 ? 16.141 -4.494 -14.659 1.00 95.00 333 LEU A O 1
ATOM 2720 N N . LEU A 1 334 ? 17.455 -4.690 -16.473 1.00 95.81 334 LEU A N 1
ATOM 2721 C CA . LEU A 1 334 ? 18.724 -4.756 -15.731 1.00 95.81 334 LEU A CA 1
ATOM 2722 C C . LEU A 1 334 ? 18.924 -3.538 -14.813 1.00 95.81 334 LEU A C 1
ATOM 2724 O O . LEU A 1 334 ? 19.396 -3.688 -13.688 1.00 95.81 334 LEU A O 1
ATOM 2728 N N . ASN A 1 335 ? 18.490 -2.346 -15.242 1.00 92.75 335 ASN A N 1
ATOM 2729 C CA . ASN A 1 335 ? 18.523 -1.146 -14.399 1.00 92.75 335 ASN A CA 1
ATOM 2730 C C . ASN A 1 335 ? 17.603 -1.283 -13.173 1.00 92.75 335 ASN A C 1
ATOM 2732 O O . ASN A 1 335 ? 17.976 -0.936 -12.058 1.00 92.75 335 ASN A O 1
ATOM 2736 N N . GLN A 1 336 ? 16.400 -1.831 -13.352 1.00 92.06 336 GLN A N 1
ATOM 2737 C CA . GLN A 1 336 ? 15.467 -2.031 -12.238 1.00 92.06 336 GLN A CA 1
ATOM 2738 C C . GLN A 1 336 ? 15.990 -3.086 -11.253 1.00 92.06 336 GLN A C 1
ATOM 2740 O O . GLN A 1 336 ? 15.868 -2.912 -10.040 1.00 92.06 336 GLN A O 1
ATOM 2745 N N . LEU A 1 337 ? 16.635 -4.142 -11.761 1.00 94.94 337 LEU A N 1
ATOM 2746 C CA . LEU A 1 337 ? 17.321 -5.126 -10.926 1.00 94.94 337 LEU A CA 1
ATOM 2747 C C . LEU A 1 337 ? 18.472 -4.486 -10.134 1.00 94.94 337 LEU A C 1
ATOM 2749 O O . LEU A 1 337 ? 18.632 -4.781 -8.947 1.00 94.94 337 LEU A O 1
ATOM 2753 N N . TRP A 1 338 ? 19.233 -3.573 -10.746 1.00 94.81 338 TRP A N 1
ATOM 2754 C CA . TRP A 1 338 ? 20.281 -2.820 -10.057 1.00 94.81 338 TRP A CA 1
ATOM 2755 C C . TRP A 1 338 ? 19.716 -1.948 -8.938 1.00 94.81 338 TRP A C 1
ATOM 2757 O O . TRP A 1 338 ? 20.176 -2.047 -7.805 1.00 94.81 338 TRP A O 1
ATOM 2767 N N . LEU A 1 339 ? 18.670 -1.164 -9.218 1.00 89.88 339 LEU A N 1
ATOM 2768 C CA . LEU A 1 339 ? 18.020 -0.300 -8.227 1.00 89.88 339 LEU A CA 1
ATOM 2769 C C . LEU A 1 339 ? 17.474 -1.085 -7.022 1.00 89.88 339 LEU A C 1
ATOM 2771 O O . LEU A 1 339 ? 17.453 -0.567 -5.905 1.00 89.88 339 LEU A O 1
ATOM 2775 N N . LEU A 1 340 ? 17.043 -2.331 -7.233 1.00 90.56 340 LEU A N 1
ATOM 2776 C CA . LEU A 1 340 ? 16.556 -3.210 -6.171 1.00 90.56 340 LEU A CA 1
ATOM 2777 C C . LEU A 1 340 ? 17.690 -3.810 -5.321 1.00 90.56 340 LEU A C 1
ATOM 2779 O O . LEU A 1 340 ? 17.528 -3.976 -4.110 1.00 90.56 340 LEU A O 1
ATOM 2783 N N . THR A 1 341 ? 18.804 -4.193 -5.947 1.00 91.62 341 THR A N 1
ATOM 2784 C CA . THR A 1 341 ? 19.815 -5.075 -5.332 1.00 91.62 341 THR A CA 1
ATOM 2785 C C . THR A 1 341 ? 21.123 -4.374 -4.977 1.00 91.62 341 THR A C 1
ATOM 2787 O O . THR A 1 341 ? 21.815 -4.814 -4.060 1.00 91.62 341 THR A O 1
ATOM 2790 N N . ASN A 1 342 ? 21.456 -3.282 -5.671 1.00 91.94 342 ASN A N 1
ATOM 2791 C CA . ASN A 1 342 ? 22.767 -2.626 -5.677 1.00 91.94 342 ASN A CA 1
ATOM 2792 C C . ASN A 1 342 ? 23.942 -3.587 -5.960 1.00 91.94 342 ASN A C 1
ATOM 2794 O O . ASN A 1 342 ? 25.074 -3.317 -5.558 1.00 91.94 342 ASN A O 1
ATOM 2798 N N . SER A 1 343 ? 23.687 -4.717 -6.628 1.00 95.81 343 SER A N 1
ATOM 2799 C CA . SER A 1 343 ? 24.712 -5.709 -6.962 1.00 95.81 343 SER A CA 1
ATOM 2800 C C . SER A 1 343 ? 25.647 -5.206 -8.058 1.00 95.81 343 SER A C 1
ATOM 2802 O O . SER A 1 343 ? 25.207 -4.528 -8.987 1.00 95.81 343 SER A O 1
ATOM 2804 N N . LYS A 1 344 ? 26.931 -5.581 -7.984 1.00 97.12 344 LYS A N 1
ATOM 2805 C CA . LYS A 1 344 ? 27.93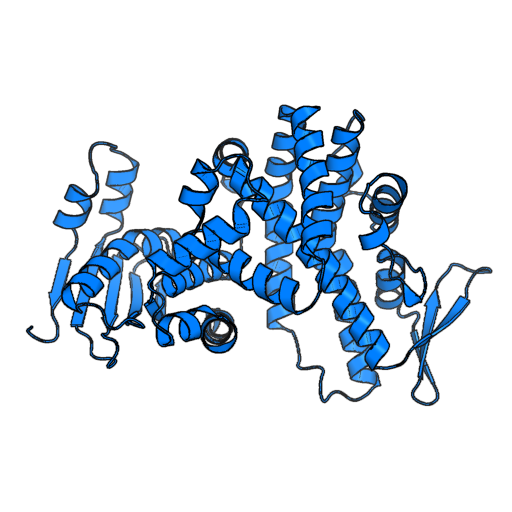9 -5.175 -8.981 1.00 97.12 344 LYS A CA 1
ATOM 2806 C C . LYS A 1 344 ? 27.762 -5.822 -10.349 1.00 97.12 344 LYS A C 1
ATOM 2808 O O . LYS A 1 344 ? 28.069 -5.202 -11.359 1.00 97.12 344 LYS A O 1
ATOM 2813 N N . ASN A 1 345 ? 27.315 -7.071 -10.381 1.00 97.94 345 ASN A N 1
ATOM 2814 C CA . ASN A 1 345 ? 27.086 -7.829 -11.604 1.00 97.94 345 ASN A CA 1
ATOM 2815 C C . ASN A 1 345 ? 25.620 -8.248 -11.644 1.00 97.94 345 ASN A C 1
ATOM 2817 O O . ASN A 1 345 ? 25.088 -8.741 -10.648 1.00 97.94 345 ASN A O 1
ATOM 2821 N N . LEU A 1 346 ? 24.973 -8.028 -12.779 1.00 98.31 346 LEU A N 1
ATOM 2822 C CA . LEU A 1 346 ? 23.536 -8.197 -12.941 1.00 98.31 346 LEU A CA 1
ATOM 2823 C C . LEU A 1 346 ? 23.276 -9.101 -14.132 1.00 98.31 346 LEU A C 1
ATOM 2825 O O . LEU A 1 346 ? 23.896 -8.937 -15.181 1.00 98.31 346 LEU A O 1
ATOM 2829 N N . GLU A 1 347 ? 22.340 -10.023 -13.966 1.00 98.25 347 GLU A N 1
ATOM 2830 C CA . GLU A 1 347 ? 21.935 -10.975 -14.986 1.00 98.25 347 GLU A CA 1
ATOM 2831 C C . GLU A 1 347 ? 20.409 -11.104 -15.009 1.00 98.25 347 GLU A C 1
ATOM 2833 O O . GLU A 1 347 ? 19.760 -11.227 -13.968 1.00 98.25 347 GLU A O 1
ATOM 2838 N N . ILE A 1 348 ? 19.841 -11.110 -16.211 1.00 98.38 348 ILE A N 1
ATOM 2839 C CA . ILE A 1 348 ? 18.456 -11.505 -16.457 1.00 98.38 348 ILE A CA 1
ATOM 2840 C C . ILE A 1 348 ? 18.460 -12.691 -17.409 1.00 98.38 348 ILE A C 1
ATOM 2842 O O . ILE A 1 348 ? 19.015 -12.610 -18.504 1.00 98.38 348 ILE A O 1
ATOM 2846 N N . LYS A 1 349 ? 17.808 -13.774 -16.992 1.00 98.31 349 LYS A N 1
ATOM 2847 C CA . LYS A 1 349 ? 17.521 -14.941 -17.823 1.00 98.31 349 LYS A CA 1
ATOM 2848 C C . LYS A 1 349 ? 16.065 -14.887 -18.255 1.00 98.31 349 LYS A C 1
ATOM 2850 O O . LYS A 1 349 ? 15.160 -14.954 -17.422 1.00 98.31 349 LYS A O 1
ATOM 2855 N N . TYR A 1 350 ? 15.849 -14.767 -19.554 1.00 98.19 350 TYR A N 1
ATOM 2856 C CA . TYR A 1 350 ? 14.530 -14.738 -20.161 1.00 98.19 350 TYR A CA 1
ATOM 2857 C C . TYR A 1 350 ? 14.118 -16.128 -20.638 1.00 98.19 350 TYR A C 1
ATOM 2859 O O . TYR A 1 350 ? 14.772 -16.743 -21.487 1.00 98.19 350 TYR A O 1
ATOM 2867 N N . PHE A 1 351 ? 12.991 -16.586 -20.111 1.00 97.50 351 PHE A N 1
ATOM 2868 C CA . PHE A 1 351 ? 12.301 -17.798 -20.501 1.00 97.50 351 PHE A CA 1
ATOM 2869 C C . PHE A 1 351 ? 11.063 -17.425 -21.311 1.00 97.50 351 PHE A C 1
ATOM 2871 O O . PHE A 1 351 ? 10.251 -16.592 -20.907 1.00 97.50 351 PHE A O 1
ATOM 2878 N N . THR A 1 352 ? 10.900 -18.081 -22.454 1.00 95.75 352 THR A N 1
ATOM 2879 C CA . THR A 1 352 ? 9.670 -17.995 -23.251 1.00 95.75 352 THR A CA 1
ATOM 2880 C C . THR A 1 352 ? 8.464 -18.508 -22.464 1.00 95.75 352 THR A C 1
ATOM 2882 O O . THR A 1 352 ? 8.609 -19.146 -21.417 1.00 95.75 352 THR A O 1
ATOM 2885 N N . LYS A 1 353 ? 7.259 -18.294 -22.998 1.00 92.25 353 LYS A N 1
ATOM 2886 C CA . LYS A 1 353 ? 6.018 -18.813 -22.410 1.00 92.25 353 LYS A CA 1
ATOM 2887 C C . LYS A 1 353 ? 6.021 -20.333 -22.210 1.00 92.25 353 LYS A C 1
ATOM 2889 O O . LYS A 1 353 ? 5.504 -20.823 -21.209 1.00 92.25 353 LYS A O 1
ATOM 2894 N N . ASP A 1 354 ? 6.696 -21.067 -23.093 1.00 91.69 354 ASP A N 1
ATOM 2895 C CA . ASP A 1 354 ? 6.886 -22.520 -22.987 1.00 91.69 354 ASP A CA 1
ATOM 2896 C C . ASP A 1 354 ? 7.987 -22.917 -21.984 1.00 91.69 354 ASP A C 1
ATOM 2898 O O . ASP A 1 354 ? 8.408 -24.071 -21.925 1.00 91.69 354 ASP A O 1
ATOM 2902 N N . LYS A 1 355 ? 8.462 -21.961 -21.175 1.00 92.06 355 LYS A N 1
ATOM 2903 C CA . LYS A 1 355 ? 9.502 -22.118 -20.147 1.00 92.06 355 LYS A CA 1
ATOM 2904 C C . LYS A 1 355 ? 10.859 -22.559 -20.697 1.00 92.06 355 LYS A C 1
ATOM 2906 O O . LYS A 1 355 ? 11.679 -23.109 -19.965 1.00 92.06 355 LYS A O 1
ATOM 2911 N N . MET A 1 356 ? 11.126 -22.275 -21.970 1.00 94.31 356 MET A N 1
ATOM 2912 C CA . MET A 1 356 ? 12.437 -22.487 -22.581 1.00 94.31 356 MET A CA 1
ATOM 2913 C C . MET A 1 356 ? 13.303 -21.244 -22.398 1.00 94.31 356 MET A C 1
ATOM 2915 O O . MET A 1 356 ? 12.896 -20.155 -22.813 1.00 94.31 356 MET A O 1
ATOM 2919 N N . LEU A 1 357 ? 14.494 -21.411 -21.814 1.00 96.31 357 LEU A N 1
ATOM 2920 C CA . LEU A 1 357 ? 15.505 -20.354 -21.719 1.00 96.31 357 LEU A CA 1
ATOM 2921 C C . LEU A 1 357 ? 15.901 -19.907 -23.128 1.00 96.31 357 LEU A C 1
ATOM 2923 O O . LEU A 1 357 ? 16.302 -20.730 -23.948 1.00 96.31 357 LEU A O 1
ATOM 2927 N N . TYR A 1 358 ? 15.783 -18.617 -23.415 1.00 96.38 358 TYR A N 1
ATOM 2928 C CA . TYR A 1 358 ? 16.016 -18.077 -24.753 1.00 96.38 358 TYR A CA 1
ATOM 2929 C C . TYR A 1 358 ? 17.206 -17.118 -24.783 1.00 96.38 358 TYR A C 1
ATOM 2931 O O . TYR A 1 358 ? 18.081 -17.250 -25.640 1.00 96.38 358 TYR A O 1
ATOM 2939 N N . LEU A 1 359 ? 17.278 -16.197 -23.820 1.00 97.19 359 LEU A N 1
ATOM 2940 C CA . LEU A 1 359 ? 18.329 -15.185 -23.744 1.00 97.19 359 LEU A CA 1
ATOM 2941 C C . LEU A 1 359 ? 18.781 -14.986 -22.301 1.00 97.19 359 LEU A C 1
ATOM 2943 O O . LEU A 1 359 ? 17.955 -14.848 -21.402 1.00 97.19 359 LEU A O 1
ATOM 2947 N N . THR A 1 360 ? 20.089 -14.876 -22.117 1.00 98.06 360 THR A N 1
ATOM 2948 C CA . THR A 1 360 ? 20.698 -14.317 -20.914 1.00 98.06 360 THR A CA 1
ATOM 2949 C C . THR A 1 360 ? 21.292 -12.959 -21.269 1.00 98.06 360 THR A C 1
ATOM 2951 O O . THR A 1 360 ? 22.061 -12.850 -22.226 1.00 98.06 360 THR A O 1
ATOM 2954 N N . SER A 1 361 ? 20.927 -11.921 -20.521 1.00 98.06 361 SER A N 1
ATOM 2955 C CA . SER A 1 361 ? 21.507 -10.582 -20.642 1.00 98.06 361 SER A CA 1
ATOM 2956 C C . SER A 1 361 ? 22.234 -10.202 -19.361 1.00 98.06 361 SER A C 1
ATOM 2958 O O . SER A 1 361 ? 21.648 -10.330 -18.284 1.00 98.06 361 SER A O 1
ATOM 2960 N N . SER A 1 362 ? 23.461 -9.700 -19.471 1.00 97.94 362 SER A N 1
ATOM 2961 C CA . SER A 1 362 ? 24.287 -9.321 -18.323 1.00 97.94 362 SER A CA 1
ATOM 2962 C C . SER A 1 362 ? 24.913 -7.939 -18.464 1.00 97.94 362 SER A C 1
ATOM 2964 O O . SER A 1 362 ? 25.205 -7.474 -19.563 1.00 97.94 362 SER A O 1
ATOM 2966 N N . ILE A 1 363 ? 25.111 -7.266 -17.329 1.00 98.00 363 ILE A N 1
ATOM 2967 C CA . ILE A 1 363 ? 25.770 -5.957 -17.260 1.00 98.00 363 ILE A CA 1
ATOM 2968 C C . ILE A 1 363 ? 26.435 -5.749 -15.895 1.00 98.00 363 ILE A C 1
ATOM 2970 O O . ILE A 1 363 ? 26.055 -6.363 -14.892 1.00 98.00 363 ILE A O 1
ATOM 2974 N N . LYS A 1 364 ? 27.419 -4.851 -15.843 1.00 97.50 364 LYS A N 1
ATOM 2975 C CA . LYS A 1 364 ? 28.046 -4.389 -14.602 1.00 97.50 364 LYS A CA 1
ATOM 2976 C C . LYS A 1 364 ? 27.428 -3.078 -14.112 1.00 97.50 364 LYS A C 1
ATOM 2978 O O . LYS A 1 364 ? 26.990 -2.243 -14.902 1.00 97.50 364 LYS A O 1
ATOM 2983 N N . SER A 1 365 ? 27.393 -2.888 -12.795 1.00 95.88 365 SER A N 1
ATOM 2984 C CA . SER A 1 365 ? 26.769 -1.723 -12.157 1.00 95.88 365 SER A CA 1
ATOM 2985 C C . SER A 1 365 ? 27.467 -0.401 -12.458 1.00 95.88 365 SER A C 1
ATOM 2987 O O . SER A 1 365 ? 26.828 0.649 -12.431 1.00 95.88 365 SER A O 1
ATOM 2989 N N . ASP A 1 366 ? 28.767 -0.438 -12.754 1.00 95.62 366 ASP A N 1
ATOM 2990 C CA . ASP A 1 366 ? 29.566 0.737 -13.102 1.00 95.62 366 ASP A CA 1
ATOM 2991 C C . ASP A 1 366 ? 29.032 1.452 -14.350 1.00 95.62 366 ASP A C 1
ATOM 2993 O O . ASP A 1 366 ? 29.190 2.667 -14.468 1.00 95.62 366 ASP A O 1
ATOM 2997 N N . ILE A 1 367 ? 28.342 0.737 -15.243 1.00 95.94 367 ILE A N 1
ATOM 2998 C CA . ILE A 1 367 ? 27.630 1.329 -16.379 1.00 95.94 367 ILE A CA 1
ATOM 2999 C C . ILE A 1 367 ? 26.505 2.250 -15.893 1.00 95.94 367 ILE A C 1
ATOM 3001 O O . ILE A 1 367 ? 26.440 3.410 -16.303 1.00 95.94 367 ILE A O 1
ATOM 3005 N N . PHE A 1 368 ? 25.664 1.795 -14.960 1.00 94.12 368 PHE A N 1
ATOM 3006 C CA . PHE A 1 368 ? 24.582 2.621 -14.413 1.00 94.12 368 PHE A CA 1
ATOM 3007 C C . PHE A 1 368 ? 25.101 3.778 -13.553 1.00 94.12 368 PHE A C 1
ATOM 3009 O O . PHE A 1 368 ? 24.550 4.882 -13.587 1.00 94.12 368 PHE A O 1
ATOM 3016 N N . GLU A 1 369 ? 26.194 3.569 -12.817 1.00 92.50 369 GLU A N 1
ATOM 3017 C CA . GLU A 1 369 ? 26.864 4.644 -12.082 1.00 92.50 369 GLU A CA 1
ATOM 3018 C C . GLU A 1 369 ? 27.386 5.738 -13.020 1.00 92.50 369 GLU A C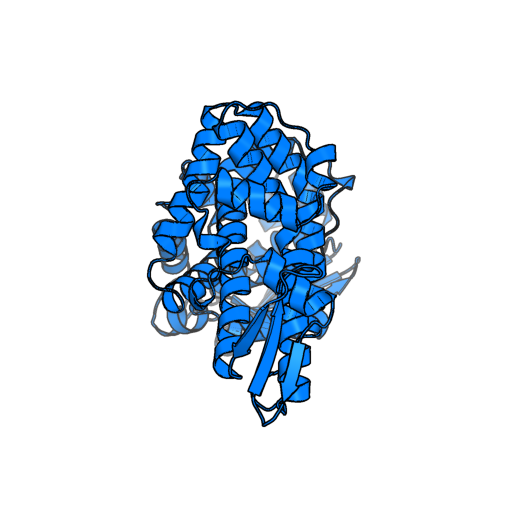 1
ATOM 3020 O O . GLU A 1 369 ? 27.302 6.923 -12.691 1.00 92.50 369 GLU A O 1
ATOM 3025 N N . GLN A 1 370 ? 27.915 5.360 -14.187 1.00 93.44 370 GLN A N 1
ATOM 3026 C CA . GLN A 1 370 ? 28.358 6.304 -15.210 1.00 93.44 370 GLN A CA 1
ATOM 3027 C C . GLN A 1 370 ? 27.180 7.060 -15.825 1.00 93.44 370 GLN A C 1
ATOM 3029 O O . GLN A 1 370 ? 27.245 8.283 -15.901 1.00 93.44 370 GLN A O 1
ATOM 3034 N N . MET A 1 371 ? 26.090 6.371 -16.176 1.00 91.88 371 MET A N 1
ATOM 3035 C CA . MET A 1 371 ? 24.862 7.007 -16.681 1.00 91.88 371 MET A CA 1
ATOM 3036 C C . MET A 1 371 ? 24.240 7.978 -15.669 1.00 91.88 371 MET A C 1
ATOM 3038 O O . MET A 1 371 ? 23.659 8.988 -16.041 1.00 91.88 371 MET A O 1
ATOM 3042 N N . THR A 1 372 ? 24.385 7.700 -14.371 1.00 88.56 372 THR A N 1
ATOM 3043 C CA . THR A 1 372 ? 23.892 8.592 -13.310 1.00 88.56 372 THR A CA 1
ATOM 3044 C C . THR A 1 372 ? 24.747 9.860 -13.170 1.00 88.56 372 THR A C 1
ATOM 3046 O O . THR A 1 372 ? 24.250 10.888 -12.715 1.00 88.56 372 THR A O 1
ATOM 3049 N N . LYS A 1 373 ? 26.041 9.798 -13.516 1.00 90.69 373 LYS A N 1
ATOM 3050 C CA . LYS A 1 373 ? 26.994 10.920 -13.400 1.00 90.69 373 LYS A CA 1
ATOM 3051 C C . LYS A 1 373 ? 27.084 11.771 -14.666 1.00 90.69 373 LYS A C 1
ATOM 3053 O O . LYS A 1 373 ? 27.491 12.925 -14.576 1.00 90.69 373 LYS A O 1
ATOM 3058 N N . ASP A 1 374 ? 26.762 11.194 -15.817 1.00 89.19 374 ASP A N 1
ATOM 3059 C CA . ASP A 1 374 ? 26.935 11.801 -17.132 1.00 89.19 374 ASP A CA 1
ATOM 3060 C C . ASP A 1 374 ? 25.641 11.678 -17.941 1.00 89.19 374 ASP A C 1
ATOM 3062 O O . ASP A 1 374 ? 25.332 10.622 -18.491 1.00 89.19 374 ASP A O 1
ATOM 3066 N N . GLU A 1 375 ? 24.895 12.781 -18.028 1.00 83.31 375 GLU A N 1
ATOM 3067 C CA . GLU A 1 375 ? 23.612 12.846 -18.739 1.00 83.31 375 GLU A CA 1
ATOM 3068 C C . GLU A 1 375 ? 23.740 12.590 -20.253 1.00 83.31 375 GLU A C 1
ATOM 3070 O O . GLU A 1 375 ? 22.736 12.309 -20.905 1.00 83.31 375 GLU A O 1
ATOM 3075 N N . SER A 1 376 ? 24.953 12.642 -20.826 1.00 87.88 376 SER A N 1
ATOM 3076 C CA . SER A 1 376 ? 25.176 12.280 -22.233 1.00 87.88 376 SER A CA 1
ATOM 3077 C C . SER A 1 376 ? 25.111 10.767 -22.482 1.00 87.88 376 SER A C 1
ATOM 3079 O O . SER A 1 376 ? 24.901 10.332 -23.616 1.00 87.88 376 SER A O 1
ATOM 3081 N N . LYS A 1 377 ? 25.238 9.948 -21.429 1.00 88.31 377 LYS A N 1
ATOM 3082 C CA . LYS A 1 377 ? 25.177 8.484 -21.501 1.00 88.31 377 LYS A CA 1
ATOM 3083 C C . LYS A 1 377 ? 23.744 7.993 -21.324 1.00 88.31 377 LYS A C 1
ATOM 3085 O O . LYS A 1 377 ? 23.276 7.744 -20.215 1.00 88.31 377 LYS A O 1
ATOM 3090 N N . GLY A 1 378 ? 23.053 7.849 -22.452 1.00 86.88 378 GLY A N 1
ATOM 3091 C CA . GLY A 1 378 ? 21.663 7.399 -22.516 1.00 86.88 378 GLY A CA 1
ATOM 3092 C C . GLY A 1 378 ? 21.480 5.904 -22.804 1.00 86.88 378 GLY A C 1
ATOM 3093 O O . GLY A 1 378 ? 22.330 5.063 -22.513 1.00 86.88 378 GLY A O 1
ATOM 3094 N N . ILE A 1 379 ? 20.334 5.580 -23.407 1.00 87.19 379 ILE A N 1
ATOM 3095 C CA . ILE A 1 379 ? 19.919 4.207 -23.749 1.00 87.19 379 ILE A CA 1
ATOM 3096 C C . ILE A 1 379 ? 20.897 3.530 -24.721 1.00 87.19 379 ILE A C 1
ATOM 3098 O O . ILE A 1 379 ? 21.116 2.328 -24.613 1.00 87.19 379 ILE A O 1
ATOM 3102 N N . GLU A 1 380 ? 21.505 4.285 -25.637 1.00 91.06 380 GLU A N 1
ATOM 3103 C CA . GLU A 1 380 ? 22.498 3.760 -26.586 1.00 91.06 380 GLU A CA 1
ATOM 3104 C C . GLU A 1 380 ? 23.733 3.227 -25.852 1.00 91.06 380 GLU A C 1
ATOM 3106 O O . GLU A 1 380 ? 24.109 2.073 -26.035 1.00 91.06 380 GLU A O 1
ATOM 3111 N N . TYR A 1 381 ? 24.280 4.017 -24.922 1.00 93.94 381 TYR A N 1
ATOM 3112 C CA . TYR A 1 381 ? 25.401 3.601 -24.080 1.00 93.94 381 TYR A CA 1
ATOM 3113 C C . TYR A 1 381 ? 25.056 2.366 -23.239 1.00 93.94 381 TYR A C 1
ATOM 3115 O O . TYR A 1 381 ? 25.869 1.454 -23.108 1.00 93.94 381 TYR A O 1
ATOM 3123 N N . PHE A 1 382 ? 23.838 2.302 -22.694 1.00 93.31 382 PHE A N 1
ATOM 3124 C CA . PHE A 1 382 ? 23.362 1.100 -22.012 1.00 93.31 382 PHE A CA 1
ATOM 3125 C C . PHE A 1 382 ? 23.380 -0.116 -22.949 1.00 93.31 382 PHE A C 1
ATOM 3127 O O . PHE A 1 382 ? 23.988 -1.127 -22.611 1.00 93.31 382 PHE A O 1
ATOM 3134 N N . ALA A 1 383 ? 22.769 -0.012 -24.131 1.00 92.31 383 ALA A N 1
ATOM 3135 C CA . ALA A 1 383 ? 22.652 -1.119 -25.077 1.00 92.31 383 ALA A CA 1
ATOM 3136 C C . ALA A 1 383 ? 24.015 -1.646 -25.563 1.00 92.31 383 ALA A C 1
ATOM 3138 O O . ALA A 1 383 ? 24.171 -2.855 -25.713 1.00 92.31 383 ALA A O 1
ATOM 3139 N N . GLU A 1 384 ? 25.004 -0.768 -25.757 1.00 94.88 384 GLU A N 1
ATOM 3140 C CA . GLU A 1 384 ? 26.371 -1.140 -26.158 1.00 94.88 384 GLU A CA 1
ATOM 3141 C C . GLU A 1 384 ? 27.132 -1.941 -25.092 1.00 94.88 384 GLU A C 1
ATOM 3143 O O . GLU A 1 384 ? 28.060 -2.678 -25.425 1.00 94.88 384 GLU A O 1
ATOM 3148 N N . ASN A 1 385 ? 26.760 -1.797 -23.817 1.00 96.44 385 ASN A N 1
ATOM 3149 C CA . ASN A 1 385 ? 27.452 -2.426 -22.690 1.00 96.44 385 ASN A CA 1
ATOM 3150 C C . ASN A 1 385 ? 26.705 -3.640 -22.115 1.00 96.44 385 ASN A C 1
ATOM 3152 O O . ASN A 1 385 ? 27.200 -4.265 -21.176 1.00 96.44 385 ASN A O 1
ATOM 3156 N N . VAL A 1 386 ? 25.529 -3.982 -22.652 1.00 97.00 386 VAL A N 1
ATOM 3157 C CA . VAL A 1 386 ? 24.833 -5.224 -22.295 1.00 97.00 386 VAL A CA 1
ATOM 3158 C C . VAL A 1 386 ? 25.430 -6.381 -23.088 1.00 97.00 386 VAL A C 1
ATOM 3160 O O . VAL A 1 386 ? 25.469 -6.374 -24.318 1.00 97.00 386 VAL A O 1
ATOM 3163 N N . GLU A 1 387 ? 25.852 -7.414 -22.373 1.00 97.12 387 GLU A N 1
ATOM 3164 C CA . GLU A 1 387 ? 26.275 -8.676 -22.963 1.00 97.12 387 GLU A CA 1
ATOM 3165 C C . GLU A 1 387 ? 25.052 -9.572 -23.183 1.00 97.12 387 GLU A C 1
ATOM 3167 O O . GLU A 1 387 ? 24.235 -9.762 -22.281 1.00 97.12 387 GLU A O 1
ATOM 3172 N N . PHE A 1 388 ? 24.928 -10.138 -24.384 1.00 96.38 388 PHE A N 1
ATOM 3173 C CA . PHE A 1 388 ? 23.808 -10.992 -24.776 1.00 96.38 388 PHE A CA 1
ATOM 3174 C C . PHE A 1 388 ? 24.293 -12.399 -25.122 1.00 96.38 388 PHE A C 1
ATOM 3176 O O . PHE A 1 388 ? 25.137 -12.573 -26.003 1.00 96.38 388 PHE A O 1
ATOM 3183 N N . LYS A 1 389 ? 23.710 -13.415 -24.480 1.00 96.12 389 LYS A N 1
ATOM 3184 C CA . LYS A 1 389 ? 23.960 -14.831 -24.769 1.00 96.12 389 LYS A CA 1
ATOM 3185 C C . LYS A 1 389 ? 22.653 -15.541 -25.113 1.00 96.12 389 LYS A C 1
ATOM 3187 O O . LYS A 1 389 ? 21.783 -15.703 -24.262 1.00 96.12 389 LYS A O 1
ATOM 3192 N N . ILE A 1 390 ? 22.518 -15.962 -26.368 1.00 91.44 390 ILE A N 1
ATOM 3193 C CA . ILE A 1 390 ? 21.374 -16.747 -26.853 1.00 91.44 390 ILE A CA 1
ATOM 3194 C C . ILE A 1 390 ? 21.644 -18.221 -26.535 1.00 91.44 390 ILE A C 1
ATOM 3196 O O . ILE A 1 390 ? 22.671 -18.757 -26.946 1.00 91.44 390 ILE A O 1
ATOM 3200 N N . GLU A 1 391 ? 20.746 -18.866 -25.791 1.00 83.50 391 GLU A N 1
ATOM 3201 C CA . GLU A 1 391 ? 20.959 -20.237 -25.283 1.00 83.50 391 GLU A CA 1
ATOM 3202 C C . GLU A 1 391 ? 20.327 -21.306 -26.186 1.00 83.50 391 GLU A C 1
ATOM 3204 O O . GLU A 1 391 ? 20.763 -22.453 -26.192 1.00 83.50 391 GLU A O 1
ATOM 3209 N N . ASN A 1 392 ? 19.348 -20.919 -27.004 1.00 64.56 392 ASN A N 1
ATOM 3210 C CA . ASN A 1 392 ? 18.745 -21.756 -28.034 1.00 64.56 392 ASN A CA 1
ATOM 3211 C C . ASN A 1 392 ? 18.720 -20.944 -29.329 1.00 64.56 392 ASN A C 1
ATOM 3213 O O . ASN A 1 392 ? 18.028 -19.932 -29.397 1.00 64.56 392 ASN A O 1
ATOM 3217 N N . GLY A 1 393 ? 19.532 -21.339 -30.317 1.00 50.94 393 GLY A N 1
ATOM 3218 C CA . GLY A 1 393 ? 19.638 -20.639 -31.600 1.00 50.94 393 GLY A CA 1
ATOM 3219 C C . GLY A 1 393 ? 18.259 -20.437 -32.224 1.00 50.94 393 GLY A C 1
ATOM 3220 O O . GLY A 1 393 ? 17.576 -21.416 -32.519 1.00 50.94 393 GLY A O 1
ATOM 3221 N N . GLY A 1 394 ? 17.854 -19.173 -32.352 1.00 41.50 394 GLY A N 1
ATOM 3222 C CA . GLY A 1 394 ? 16.676 -18.777 -33.119 1.00 41.50 394 GLY A CA 1
ATOM 3223 C C . GLY A 1 394 ? 16.866 -18.996 -34.610 1.00 41.50 394 GLY A C 1
ATOM 3224 O O . GLY A 1 394 ? 18.024 -18.876 -35.078 1.00 41.50 394 GLY A O 1
#

Foldseek 3Di:
DVVQVVLQCCCVPQACLLVCQVVPDALVNLLVVQLVVCVVLFPASVLCSVCSQLPCLLVVSLVVVLCVVDPPLVVLLVQLLVLLVLLCVLPVVQSLVLLLVLVLVLQQLQVLVVVCVVVDDDLPPDDLVVNLLNLLVLLLCLQPVRQLSLLLSSLSSLCSSVVHDDDSVVSSPDDSVVSLVSCLVGGPNNVLQADPPVRHGSVQSNCQSVVVQWDADPQWIKTWGDDDPPIDIDTDHSVRSVVSSVSSVSSSSSSVSSSSSVCSSCVVSSVVSHDPVSDDHDLNVLVSSLQSSQSSNQWRWPDWDADQAEIETEIEGSHPDDQVVVQVVQLVCQVVSCVSHVHQKYWYFYAYNVRHTFKIKIAGCVLVVVVVVDVVCDPVVVVVGIDMDTPDDD

pLDDT: mean 93.66, std 6.26, range [41.5, 98.69]

Radius of gyration: 23.59 Å; Cα contacts (8 Å, |Δi|>4): 530; chains: 1; bounding box: 53×50×70 Å

Solvent-accessible surface area (backbone atoms only — not comparable to full-atom values): 21397 Å² total; per-residue (Å²): 88,84,91,51,43,71,56,53,55,41,46,73,74,69,39,66,57,65,60,41,38,75,71,67,47,47,42,69,52,50,49,48,52,50,43,63,70,44,50,91,66,46,91,36,65,69,40,46,66,70,34,34,51,68,59,37,36,52,55,46,54,49,48,56,54,47,45,72,75,36,80,68,48,67,58,54,36,51,54,56,40,48,42,50,52,45,9,34,74,65,37,46,68,62,43,44,50,50,56,34,67,42,46,49,53,48,33,47,21,51,42,46,45,54,52,50,64,70,69,62,73,83,61,87,84,45,56,73,69,60,32,52,52,53,49,32,49,47,37,28,42,47,54,57,57,38,31,42,54,60,47,44,50,51,46,50,34,43,34,36,44,71,71,43,89,81,56,68,70,64,52,70,70,51,55,66,54,59,48,53,48,51,35,47,79,64,42,99,61,27,66,70,48,37,46,75,93,78,67,40,41,56,51,52,56,27,45,26,39,75,67,59,37,55,49,78,55,95,94,32,39,38,38,45,48,71,62,85,93,60,54,50,73,49,78,45,49,75,69,53,53,50,50,53,38,49,50,53,50,50,44,43,50,44,55,51,49,35,52,47,46,55,43,53,46,42,35,76,66,32,56,75,67,47,64,76,93,55,71,66,66,52,66,66,61,60,47,46,29,51,53,32,26,39,40,49,64,34,31,43,80,77,47,55,49,73,47,68,60,40,31,42,37,33,34,32,35,65,55,92,67,61,64,67,63,50,39,57,55,56,48,66,44,54,61,59,52,34,76,74,57,66,18,43,30,40,36,37,38,30,20,38,62,88,66,45,66,39,34,38,31,35,40,54,40,68,58,58,56,46,36,74,75,34,85,88,44,48,71,65,58,52,60,75,59,48,47,78,45,72,75,49,88,128

Secondary structure (DSSP, 8-state):
-TTTHHHHHHHHHH-SHHHHHHTT--HHHHHHHHHHHHGGG-S-HHHHHHHTTTTSHHHHHHHHHHHHHSTTHHHHHHHHHHHHHHHHHH-HHHHHHHHHHHHHHHHHHHHHHHHHHHH----TT--HHHHHHHHHHHHHIIIIIITHHHHHHHHHHHHHHTTPPP-HHHHHHS-HHHHHHHHHHH-TTGGGGEETTTTEEHHHHHHHHHTT-EEEETTEEEEEESSGGG-EEEEE-HHHHHHHHHHHHHHHHHHHHHHHHHHHHTHHHHHHT--GGG----HHHHHHHHHHHHHHTTEEEEEEEE-SSEEEEEEEE-S-S-HHHHHHHHHTTHHHHHHHH--SEEEEEEE-TTS-EEEEEEEEHHHHHHHHH-TT--HHHHHHH-EEEESS--

Mean predicted aligned error: 4.8 Å

Nearest PDB structures (foldseek):
  3ib5-assembly1_A-2  TM=5.831E-01  e=7.618E-01  Ligilactobacillus salivarius UCC118
  4rpa-assembly1_A  TM=3.550E-01  e=9.143E-01  Staphylococcus aureus
  2eb0-assembly1_A  TM=3.095E-01  e=8.346E-01  Methanocaldococcus jannaschii DSM 2661
  2iw4-assembly1_A  TM=3.381E-01  e=1.379E+00  Bacillus subtilis
  2haw-assembly1_B  TM=3.533E-01  e=2.079E+00  Bacillus subtilis